Protein AF-A0A6A8ARA7-F1 (afdb_monomer)

Nearest PDB structures (foldseek):
  5lr0-assembly1_A  TM=6.629E-01  e=3.662E-08  Clostridium botulinum
  5lr0-assembly2_B  TM=6.651E-01  e=1.089E-07  Clostridium botulinum
  3mpp-assembly1_G  TM=6.366E-01  e=3.196E-06  Clostridium botulinum
  8c8g-assembly1_A  TM=6.324E-01  e=6.492E-06  Weissella oryzae
  2a5z-assembly1_B  TM=5.851E-01  e=5.150E-05  Shewanella oneidensis MR-1

Secondary structure (DSSP, 8-state):
-PPP---HHHHTTS-S-EEE-TTT--EE-TT-SB-TTT-PBP-HHHHEE--GGGG-HHHHHHHIIIIIGGGS-HHHHHHHHTTTTEEEEE-STTSSSTTSSEEES--EEE-SS-SSTT-EEEEEE-SS-EEEEEEEEEEEESEEEEEEEEEESS---SEEEEEEEEEEETTTEEEEEEEEE-SSSS-EEEEEETTT--EEE-SPPP-TT-EEEEEEEEETTSEEEEEETTEEEEEEE-------EEEEEEEEEEEESS-EEEEEEEEEEESS---PPPTT--------HHHHHHHTT----S-HHHHHTTS-------GGGTT--THHHHHHHHHHHHHHT------------S--SSHHHHHHHHHHHHTT--S------------S------------------PPPEEE-TTS-EEE-----------

Structure (mmCIF, N/CA/C/O backbone):
data_AF-A0A6A8ARA7-F1
#
_entry.id   AF-A0A6A8ARA7-F1
#
loop_
_atom_site.group_PDB
_atom_site.id
_atom_site.type_symbol
_atom_site.label_atom_id
_atom_site.label_alt_id
_atom_site.label_comp_id
_atom_site.label_asym_id
_atom_site.label_entity_id
_atom_site.label_seq_id
_atom_site.pdbx_PDB_ins_code
_atom_site.Cartn_x
_atom_site.Cartn_y
_atom_site.Cartn_z
_atom_site.occupancy
_atom_site.B_iso_or_equiv
_atom_site.auth_seq_id
_atom_site.auth_comp_id
_atom_site.auth_asym_id
_atom_site.auth_atom_id
_atom_site.pdbx_PDB_model_num
ATOM 1 N N . MET A 1 1 ? -16.305 13.963 2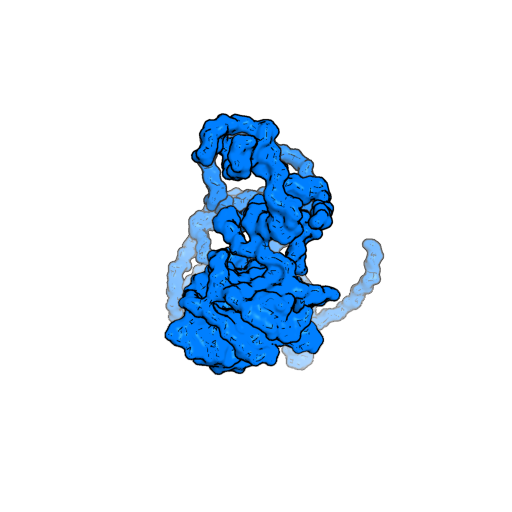0.574 1.00 51.66 1 MET A N 1
ATOM 2 C CA . MET A 1 1 ? -16.095 12.741 19.772 1.00 51.66 1 MET A CA 1
ATOM 3 C C . MET A 1 1 ? -17.447 12.250 19.314 1.00 51.66 1 MET A C 1
ATOM 5 O O . MET A 1 1 ? -18.311 12.033 20.158 1.00 51.66 1 MET A O 1
ATOM 9 N N . VAL A 1 2 ? -17.652 12.152 18.003 1.00 47.12 2 VAL A N 1
ATOM 10 C CA . VAL A 1 2 ? -18.847 11.509 17.447 1.00 47.12 2 VAL A CA 1
ATOM 11 C C . VAL A 1 2 ? -18.618 9.998 17.556 1.00 47.12 2 VAL A C 1
ATOM 13 O O . VAL A 1 2 ? -17.583 9.531 17.087 1.00 47.12 2 VAL A O 1
ATOM 16 N N . PRO A 1 3 ? -19.495 9.234 18.223 1.00 59.34 3 PRO A N 1
ATOM 17 C CA . PRO A 1 3 ? -19.329 7.790 18.329 1.00 59.34 3 PRO A CA 1
ATOM 18 C C . PRO A 1 3 ? -19.415 7.139 16.943 1.00 59.34 3 PRO A C 1
ATOM 20 O O . PRO A 1 3 ? -20.349 7.416 16.185 1.00 59.34 3 PRO A O 1
ATOM 23 N N . VAL A 1 4 ? -18.449 6.272 16.627 1.00 65.81 4 VAL A N 1
ATOM 24 C CA . VAL A 1 4 ? -18.423 5.497 15.379 1.00 65.81 4 VAL A CA 1
ATOM 25 C C . VAL A 1 4 ? -19.617 4.544 15.379 1.00 65.81 4 VAL A C 1
ATOM 27 O O . VAL A 1 4 ? -19.760 3.703 16.269 1.00 65.81 4 VAL A O 1
ATOM 30 N N . LYS A 1 5 ? -20.517 4.697 14.404 1.00 78.44 5 LYS A N 1
ATOM 31 C CA . LYS A 1 5 ? -21.685 3.825 14.247 1.00 78.44 5 LYS A CA 1
ATOM 32 C C . LYS A 1 5 ? -21.320 2.658 13.338 1.00 78.44 5 LYS A C 1
ATOM 34 O O . LYS A 1 5 ? -21.440 2.767 12.125 1.00 78.44 5 LYS A O 1
ATOM 39 N N . LEU A 1 6 ? -20.903 1.550 13.937 1.00 82.81 6 LEU A N 1
ATOM 40 C CA . LEU A 1 6 ? -20.724 0.286 13.231 1.00 82.81 6 LEU A CA 1
ATOM 41 C C . LEU A 1 6 ? -21.972 -0.602 13.356 1.00 82.81 6 LEU A C 1
ATOM 43 O O . LEU A 1 6 ? -22.612 -0.608 14.416 1.00 82.81 6 LEU A O 1
ATOM 47 N N . PRO A 1 7 ? -22.304 -1.404 12.330 1.00 88.31 7 PRO A N 1
ATOM 48 C CA . PRO A 1 7 ? -23.267 -2.483 12.466 1.00 88.31 7 PRO A CA 1
ATOM 49 C C . PRO A 1 7 ? -22.825 -3.497 13.513 1.00 88.31 7 PRO A C 1
ATOM 51 O O . PRO A 1 7 ? -21.639 -3.683 13.804 1.00 88.31 7 PRO A O 1
ATOM 54 N N . LYS A 1 8 ? -23.809 -4.210 14.057 1.00 90.50 8 LYS A N 1
ATOM 55 C CA . LYS A 1 8 ? -23.581 -5.214 15.097 1.00 90.50 8 LYS A CA 1
ATOM 56 C C . LYS A 1 8 ? -22.704 -6.357 14.589 1.00 90.50 8 LYS A C 1
ATOM 58 O O . LYS A 1 8 ? -21.987 -6.962 15.375 1.00 90.50 8 LYS A O 1
ATOM 63 N N . GLU A 1 9 ? -22.787 -6.667 13.305 1.00 91.75 9 GLU A N 1
ATOM 64 C CA . GLU A 1 9 ? -22.037 -7.716 12.623 1.00 91.75 9 GLU A CA 1
ATOM 65 C C . GLU A 1 9 ? -20.541 -7.389 12.609 1.00 91.75 9 GLU A C 1
ATOM 67 O O . GLU A 1 9 ? -19.733 -8.233 12.983 1.00 91.75 9 GLU A O 1
ATOM 72 N N . VAL A 1 10 ? -20.190 -6.138 12.300 1.00 88.62 10 VAL A N 1
ATOM 73 C CA . VAL A 1 10 ? -18.807 -5.641 12.291 1.00 88.62 10 VAL A CA 1
ATOM 74 C C . VAL A 1 10 ? -18.268 -5.530 13.711 1.00 88.62 10 VAL A C 1
ATOM 76 O O . VAL A 1 10 ? -17.164 -5.976 13.995 1.00 88.62 10 VAL A O 1
ATOM 79 N N . LEU A 1 11 ? -19.073 -5.018 14.650 1.00 89.81 11 LEU A N 1
ATOM 80 C CA . LEU A 1 11 ? -18.685 -4.931 16.064 1.00 89.81 11 LEU A CA 1
ATOM 81 C C . LEU A 1 11 ? -18.356 -6.294 16.682 1.00 89.81 11 LEU A C 1
ATOM 83 O O . LEU A 1 11 ? -17.550 -6.352 17.605 1.00 89.81 11 LEU A O 1
ATOM 87 N N . ARG A 1 12 ? -18.948 -7.388 16.185 1.00 92.44 12 ARG A N 1
ATOM 88 C CA . ARG A 1 12 ? -18.621 -8.750 16.642 1.00 92.44 12 ARG A CA 1
ATOM 89 C C . ARG A 1 12 ? -17.236 -9.220 16.203 1.00 92.44 12 ARG A C 1
ATOM 91 O O . ARG A 1 12 ? -16.754 -10.194 16.773 1.00 92.44 12 ARG A O 1
ATOM 98 N N . LEU A 1 13 ? -16.622 -8.564 15.217 1.00 90.75 13 LEU A N 1
ATOM 99 C CA . LEU A 1 13 ? -15.246 -8.843 14.804 1.00 90.75 13 LEU A CA 1
ATOM 100 C C . LEU A 1 13 ? -14.237 -8.273 15.811 1.00 90.75 13 LEU A C 1
ATOM 102 O O . LEU A 1 13 ? -13.133 -8.792 15.928 1.00 90.75 13 LEU A O 1
ATOM 106 N N . PHE A 1 14 ? -14.620 -7.246 16.576 1.00 90.88 14 PHE A N 1
ATOM 107 C CA . PHE A 1 14 ? -13.771 -6.639 17.598 1.00 90.88 14 PHE A CA 1
ATOM 108 C C . PHE A 1 14 ? -13.877 -7.377 18.938 1.00 90.88 14 PHE A C 1
ATOM 110 O O . PHE A 1 14 ? -14.952 -7.869 19.304 1.00 90.88 14 PHE A O 1
ATOM 117 N N . PRO A 1 15 ? -12.797 -7.410 19.742 1.00 89.00 15 PRO A N 1
ATOM 118 C CA . PRO A 1 15 ? -12.911 -7.854 21.122 1.00 89.00 15 PRO A CA 1
ATOM 119 C C . PRO A 1 15 ? -13.879 -6.936 21.872 1.00 89.00 15 PRO A C 1
ATOM 121 O O . PRO A 1 15 ? -13.795 -5.714 21.793 1.00 89.00 15 PRO A O 1
ATOM 124 N N . MET A 1 16 ? -14.806 -7.523 22.627 1.00 85.44 16 MET A N 1
ATOM 125 C CA . MET A 1 16 ? -15.810 -6.740 23.357 1.00 85.44 16 MET A CA 1
ATOM 126 C C . MET A 1 16 ? -15.245 -6.048 24.604 1.00 85.44 16 MET A C 1
ATOM 128 O O . MET A 1 16 ? -15.845 -5.090 25.089 1.00 85.44 16 MET A O 1
ATOM 132 N N . TRP A 1 17 ? -14.124 -6.539 25.145 1.00 88.62 17 TRP A N 1
ATOM 133 C CA . TRP A 1 17 ? -13.625 -6.133 26.457 1.00 88.62 17 TRP A CA 1
ATOM 134 C C . TRP A 1 17 ? -12.099 -6.059 26.498 1.00 88.62 17 TRP A C 1
ATOM 136 O O . TRP A 1 17 ? -11.411 -6.973 26.051 1.00 88.62 17 TRP A O 1
ATOM 146 N N . GLU A 1 18 ? -11.589 -5.001 27.121 1.00 90.62 18 GLU A N 1
ATOM 147 C CA . GLU A 1 18 ? -10.251 -4.946 27.711 1.00 90.62 18 GLU A CA 1
ATOM 148 C C . GLU A 1 18 ? -10.376 -5.067 29.237 1.00 90.62 18 GLU A C 1
ATOM 150 O O . GLU A 1 18 ? -11.449 -4.841 29.802 1.00 90.62 18 GLU A O 1
ATOM 155 N N . HIS A 1 19 ? -9.284 -5.401 29.925 1.00 93.06 19 HIS A N 1
ATOM 156 C CA . HIS A 1 19 ? -9.273 -5.471 31.385 1.00 93.06 19 HIS A CA 1
ATOM 157 C C . HIS A 1 19 ? -8.453 -4.320 31.960 1.00 93.06 19 HIS A C 1
ATOM 159 O O . HIS A 1 19 ? -7.284 -4.137 31.624 1.00 93.06 19 HIS A O 1
ATOM 165 N N . ARG A 1 20 ? -9.067 -3.539 32.848 1.00 94.06 20 ARG A N 1
ATOM 166 C CA . ARG A 1 20 ? -8.451 -2.419 33.555 1.00 94.06 20 ARG A CA 1
ATOM 167 C C . ARG A 1 20 ? -8.573 -2.640 35.055 1.00 94.06 20 ARG A C 1
ATOM 169 O O . ARG A 1 20 ? -9.674 -2.759 35.583 1.00 94.06 20 ARG A O 1
ATOM 176 N N . CYS A 1 21 ? -7.437 -2.670 35.746 1.00 94.44 21 CYS A N 1
ATOM 177 C CA . CYS A 1 21 ? -7.382 -2.888 37.183 1.00 94.44 21 CYS A CA 1
ATOM 178 C C . CYS A 1 21 ? -8.224 -1.854 37.936 1.00 94.44 21 CYS A C 1
ATOM 180 O O . CYS A 1 21 ? -7.983 -0.654 37.822 1.00 94.44 21 CYS A O 1
ATOM 182 N N . SER A 1 22 ? -9.164 -2.315 38.763 1.00 94.25 22 SER A N 1
ATOM 183 C CA . SER A 1 22 ? -10.027 -1.434 39.559 1.00 94.25 22 SER A CA 1
ATOM 184 C C . SER A 1 22 ? -9.282 -0.649 40.645 1.00 94.25 22 SER A C 1
ATOM 186 O O . SER A 1 22 ? -9.787 0.368 41.105 1.00 94.25 22 SER A O 1
ATOM 188 N N . GLY A 1 23 ? -8.109 -1.125 41.083 1.00 94.69 23 GLY A N 1
ATOM 189 C CA . GLY A 1 23 ? -7.317 -0.490 42.142 1.00 94.69 23 GLY A CA 1
ATOM 190 C C . GLY A 1 23 ? -6.466 0.682 41.650 1.00 94.69 23 GLY A C 1
ATOM 191 O O . GLY A 1 23 ? -6.490 1.751 42.246 1.00 94.69 23 GLY A O 1
ATOM 192 N N . CYS A 1 24 ? -5.722 0.493 40.556 1.00 95.25 24 CYS A N 1
ATOM 193 C CA . CYS A 1 24 ? -4.773 1.496 40.046 1.00 95.25 24 CYS A CA 1
ATOM 194 C C . CYS A 1 24 ? -5.064 1.983 38.618 1.00 95.25 24 CYS A C 1
ATOM 196 O O . CYS A 1 24 ? -4.396 2.886 38.124 1.00 95.25 24 CYS A O 1
ATOM 198 N N . GLY A 1 25 ? -6.035 1.390 37.922 1.00 93.06 25 GLY A N 1
ATOM 199 C CA . GLY A 1 25 ? -6.387 1.768 36.557 1.00 93.06 25 GLY A CA 1
ATOM 200 C C . GLY A 1 25 ? -5.436 1.262 35.466 1.00 93.06 25 GLY A C 1
ATOM 201 O O . GLY A 1 25 ? -5.644 1.633 34.310 1.00 93.06 25 GLY A O 1
ATOM 202 N N . THR A 1 26 ? -4.428 0.444 35.794 1.00 93.31 26 THR A N 1
ATOM 203 C CA . THR A 1 26 ? -3.516 -0.190 34.823 1.00 93.31 26 THR A CA 1
ATOM 204 C C . THR A 1 26 ? -4.253 -1.234 33.980 1.00 93.31 26 THR A C 1
ATOM 206 O O . THR A 1 26 ? -5.012 -2.036 34.525 1.00 93.31 26 THR A O 1
ATOM 209 N N . TYR A 1 27 ? -4.031 -1.241 32.664 1.00 90.88 27 TYR A N 1
ATOM 210 C CA . TYR A 1 27 ? -4.558 -2.278 31.771 1.00 90.88 27 TYR A CA 1
ATOM 211 C C . TYR A 1 27 ? -3.777 -3.580 31.944 1.00 90.88 27 TYR A C 1
ATOM 213 O O . TYR A 1 27 ? -2.561 -3.551 32.117 1.00 90.88 27 TYR A O 1
ATOM 221 N N . VAL A 1 28 ? -4.482 -4.705 31.928 1.00 90.81 28 VAL A N 1
ATOM 222 C CA . VAL A 1 28 ? -3.908 -6.036 32.144 1.00 90.81 28 VAL A CA 1
ATOM 223 C C . VAL A 1 28 ? -4.436 -7.025 31.113 1.00 90.81 28 VAL A C 1
ATOM 225 O O . VAL A 1 28 ? -5.521 -6.844 30.558 1.00 90.81 28 VAL A O 1
ATOM 228 N N . GLU A 1 29 ? -3.686 -8.096 30.890 1.00 86.44 29 GLU A N 1
ATOM 229 C CA . GLU A 1 29 ? -4.160 -9.248 30.127 1.00 86.44 29 GLU A CA 1
ATOM 230 C C . GLU A 1 29 ? -5.154 -10.079 30.955 1.00 86.44 29 GLU A C 1
ATOM 232 O O . GLU A 1 29 ? -5.097 -10.109 32.187 1.00 86.44 29 GLU A O 1
ATOM 237 N N . SER A 1 30 ? -6.086 -10.757 30.280 1.00 81.81 30 SER A N 1
ATOM 238 C CA . SER A 1 30 ? -7.151 -11.552 30.917 1.00 81.81 30 SER A CA 1
ATOM 239 C C . SER A 1 30 ? -6.654 -12.811 31.637 1.00 81.81 30 SER A C 1
ATOM 241 O O . SER A 1 30 ? -7.407 -13.422 32.388 1.00 81.81 30 SER A O 1
ATOM 243 N N . ASN A 1 31 ? -5.406 -13.213 31.406 1.00 87.56 31 ASN A N 1
ATOM 244 C CA . ASN A 1 31 ? -4.781 -14.414 31.963 1.00 87.56 31 ASN A CA 1
ATOM 245 C C . ASN A 1 31 ? -4.093 -14.179 33.326 1.00 87.56 31 ASN A C 1
ATOM 247 O O . ASN A 1 31 ? -3.544 -15.122 33.895 1.00 87.56 31 ASN A O 1
ATOM 251 N N . MET A 1 32 ? -4.088 -12.951 33.858 1.00 88.50 32 MET A N 1
ATOM 252 C CA . MET A 1 32 ? -3.373 -12.628 35.096 1.00 88.50 32 MET A CA 1
ATOM 253 C C . MET A 1 32 ? -4.242 -12.820 36.342 1.00 88.50 32 MET A C 1
ATOM 255 O O . MET A 1 32 ? -5.354 -12.312 36.413 1.00 88.50 32 MET A O 1
ATOM 259 N N . SER A 1 33 ? -3.701 -13.458 37.385 1.00 93.62 33 SER A N 1
ATOM 260 C CA . SER A 1 33 ? -4.400 -13.619 38.675 1.00 93.62 33 SER A CA 1
ATOM 261 C C . SER A 1 33 ? -4.400 -12.347 39.540 1.00 93.62 33 SER A C 1
ATOM 263 O O . SER A 1 33 ? -5.242 -12.197 40.425 1.00 93.62 33 SER A O 1
ATOM 265 N N . PHE A 1 34 ? -3.458 -11.424 39.307 1.00 95.75 34 PHE A N 1
ATOM 266 C CA . PHE A 1 34 ? -3.292 -10.179 40.068 1.00 95.75 34 PHE A CA 1
ATOM 267 C C . PHE A 1 34 ? -2.793 -9.046 39.169 1.00 95.75 34 PHE A C 1
ATOM 269 O O . PHE A 1 34 ? -2.076 -9.282 38.198 1.00 95.75 34 PHE A O 1
ATOM 276 N N . CYS A 1 35 ? -3.101 -7.798 39.529 1.00 94.62 35 CYS A N 1
ATOM 277 C CA . CYS A 1 35 ? -2.542 -6.636 38.844 1.00 94.62 35 CYS A CA 1
ATOM 278 C C . CYS A 1 35 ? -1.014 -6.604 39.019 1.00 94.62 35 CYS A C 1
ATOM 280 O O . CYS A 1 35 ? -0.545 -6.610 40.163 1.00 94.62 35 CYS A O 1
ATOM 282 N N . PRO A 1 36 ? -0.224 -6.483 37.937 1.00 95.06 36 PRO A N 1
ATOM 283 C CA . PRO A 1 36 ? 1.231 -6.426 38.040 1.00 95.06 36 PRO A CA 1
ATOM 284 C C . PRO A 1 36 ? 1.703 -5.215 38.857 1.00 95.06 36 PRO A C 1
ATOM 286 O O . PRO A 1 36 ? 2.689 -5.333 39.588 1.00 95.06 36 PRO A O 1
ATOM 289 N N . ASN A 1 37 ? 0.949 -4.110 38.799 1.00 96.62 37 ASN A N 1
ATOM 290 C CA . ASN A 1 37 ? 1.270 -2.832 39.429 1.00 96.62 37 ASN A CA 1
ATOM 291 C C . ASN A 1 37 ? 0.897 -2.783 40.926 1.00 96.62 37 ASN A C 1
ATOM 293 O O . ASN A 1 37 ? 1.769 -2.634 41.772 1.00 96.62 37 ASN A O 1
ATOM 297 N N . CYS A 1 38 ? -0.383 -2.960 41.284 1.00 96.44 38 CYS A N 1
ATOM 298 C CA . CYS A 1 38 ? -0.858 -2.776 42.669 1.00 96.44 38 CYS A CA 1
ATOM 299 C C . CYS A 1 38 ? -1.244 -4.071 43.402 1.00 96.44 38 CYS A C 1
ATOM 301 O O . CYS A 1 38 ? -1.804 -4.011 44.493 1.00 96.44 38 CYS A O 1
ATOM 303 N N . LYS A 1 39 ? -0.998 -5.241 42.795 1.00 97.00 39 LYS A N 1
ATOM 304 C CA . LYS A 1 39 ? -1.291 -6.580 43.350 1.00 97.00 39 LYS A CA 1
ATOM 305 C C . LYS A 1 39 ? -2.759 -6.847 43.707 1.00 97.00 39 LYS A C 1
ATOM 307 O O . LYS A 1 39 ? -3.058 -7.856 44.337 1.00 97.00 39 LYS A O 1
ATOM 312 N N . THR A 1 40 ? -3.693 -5.996 43.278 1.00 96.50 40 THR A N 1
ATOM 313 C CA . THR A 1 40 ? -5.131 -6.254 43.441 1.00 96.50 40 THR A CA 1
ATOM 314 C C . THR A 1 40 ? -5.502 -7.561 42.725 1.00 96.50 40 THR A C 1
ATOM 316 O O . THR A 1 40 ? -5.094 -7.718 41.570 1.00 96.50 40 THR A O 1
ATOM 319 N N . PRO A 1 41 ? -6.244 -8.487 43.366 1.00 95.19 41 PRO A N 1
ATOM 320 C CA . PRO A 1 41 ? -6.717 -9.713 42.724 1.00 95.19 41 PRO A CA 1
ATOM 321 C C . PRO A 1 41 ? -7.548 -9.407 41.481 1.00 95.19 41 PRO A C 1
ATOM 323 O O . PRO A 1 41 ? -8.348 -8.468 41.490 1.00 95.19 41 PRO A O 1
ATOM 326 N N . PHE A 1 42 ? -7.346 -10.186 40.422 1.00 92.44 42 PHE A N 1
ATOM 327 C CA . PHE A 1 42 ? -8.097 -10.037 39.183 1.00 92.44 42 PHE A CA 1
ATOM 328 C C . PHE A 1 42 ? -9.571 -10.388 39.409 1.00 92.44 42 PHE A C 1
ATOM 330 O O . PHE A 1 42 ? -9.905 -11.484 39.859 1.00 92.44 42 PHE A O 1
ATOM 337 N N . ASP A 1 43 ? -10.451 -9.442 39.089 1.00 92.06 43 ASP A N 1
ATOM 338 C CA . ASP A 1 43 ? -11.900 -9.626 39.091 1.00 92.06 43 ASP A CA 1
ATOM 339 C C . ASP A 1 43 ? -12.417 -9.287 37.696 1.00 92.06 43 ASP A C 1
ATOM 341 O O . ASP A 1 43 ? -12.576 -8.118 37.334 1.00 92.06 43 ASP A O 1
ATOM 345 N N . GLU A 1 44 ? -12.679 -10.328 36.910 1.00 88.38 44 GLU A N 1
ATOM 346 C CA . GLU A 1 44 ? -13.093 -10.212 35.515 1.00 88.38 44 GLU A CA 1
ATOM 347 C C . GLU A 1 44 ? -14.317 -9.299 35.348 1.00 88.38 44 GLU A C 1
ATOM 349 O O . GLU A 1 44 ? -14.368 -8.471 34.440 1.00 88.38 44 GLU A O 1
ATOM 354 N N . LYS A 1 45 ? -15.299 -9.382 36.253 1.00 89.12 45 LYS A N 1
ATOM 355 C CA . LYS A 1 45 ? -16.533 -8.593 36.141 1.00 89.12 45 LYS A CA 1
ATOM 356 C C . LYS A 1 45 ? -16.287 -7.118 36.424 1.00 89.12 45 LYS A C 1
ATOM 358 O O . LYS A 1 45 ? -16.897 -6.274 35.775 1.00 89.12 45 LYS A O 1
ATOM 363 N N . ARG A 1 46 ? -15.419 -6.805 37.388 1.00 90.12 46 ARG A N 1
ATOM 364 C CA . ARG A 1 46 ? -15.110 -5.415 37.762 1.00 90.12 46 ARG A CA 1
ATOM 365 C C . ARG A 1 46 ? -14.096 -4.755 36.837 1.00 90.12 46 ARG A C 1
ATOM 367 O O . ARG A 1 46 ? -14.041 -3.530 36.800 1.00 90.12 46 ARG A O 1
ATOM 374 N N . TRP A 1 47 ? -13.266 -5.541 36.154 1.00 91.50 47 TRP A N 1
ATOM 375 C CA . TRP A 1 47 ? -12.148 -5.019 35.368 1.00 91.50 47 TRP A CA 1
ATOM 376 C C . TRP A 1 47 ? -12.482 -4.870 33.884 1.00 91.50 47 TRP A C 1
ATOM 378 O O . TRP A 1 47 ? -11.778 -4.140 33.191 1.00 91.50 47 TRP A O 1
ATOM 388 N N . ARG A 1 48 ? -13.549 -5.509 33.386 1.00 92.44 48 ARG A N 1
ATOM 389 C CA . ARG A 1 48 ? -14.014 -5.340 32.003 1.00 92.44 48 ARG A CA 1
ATOM 390 C C . ARG A 1 48 ? -14.363 -3.880 31.714 1.00 92.44 48 ARG A C 1
ATOM 392 O O . ARG A 1 48 ? -15.277 -3.309 32.306 1.00 92.44 48 ARG A O 1
ATOM 399 N N . VAL A 1 49 ? -13.661 -3.297 30.754 1.00 89.88 49 VAL A N 1
ATOM 400 C CA . VAL A 1 49 ? -13.949 -1.979 30.186 1.00 89.88 49 VAL A CA 1
ATOM 401 C C . VAL A 1 49 ? -14.046 -2.093 28.665 1.00 89.88 49 VAL A C 1
ATOM 403 O O . VAL A 1 49 ? -13.420 -2.983 28.085 1.00 89.88 49 VAL A O 1
ATOM 406 N N . PRO A 1 50 ? -14.813 -1.217 27.989 1.00 86.69 50 PRO A N 1
ATOM 407 C CA . PRO A 1 50 ? -14.776 -1.147 26.534 1.00 86.69 50 PRO A CA 1
ATOM 408 C C . PRO A 1 50 ? -13.341 -0.889 26.047 1.00 86.69 50 PRO A C 1
ATOM 410 O O . PRO A 1 50 ? -12.657 -0.052 26.653 1.00 86.69 50 PRO A O 1
ATOM 413 N N . PRO A 1 51 ? -12.888 -1.567 24.979 1.00 88.25 51 PRO A N 1
ATOM 414 C CA . PRO A 1 51 ? -11.552 -1.368 24.446 1.00 88.25 51 PRO A CA 1
ATOM 415 C C . PRO A 1 51 ? -11.234 0.090 24.123 1.00 88.25 51 PRO A C 1
ATOM 417 O O . PRO A 1 51 ? -12.088 0.836 23.634 1.00 88.25 51 PRO A O 1
ATOM 420 N N . ARG A 1 52 ? -9.987 0.507 24.372 1.00 86.62 52 ARG A N 1
ATOM 421 C CA . ARG A 1 52 ? -9.560 1.896 24.135 1.00 86.62 52 ARG A CA 1
ATOM 422 C C . ARG A 1 52 ? -9.684 2.317 22.678 1.00 86.62 52 ARG A C 1
ATOM 424 O O . ARG A 1 52 ? -10.040 3.470 22.435 1.00 86.62 52 ARG A O 1
ATOM 431 N N . PHE A 1 53 ? -9.418 1.404 21.745 1.00 82.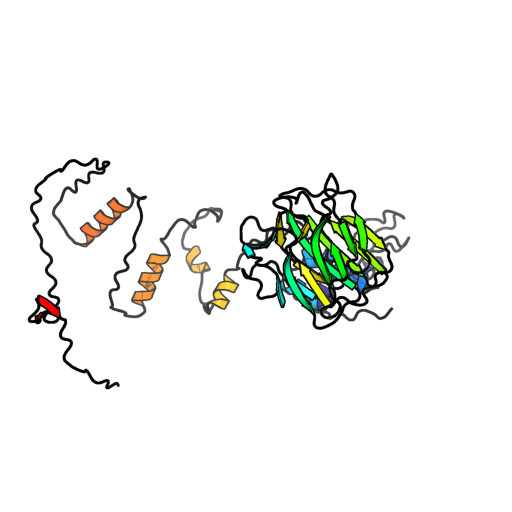69 53 PHE A N 1
ATOM 432 C CA . PHE A 1 53 ? -9.465 1.709 20.319 1.00 82.69 53 PHE A CA 1
ATOM 433 C C . PHE A 1 53 ? -10.876 2.121 19.869 1.00 82.69 53 PHE A C 1
ATOM 435 O O . PHE A 1 53 ? -10.979 3.004 19.035 1.00 82.69 53 PHE A O 1
ATOM 442 N N . LEU A 1 54 ? -11.958 1.642 20.513 1.00 84.38 54 LEU A N 1
ATOM 443 C CA . LEU A 1 54 ? -13.350 2.012 20.181 1.00 84.38 54 LEU A CA 1
ATOM 444 C C . LEU A 1 54 ? -13.687 3.504 20.373 1.00 84.38 54 LEU A C 1
ATOM 446 O O . LEU A 1 54 ? -14.791 3.943 20.051 1.00 84.38 54 LEU A O 1
ATOM 450 N N . LYS A 1 55 ? -12.775 4.293 20.952 1.00 81.62 55 LYS A N 1
ATOM 451 C CA . LYS A 1 55 ? -12.984 5.722 21.216 1.00 81.62 55 LYS A CA 1
ATOM 452 C C . LYS A 1 55 ? -12.632 6.624 20.032 1.00 81.62 55 LYS A C 1
ATOM 454 O O . LYS A 1 55 ? -13.050 7.780 20.043 1.00 81.62 55 LYS A O 1
ATOM 459 N N . SER A 1 56 ? -11.868 6.134 19.057 1.00 82.00 56 SER A N 1
ATOM 460 C CA . SER A 1 56 ? -11.438 6.903 17.885 1.00 82.00 56 SER A CA 1
ATOM 461 C C . SER A 1 56 ? -11.632 6.076 16.623 1.00 82.00 56 SER A C 1
ATOM 463 O O . SER A 1 56 ? -11.246 4.913 16.611 1.00 82.00 56 SER A O 1
ATOM 465 N N . HIS 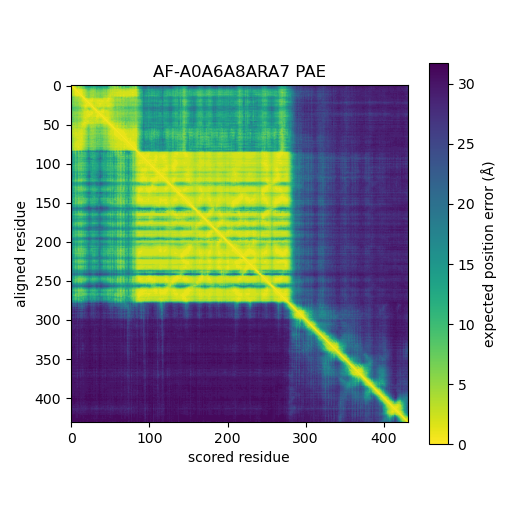A 1 57 ? -12.188 6.679 15.569 1.00 77.94 57 HIS A N 1
ATOM 466 C CA . HIS A 1 57 ? -12.291 6.022 14.265 1.00 77.94 57 HIS A CA 1
ATOM 467 C C . HIS A 1 57 ? -10.917 5.562 13.779 1.00 77.94 57 HIS A C 1
ATOM 469 O O . HIS A 1 57 ? -10.762 4.397 13.445 1.00 77.94 57 HIS A O 1
ATOM 475 N N . ASP A 1 58 ? -9.908 6.427 13.867 1.00 72.69 58 ASP A N 1
ATOM 476 C CA . ASP A 1 58 ? -8.549 6.119 13.417 1.00 72.69 58 ASP A CA 1
ATOM 477 C C . ASP A 1 58 ? -7.947 4.950 14.197 1.00 72.69 58 ASP A C 1
ATOM 479 O O . ASP A 1 58 ? -7.368 4.052 13.606 1.00 72.69 58 ASP A O 1
ATOM 483 N N . ALA A 1 59 ? -8.160 4.894 15.518 1.00 82.44 59 ALA A N 1
ATOM 484 C CA . ALA A 1 59 ? -7.676 3.777 16.331 1.00 82.44 59 ALA A CA 1
ATOM 485 C C . ALA A 1 59 ? -8.449 2.477 16.049 1.00 82.44 59 ALA A C 1
ATOM 487 O O . ALA A 1 59 ? -7.876 1.392 16.127 1.00 82.44 59 ALA A O 1
ATOM 488 N N . MET A 1 60 ? -9.750 2.567 15.741 1.00 83.69 60 MET A N 1
ATOM 489 C CA . MET A 1 60 ? -10.541 1.416 15.297 1.00 83.69 60 MET A CA 1
ATOM 490 C C . MET A 1 60 ? -10.080 0.925 13.931 1.00 83.69 60 MET A C 1
ATOM 492 O O . MET A 1 60 ? -9.963 -0.283 13.772 1.00 83.69 60 MET A O 1
ATOM 496 N N . SER A 1 61 ? -9.804 1.837 12.998 1.00 81.44 61 SER A N 1
ATOM 497 C CA . SER A 1 61 ? -9.297 1.537 11.660 1.00 81.44 61 SER A CA 1
ATOM 498 C C . SER A 1 61 ? -7.917 0.904 11.750 1.00 81.44 61 SER A C 1
ATOM 500 O O . SER A 1 61 ? -7.716 -0.210 11.290 1.00 81.44 61 SER A O 1
ATOM 502 N N . GLU A 1 62 ? -7.001 1.514 12.496 1.00 80.31 62 GLU A N 1
ATOM 503 C CA . GLU A 1 62 ? -5.677 0.956 12.753 1.00 80.31 62 GLU A CA 1
ATOM 504 C C . GLU A 1 62 ? -5.764 -0.451 13.373 1.00 80.31 62 GLU A C 1
ATOM 506 O O . GLU A 1 62 ? -5.070 -1.367 12.937 1.00 80.31 62 GLU A O 1
ATOM 511 N N . TYR A 1 63 ? -6.652 -0.672 14.350 1.00 86.88 63 TYR A N 1
ATOM 512 C CA . TYR A 1 63 ? -6.876 -2.005 14.919 1.00 86.88 63 TYR A CA 1
ATOM 513 C C . TYR A 1 63 ? -7.507 -2.975 13.906 1.00 86.88 63 TYR A C 1
ATOM 515 O O . TYR A 1 63 ? -7.141 -4.152 13.862 1.00 86.88 63 TYR A O 1
ATOM 523 N N . ALA A 1 64 ? -8.451 -2.493 13.096 1.00 85.94 64 ALA A N 1
ATOM 524 C CA . ALA A 1 64 ? -9.104 -3.252 12.041 1.00 85.94 64 ALA A CA 1
ATOM 525 C C . ALA A 1 64 ? -8.075 -3.751 11.023 1.00 85.94 64 ALA A C 1
ATOM 527 O O . ALA A 1 64 ? -8.013 -4.953 10.783 1.00 85.94 64 ALA A O 1
ATOM 528 N N . HIS A 1 65 ? -7.224 -2.868 10.505 1.00 79.44 65 HIS A N 1
ATOM 529 C CA . HIS A 1 65 ? -6.212 -3.198 9.507 1.00 79.44 65 HIS A CA 1
ATOM 530 C C . HIS A 1 65 ? -5.043 -4.005 10.097 1.00 79.44 65 HIS A C 1
ATOM 532 O O . HIS A 1 65 ? -4.741 -5.080 9.588 1.00 79.44 65 HIS A O 1
ATOM 538 N N . LYS A 1 66 ? -4.444 -3.581 11.222 1.00 79.00 66 LYS A N 1
ATOM 539 C CA . LYS A 1 66 ? -3.242 -4.238 11.781 1.00 79.00 66 LYS A CA 1
ATOM 540 C C . LYS A 1 66 ? -3.518 -5.532 12.540 1.00 79.00 66 LYS A C 1
ATOM 542 O O . LYS A 1 66 ? -2.681 -6.430 12.568 1.00 79.00 66 LYS A O 1
ATOM 547 N N . VAL A 1 67 ? -4.640 -5.609 13.261 1.00 84.06 67 VAL A N 1
ATOM 548 C CA . VAL A 1 67 ? -4.875 -6.685 14.243 1.00 84.06 67 VAL A CA 1
ATOM 549 C C . VAL A 1 67 ? -5.980 -7.631 13.805 1.00 84.06 67 VAL A C 1
ATOM 551 O O . VAL A 1 67 ? -5.835 -8.842 13.995 1.00 84.06 67 VAL A O 1
ATOM 554 N N . LEU A 1 68 ? -7.086 -7.104 13.272 1.00 86.75 68 LEU A N 1
ATOM 555 C CA . LEU A 1 68 ? -8.220 -7.932 12.869 1.00 86.75 68 LEU A CA 1
ATOM 556 C C . LEU A 1 68 ? -8.031 -8.521 11.481 1.00 86.75 68 LEU A C 1
ATOM 558 O O . LEU A 1 68 ? -8.077 -9.740 11.360 1.00 86.75 68 LEU A O 1
ATOM 562 N N . ALA A 1 69 ? -7.804 -7.701 10.456 1.00 82.81 69 ALA A N 1
ATOM 563 C CA . ALA A 1 69 ? -7.790 -8.139 9.067 1.00 82.81 69 ALA A CA 1
ATOM 564 C C . ALA A 1 69 ? -6.892 -9.365 8.819 1.00 82.81 69 ALA A C 1
ATOM 566 O O . ALA A 1 69 ? -7.395 -10.327 8.231 1.00 82.81 69 ALA A O 1
ATOM 567 N N . PRO A 1 70 ? -5.659 -9.457 9.364 1.00 78.50 70 PRO A N 1
ATOM 568 C CA . PRO A 1 70 ? -4.809 -10.631 9.160 1.00 78.50 70 PRO A CA 1
ATOM 569 C C . PRO A 1 70 ? -5.365 -11.922 9.788 1.00 78.50 70 PRO A C 1
ATOM 571 O O . PRO A 1 70 ? -4.971 -13.022 9.417 1.00 78.50 70 PRO A O 1
ATOM 574 N N . LYS A 1 71 ? -6.303 -11.816 10.733 1.00 84.31 71 LYS A N 1
ATOM 575 C CA . LYS A 1 71 ? -6.928 -12.951 11.435 1.00 84.31 71 LYS A CA 1
ATOM 576 C C . LYS A 1 71 ? -8.307 -13.311 10.886 1.00 84.31 71 LYS A C 1
ATOM 578 O O . LYS A 1 71 ? -8.882 -14.320 11.288 1.00 84.31 71 LYS A O 1
ATOM 583 N N . LEU A 1 72 ? -8.866 -12.470 10.020 1.00 83.69 72 LEU A N 1
ATOM 584 C CA . LEU A 1 72 ? -10.205 -12.640 9.472 1.00 83.69 72 LEU A CA 1
ATOM 585 C C . LEU A 1 72 ? -10.187 -13.455 8.177 1.00 83.69 72 LEU A C 1
ATOM 587 O O . LEU A 1 72 ? -9.231 -13.408 7.397 1.00 83.69 72 LEU A O 1
ATOM 591 N N . THR A 1 73 ? -11.286 -14.176 7.947 1.00 84.44 73 THR A N 1
ATOM 592 C CA . THR A 1 73 ? -11.606 -14.793 6.647 1.00 84.44 73 THR A CA 1
ATOM 593 C C . THR A 1 73 ? -11.822 -13.720 5.569 1.00 84.44 73 THR A C 1
ATOM 595 O O . THR A 1 73 ? -12.126 -12.577 5.925 1.00 84.44 73 THR A O 1
ATOM 598 N N . PRO A 1 74 ? -11.709 -14.047 4.265 1.00 76.25 74 PRO A N 1
ATOM 599 C CA . PRO A 1 74 ? -11.977 -13.093 3.186 1.00 76.25 74 PRO A CA 1
ATOM 600 C C . PRO A 1 74 ? -13.346 -12.408 3.307 1.00 76.25 74 PRO A C 1
ATOM 602 O O . PRO A 1 74 ? -13.421 -11.187 3.226 1.00 76.25 74 PRO A O 1
ATOM 605 N N . GLU A 1 75 ? -14.410 -13.156 3.621 1.00 81.38 75 GLU A N 1
ATOM 606 C CA . GLU A 1 75 ? -15.763 -12.601 3.768 1.00 81.38 75 GLU A CA 1
ATOM 607 C C . GLU A 1 75 ? -15.876 -11.648 4.970 1.00 81.38 75 GLU A C 1
ATOM 609 O O . GLU A 1 75 ? -16.607 -10.658 4.942 1.00 81.38 75 GLU A O 1
ATOM 614 N N . GLN A 1 76 ? -15.150 -11.932 6.055 1.00 87.75 76 GLN A N 1
ATOM 615 C CA . GLN A 1 76 ? -15.110 -11.051 7.221 1.00 87.75 76 GLN A CA 1
ATOM 616 C C . GLN A 1 76 ? -14.256 -9.809 6.984 1.00 87.75 76 GLN A C 1
ATOM 618 O O . GLN A 1 76 ? -14.581 -8.770 7.549 1.00 87.75 76 GLN A O 1
ATOM 623 N N . ARG A 1 77 ? -13.183 -9.898 6.186 1.00 81.44 77 ARG A N 1
ATOM 624 C CA . ARG A 1 77 ? -12.404 -8.724 5.770 1.00 81.44 77 ARG A CA 1
ATOM 625 C C . ARG A 1 77 ? -13.223 -7.821 4.878 1.00 81.44 77 ARG A C 1
ATOM 627 O O . ARG A 1 77 ? -13.275 -6.637 5.157 1.00 81.44 77 ARG A O 1
ATOM 634 N N . GLU A 1 78 ? -13.927 -8.377 3.896 1.00 76.81 78 GLU A N 1
ATOM 635 C CA . GLU A 1 78 ? -14.838 -7.605 3.049 1.00 76.81 78 GLU A CA 1
ATOM 636 C C . GLU A 1 78 ? -15.872 -6.862 3.910 1.00 76.81 78 GLU A C 1
ATOM 638 O O . GLU A 1 78 ? -16.056 -5.655 3.773 1.00 76.81 78 GLU A O 1
ATOM 643 N N . LEU A 1 79 ? -16.480 -7.550 4.885 1.00 83.31 79 LEU A N 1
ATOM 644 C CA . LEU A 1 79 ? -17.397 -6.919 5.835 1.00 83.31 79 LEU A CA 1
ATOM 645 C C . LEU A 1 79 ? -16.712 -5.875 6.730 1.00 83.31 79 LEU A C 1
ATOM 647 O O . LEU A 1 79 ? -17.315 -4.848 7.022 1.00 83.31 79 LEU A O 1
ATOM 651 N N . LEU A 1 80 ? -15.497 -6.136 7.217 1.00 86.12 80 LEU A N 1
ATOM 652 C CA . LEU A 1 80 ? -14.738 -5.198 8.045 1.00 86.12 80 LEU A CA 1
ATOM 653 C C . LEU A 1 80 ? -14.428 -3.929 7.242 1.00 86.12 80 LEU A C 1
ATOM 655 O O . LEU A 1 80 ? -14.695 -2.824 7.710 1.00 86.12 80 LEU A O 1
ATOM 659 N N . PHE A 1 81 ? -13.941 -4.091 6.016 1.00 80.81 81 PHE A N 1
ATOM 660 C CA . PHE A 1 81 ? -13.461 -3.004 5.178 1.00 80.81 81 PHE A CA 1
ATOM 661 C C . PHE A 1 81 ? -14.564 -2.173 4.518 1.00 80.81 81 PHE A C 1
ATOM 663 O O . PHE A 1 81 ? -14.327 -1.030 4.139 1.00 80.81 81 PHE A O 1
ATOM 670 N N . GLN A 1 82 ? -15.815 -2.644 4.524 1.00 78.19 82 GLN A N 1
ATOM 671 C CA . GLN A 1 82 ? -16.975 -1.772 4.281 1.00 78.19 82 GLN A CA 1
ATOM 672 C C . GLN A 1 82 ? -17.059 -0.591 5.264 1.00 78.19 82 GLN A C 1
ATOM 674 O O . GLN A 1 82 ? -17.746 0.393 4.987 1.00 78.19 82 GLN A O 1
ATOM 679 N N . TYR A 1 83 ? -16.400 -0.699 6.420 1.00 77.06 83 TYR A N 1
ATOM 680 C CA . TYR A 1 83 ? -16.430 0.305 7.484 1.00 77.06 83 TYR A CA 1
ATOM 681 C C . TYR A 1 83 ? -15.052 0.872 7.834 1.00 77.06 83 TYR A C 1
ATOM 683 O O . TYR A 1 83 ? -14.984 1.821 8.610 1.00 77.06 83 TYR A O 1
ATOM 691 N N . PHE A 1 84 ? -13.989 0.299 7.270 1.00 77.50 84 PHE A N 1
ATOM 692 C CA . PHE A 1 84 ? -12.598 0.729 7.409 1.00 77.50 84 PHE A CA 1
ATOM 693 C C . PHE A 1 84 ? -11.987 0.680 6.014 1.00 77.50 84 PHE A C 1
ATOM 695 O O . PHE A 1 84 ? -11.792 -0.399 5.467 1.00 77.50 84 PHE A O 1
ATOM 702 N N . THR A 1 85 ? -11.868 1.836 5.374 1.00 75.38 85 THR A N 1
ATOM 703 C CA . THR A 1 85 ? -12.010 1.929 3.923 1.00 75.38 85 THR A CA 1
ATOM 704 C C . THR A 1 85 ? -10.800 1.358 3.185 1.00 75.38 85 THR A C 1
ATOM 706 O O . THR A 1 85 ? -9.807 2.046 2.956 1.00 75.38 85 THR A O 1
ATOM 709 N N . GLU A 1 86 ? -10.905 0.102 2.752 1.00 85.25 86 GLU A N 1
ATOM 710 C CA . GLU A 1 86 ? -10.121 -0.406 1.630 1.00 85.25 86 GLU A CA 1
ATOM 711 C C . GLU A 1 86 ? -10.707 0.194 0.349 1.00 85.25 86 GLU A C 1
ATOM 713 O O . GLU A 1 86 ? -11.860 -0.038 -0.013 1.00 85.25 86 GLU A O 1
ATOM 718 N N . LEU A 1 87 ? -9.920 1.039 -0.306 1.00 90.38 87 LEU A N 1
ATOM 719 C CA . LEU A 1 87 ? -10.308 1.748 -1.520 1.00 90.38 87 LEU A CA 1
ATOM 720 C C . LEU A 1 87 ? -10.092 0.881 -2.761 1.00 90.38 87 LEU A C 1
ATOM 722 O O . LEU A 1 87 ? -10.794 1.039 -3.761 1.00 90.38 87 LEU A O 1
ATOM 726 N N . PHE A 1 88 ? -9.088 0.006 -2.711 1.00 93.75 88 PHE A N 1
ATOM 727 C CA . PHE A 1 88 ? -8.715 -0.904 -3.785 1.00 93.75 88 PHE A CA 1
ATOM 728 C C . PHE A 1 88 ? -7.766 -1.988 -3.261 1.00 93.75 88 PHE A C 1
ATOM 730 O O . PHE A 1 88 ? -6.897 -1.691 -2.442 1.00 93.75 88 PHE A O 1
ATOM 737 N N . SER A 1 89 ? -7.877 -3.206 -3.788 1.00 93.88 89 SER A N 1
ATOM 738 C CA . SER A 1 89 ? -6.899 -4.271 -3.570 1.00 93.88 89 SER A CA 1
ATOM 739 C C . SER A 1 89 ? -6.717 -5.103 -4.831 1.00 93.88 89 SER A C 1
ATOM 741 O O . SER A 1 89 ? -7.713 -5.414 -5.486 1.00 93.88 89 SER A O 1
ATOM 743 N N . ASP A 1 90 ? -5.491 -5.526 -5.120 1.00 95.94 90 ASP A N 1
ATOM 744 C CA . ASP A 1 90 ? -5.223 -6.503 -6.171 1.00 95.94 90 ASP A CA 1
ATOM 745 C C . ASP A 1 90 ? -3.945 -7.304 -5.884 1.00 95.94 90 ASP A C 1
ATOM 747 O O . ASP A 1 90 ? -2.887 -6.741 -5.598 1.00 95.94 90 ASP A O 1
ATOM 751 N N . GLY A 1 91 ? -4.062 -8.629 -5.958 1.00 94.94 91 GLY A N 1
ATOM 752 C CA . GLY A 1 91 ? -2.948 -9.580 -5.888 1.00 94.94 91 GLY A CA 1
ATOM 753 C C . GLY A 1 91 ? -2.598 -10.184 -7.249 1.00 94.94 91 GLY A C 1
ATOM 754 O O . GLY A 1 91 ? -1.912 -11.186 -7.302 1.00 94.94 91 GLY A O 1
ATOM 755 N N . PHE A 1 92 ? -3.132 -9.646 -8.351 1.00 97.19 92 PHE A N 1
ATOM 756 C CA . PHE A 1 92 ? -2.892 -10.087 -9.732 1.00 97.19 92 PHE A CA 1
ATOM 757 C C . PHE A 1 92 ? -3.342 -11.523 -10.056 1.00 97.19 92 PHE A C 1
ATOM 759 O O . PHE A 1 92 ? -3.049 -12.061 -11.123 1.00 97.19 92 PHE A O 1
ATOM 766 N N . GLU A 1 93 ? -4.136 -12.143 -9.182 1.00 96.38 93 GLU A N 1
ATOM 767 C CA . GLU A 1 93 ? -4.617 -13.525 -9.325 1.00 96.38 93 GLU A CA 1
ATOM 768 C C . GLU A 1 93 ? -5.641 -13.725 -10.461 1.00 96.38 93 GLU A C 1
ATOM 770 O O . GLU A 1 93 ? -6.032 -14.859 -10.752 1.00 96.38 93 GLU A O 1
ATOM 775 N N . SER A 1 94 ? -6.106 -12.648 -11.105 1.00 93.31 94 SER A N 1
ATOM 776 C CA . SER A 1 94 ? -6.881 -12.727 -12.353 1.00 93.31 94 SER A CA 1
ATOM 777 C C . SER A 1 94 ? -6.008 -13.065 -13.567 1.00 93.31 94 SER A C 1
ATOM 779 O O . SER A 1 94 ? -6.545 -13.485 -14.593 1.00 93.31 94 SER A O 1
ATOM 781 N N . GLY A 1 95 ? -4.682 -12.916 -13.456 1.00 96.56 95 GLY A N 1
ATOM 782 C CA . GLY A 1 95 ? -3.737 -13.094 -14.558 1.00 96.56 95 GLY A CA 1
ATOM 783 C C . GLY A 1 95 ? -3.668 -11.904 -15.523 1.00 96.56 95 GLY A C 1
ATOM 784 O O . GLY A 1 95 ? -3.078 -12.030 -16.594 1.00 96.56 95 GLY A O 1
ATOM 785 N N . ASP A 1 96 ? -4.287 -10.769 -15.186 1.00 97.69 96 ASP A N 1
ATOM 786 C CA . ASP A 1 96 ? -4.312 -9.556 -16.006 1.00 97.69 96 ASP A CA 1
ATOM 787 C C . ASP A 1 96 ? -4.507 -8.280 -15.160 1.00 97.69 96 ASP A C 1
ATOM 789 O O . ASP A 1 96 ? -4.597 -8.334 -13.938 1.00 97.69 96 ASP A O 1
ATOM 793 N N . PHE A 1 97 ? -4.580 -7.116 -15.817 1.00 98.12 97 PHE A N 1
ATOM 794 C CA . PHE A 1 97 ? -4.812 -5.816 -15.171 1.00 98.12 97 PHE A CA 1
ATOM 795 C C . PHE A 1 97 ? -6.279 -5.349 -15.251 1.00 98.12 97 PHE A C 1
ATOM 797 O O . PHE A 1 97 ? -6.537 -4.146 -15.251 1.00 98.12 97 PHE A O 1
ATOM 804 N N . SER A 1 98 ? -7.254 -6.258 -15.367 1.00 96.81 98 SER A N 1
ATOM 805 C CA . SER A 1 98 ? -8.668 -5.888 -15.581 1.00 96.81 98 SER A CA 1
ATOM 806 C C . SER A 1 98 ? -9.313 -5.128 -14.413 1.00 96.81 98 SER A C 1
ATOM 808 O O . SER A 1 98 ? -10.246 -4.354 -14.632 1.00 96.81 98 SER A O 1
ATOM 810 N N . GLU A 1 99 ? -8.786 -5.280 -13.195 1.00 94.75 99 GLU A N 1
ATOM 811 C CA . GLU A 1 99 ? -9.228 -4.539 -12.005 1.00 94.75 99 GLU A CA 1
ATOM 812 C C . GLU A 1 99 ? -8.640 -3.116 -11.923 1.00 94.75 99 GLU A C 1
ATOM 814 O O . GLU A 1 99 ? -9.100 -2.277 -11.137 1.00 94.75 99 GLU A O 1
ATOM 819 N N . TRP A 1 100 ? -7.642 -2.800 -12.753 1.00 98.44 100 TRP A N 1
ATOM 820 C CA . TRP A 1 100 ? -6.994 -1.492 -12.808 1.00 98.44 100 TRP A CA 1
ATOM 821 C C . TRP A 1 100 ? -7.713 -0.546 -13.772 1.00 98.44 100 TRP A C 1
ATOM 823 O O . TRP A 1 100 ? -8.378 -0.956 -14.719 1.00 98.44 100 TRP A O 1
ATOM 833 N N . SER A 1 101 ? -7.563 0.761 -13.553 1.00 98.06 101 SER A N 1
ATOM 834 C CA . SER A 1 101 ? -8.097 1.771 -14.478 1.00 98.06 101 SER A CA 1
ATOM 835 C C . SER A 1 101 ? -7.307 1.832 -15.786 1.00 98.06 101 SER A C 1
ATOM 837 O O . SER A 1 101 ? -7.826 2.300 -16.798 1.00 98.06 101 SER A O 1
ATOM 839 N N . GLY A 1 102 ? -6.060 1.364 -15.769 1.00 98.12 102 GLY A N 1
ATOM 840 C CA . GLY A 1 102 ? -5.256 1.164 -16.961 1.00 98.12 102 GLY A CA 1
ATOM 841 C C . GLY A 1 102 ? -3.800 0.863 -16.641 1.00 98.12 102 GLY A C 1
ATOM 842 O O . GLY A 1 102 ? -3.389 0.770 -15.481 1.00 98.12 102 GLY A O 1
ATOM 843 N N . THR A 1 103 ? -3.015 0.742 -17.705 1.00 98.00 103 THR A N 1
ATOM 844 C CA . THR A 1 103 ? -1.566 0.555 -17.658 1.00 98.00 103 THR A CA 1
ATOM 845 C C . THR A 1 103 ? -0.856 1.636 -18.469 1.00 98.00 103 THR A C 1
ATOM 847 O O . THR A 1 103 ? -1.435 2.293 -19.336 1.00 98.00 103 THR A O 1
ATOM 850 N N . GLN A 1 104 ? 0.417 1.842 -18.162 1.00 96.06 104 GLN A N 1
ATOM 851 C CA . GLN A 1 104 ? 1.366 2.629 -18.934 1.00 96.06 104 GLN A CA 1
ATOM 852 C C . GLN A 1 104 ? 2.605 1.761 -19.152 1.00 96.06 104 GLN A C 1
ATOM 854 O O . GLN A 1 104 ? 3.040 1.107 -18.211 1.00 96.06 104 GLN A O 1
ATOM 859 N N . GLY A 1 105 ? 3.171 1.766 -20.360 1.00 94.62 105 GLY A N 1
ATOM 860 C CA . GLY A 1 105 ? 4.218 0.809 -20.737 1.00 94.62 105 GLY A CA 1
ATOM 861 C C . GLY A 1 105 ? 3.625 -0.548 -21.120 1.00 94.62 105 GLY A C 1
ATOM 862 O O . GLY A 1 105 ? 2.479 -0.600 -21.571 1.00 94.62 105 GLY A O 1
ATOM 863 N N . SER A 1 106 ? 4.396 -1.623 -20.953 1.00 95.81 106 SER A N 1
ATOM 864 C CA . SER A 1 106 ? 3.966 -2.996 -21.247 1.00 95.81 106 SER A CA 1
ATOM 865 C C . SER A 1 106 ? 4.135 -3.928 -20.037 1.00 95.81 106 SER A C 1
ATOM 867 O O . SER A 1 106 ? 4.724 -4.997 -20.196 1.00 95.81 106 SER A O 1
ATOM 869 N N . PRO A 1 107 ? 3.604 -3.568 -18.848 1.00 97.44 107 PRO A N 1
ATOM 870 C CA . PRO A 1 107 ? 3.718 -4.437 -17.687 1.00 97.44 107 PRO A CA 1
ATOM 871 C C . PRO A 1 107 ? 3.015 -5.774 -17.945 1.00 97.44 107 PRO A C 1
ATOM 873 O O . PRO A 1 107 ? 2.059 -5.852 -18.727 1.00 97.44 107 PRO A O 1
ATOM 876 N N . ALA A 1 108 ? 3.463 -6.816 -17.254 1.00 98.00 108 ALA A N 1
ATOM 877 C CA . ALA A 1 108 ? 2.938 -8.168 -17.383 1.00 98.00 108 ALA A CA 1
ATOM 878 C C . ALA A 1 108 ? 2.446 -8.701 -16.035 1.00 98.00 108 ALA A C 1
ATOM 880 O O . ALA A 1 108 ? 2.857 -8.234 -14.978 1.00 98.00 108 ALA A O 1
ATOM 881 N N . VAL A 1 109 ? 1.563 -9.697 -16.073 1.00 98.31 109 VAL A N 1
ATOM 882 C CA . VAL A 1 109 ? 1.261 -10.535 -14.909 1.00 98.31 109 VAL A CA 1
ATOM 883 C C . VAL A 1 109 ? 1.903 -11.893 -15.156 1.00 98.31 109 VAL A C 1
ATOM 885 O O . VAL A 1 109 ? 1.644 -12.524 -16.184 1.00 98.31 109 VAL A O 1
ATOM 888 N N . ILE A 1 110 ? 2.765 -12.325 -14.241 1.00 98.06 110 ILE A N 1
ATOM 889 C CA . ILE A 1 110 ? 3.543 -13.564 -14.353 1.00 98.06 110 ILE A CA 1
ATOM 890 C C . ILE A 1 110 ? 3.338 -14.435 -13.112 1.00 98.06 110 ILE A C 1
ATOM 892 O O . ILE A 1 110 ? 2.790 -13.982 -12.116 1.00 98.06 110 ILE A O 1
ATOM 896 N N . SER A 1 111 ? 3.768 -15.698 -13.171 1.00 96.69 111 SER A N 1
ATOM 897 C CA . SER A 1 111 ? 3.518 -16.697 -12.118 1.00 96.69 111 SER A CA 1
ATOM 898 C C . SER A 1 111 ? 4.784 -17.249 -11.450 1.00 96.69 111 SER A C 1
ATOM 900 O O . SER A 1 111 ? 4.737 -18.303 -10.813 1.00 96.69 111 SER A O 1
ATOM 902 N N . ALA A 1 112 ? 5.943 -16.633 -11.685 1.00 93.31 112 ALA A N 1
ATOM 903 C CA . ALA A 1 112 ? 7.231 -17.141 -11.219 1.00 93.31 112 ALA A CA 1
ATOM 904 C C . ALA A 1 112 ? 7.645 -16.465 -9.905 1.00 93.31 112 ALA A C 1
ATOM 906 O O . ALA A 1 112 ? 8.038 -15.313 -9.934 1.00 93.31 112 ALA A O 1
ATOM 907 N N . ASP A 1 113 ? 7.615 -17.197 -8.789 1.00 92.75 113 ASP A N 1
ATOM 908 C CA . ASP A 1 113 ? 7.983 -16.684 -7.451 1.00 92.75 113 ASP A CA 1
ATOM 909 C C . ASP A 1 113 ? 7.115 -15.505 -6.942 1.00 92.75 113 ASP A C 1
ATOM 911 O O . ASP A 1 113 ? 7.663 -14.503 -6.488 1.00 92.75 113 ASP A O 1
ATOM 915 N N . PRO A 1 114 ? 5.767 -15.584 -7.003 1.00 96.31 114 PRO A N 1
ATOM 916 C CA . PRO A 1 114 ? 4.918 -14.533 -6.446 1.00 96.31 114 PRO A CA 1
ATOM 917 C C . PRO A 1 114 ? 5.039 -14.488 -4.915 1.00 96.31 114 PRO A C 1
ATOM 919 O O . PRO A 1 114 ? 5.301 -15.509 -4.269 1.00 96.31 114 PRO A O 1
ATOM 922 N N . HIS A 1 115 ? 4.793 -13.323 -4.312 1.00 95.00 115 HIS A N 1
ATOM 923 C CA . HIS A 1 115 ? 4.814 -13.193 -2.853 1.00 95.00 115 HIS A CA 1
ATOM 924 C C . HIS A 1 115 ? 3.661 -13.978 -2.214 1.00 95.00 115 HIS A C 1
ATOM 926 O O . HIS A 1 115 ? 3.850 -14.676 -1.214 1.00 95.00 115 HIS A O 1
ATOM 932 N N . HIS A 1 116 ? 2.471 -13.903 -2.809 1.00 91.25 116 HIS A N 1
ATOM 933 C CA . HIS A 1 116 ? 1.315 -14.707 -2.443 1.00 91.25 116 HIS A CA 1
ATOM 934 C C . HIS A 1 116 ? 0.641 -15.315 -3.668 1.00 91.25 116 HIS A C 1
ATOM 936 O O . HIS A 1 116 ? 0.770 -14.849 -4.788 1.00 91.25 116 HIS A O 1
ATOM 942 N N . GLY A 1 117 ? -0.126 -16.379 -3.432 1.00 92.31 117 GLY A N 1
ATOM 943 C CA . GLY A 1 117 ? -0.962 -16.963 -4.472 1.00 92.31 117 GLY A CA 1
ATOM 944 C C . GLY A 1 117 ? -0.153 -17.560 -5.620 1.00 92.31 117 GLY A C 1
ATOM 945 O O . GLY A 1 117 ? 0.709 -18.415 -5.402 1.00 92.31 117 GLY A O 1
ATOM 946 N N . THR A 1 118 ? -0.529 -17.208 -6.845 1.00 95.88 118 THR A N 1
ATOM 947 C CA . THR A 1 118 ? 0.010 -17.801 -8.072 1.00 95.88 118 THR A CA 1
ATOM 948 C C . THR A 1 118 ? 0.459 -16.780 -9.099 1.00 95.88 118 THR A C 1
ATOM 950 O O . THR A 1 118 ? 0.986 -17.183 -10.138 1.00 95.88 118 THR A O 1
ATOM 953 N N . SER A 1 119 ? 0.240 -15.487 -8.869 1.00 97.19 119 SER A N 1
ATOM 954 C CA . SER A 1 119 ? 0.587 -14.451 -9.834 1.00 97.19 119 SER A CA 1
ATOM 955 C C . SER A 1 119 ? 1.019 -13.160 -9.157 1.00 97.19 119 SER A C 1
ATOM 957 O O . SER A 1 119 ? 0.629 -12.874 -8.038 1.00 97.19 119 SER A O 1
ATOM 959 N N . HIS A 1 120 ? 1.821 -12.371 -9.861 1.00 98.12 120 HIS A N 1
ATOM 960 C CA . HIS A 1 120 ? 2.211 -11.026 -9.451 1.00 98.12 120 HIS A CA 1
ATOM 961 C C . HIS A 1 120 ? 2.471 -10.158 -10.686 1.00 98.12 120 HIS A C 1
ATOM 963 O O . HIS A 1 120 ? 2.620 -10.663 -11.803 1.00 98.12 120 HIS A O 1
ATOM 969 N N . GLY A 1 121 ? 2.518 -8.842 -10.500 1.00 98.12 121 GLY A N 1
ATOM 970 C CA . GLY A 1 121 ? 2.849 -7.898 -11.561 1.00 98.12 121 GLY A CA 1
ATOM 971 C C . GLY A 1 121 ? 4.360 -7.780 -11.771 1.00 98.12 121 GLY A C 1
ATOM 972 O O . GLY A 1 121 ? 5.111 -7.574 -10.820 1.00 98.12 121 GLY A O 1
ATOM 973 N N . GLU A 1 122 ? 4.802 -7.860 -13.019 1.00 97.75 122 GLU A N 1
ATOM 974 C CA . GLU A 1 122 ? 6.163 -7.579 -13.472 1.00 97.75 122 GLU A CA 1
ATOM 975 C C . GLU A 1 122 ? 6.196 -6.245 -14.226 1.00 97.75 122 GLU A C 1
ATOM 977 O O . GLU A 1 122 ? 5.356 -5.981 -15.093 1.00 97.75 122 GLU A O 1
ATOM 982 N N . PHE A 1 123 ? 7.164 -5.399 -13.872 1.00 96.50 123 PHE A N 1
ATOM 983 C CA . PHE A 1 123 ? 7.323 -4.058 -14.426 1.00 96.50 123 PHE A CA 1
ATOM 984 C C . PHE A 1 123 ? 8.792 -3.833 -14.796 1.00 96.50 123 PHE A C 1
ATOM 986 O O . PHE A 1 123 ? 9.645 -3.684 -13.913 1.00 96.50 123 PHE A O 1
ATOM 993 N N . GLU A 1 124 ? 9.076 -3.767 -16.097 1.00 92.25 124 GLU A N 1
ATOM 994 C CA . GLU A 1 124 ? 10.421 -3.624 -16.654 1.00 92.25 124 GLU A CA 1
ATOM 995 C C . GLU A 1 124 ? 10.522 -2.323 -17.458 1.00 92.25 124 GLU A C 1
ATOM 997 O O . GLU A 1 124 ? 10.141 -2.236 -18.623 1.00 92.25 124 GLU A O 1
ATOM 1002 N N . ALA A 1 125 ? 11.066 -1.266 -16.851 1.00 87.44 125 ALA A N 1
ATOM 1003 C CA . ALA A 1 125 ? 11.286 -0.017 -17.577 1.00 87.44 125 ALA A CA 1
ATOM 1004 C C . ALA A 1 125 ? 12.744 0.132 -18.017 1.00 87.44 125 ALA A C 1
ATOM 1006 O O . ALA A 1 125 ? 13.678 -0.174 -17.274 1.00 87.44 125 ALA A O 1
ATOM 1007 N N . HIS A 1 126 ? 12.938 0.715 -19.203 1.00 84.94 126 HIS A N 1
ATOM 1008 C CA . HIS A 1 126 ? 14.252 1.045 -19.748 1.00 84.94 126 HIS A CA 1
ATOM 1009 C C . HIS A 1 126 ? 14.369 2.546 -20.033 1.00 84.94 126 HIS A C 1
ATOM 1011 O O . HIS A 1 126 ? 13.482 3.124 -20.657 1.00 84.94 126 HIS A O 1
ATOM 1017 N N . GLY A 1 127 ? 15.487 3.163 -19.635 1.00 76.50 127 GLY A N 1
ATOM 1018 C CA . GLY A 1 127 ? 15.965 4.448 -20.162 1.00 76.50 127 GLY A CA 1
ATOM 1019 C C . GLY A 1 127 ? 14.951 5.592 -20.093 1.00 76.50 127 GLY A C 1
ATOM 1020 O O . GLY A 1 127 ? 14.444 6.027 -21.127 1.00 76.50 127 GLY A O 1
ATOM 1021 N N . TYR A 1 128 ? 14.683 6.095 -18.886 1.00 83.06 128 TYR A N 1
ATOM 1022 C CA . TYR A 1 128 ? 13.621 7.072 -18.586 1.00 83.06 128 TYR A CA 1
ATOM 1023 C C . TYR A 1 128 ? 12.195 6.561 -18.873 1.00 83.06 128 TYR A C 1
ATOM 1025 O O . TYR A 1 128 ? 11.246 7.346 -18.969 1.00 83.06 128 TYR A O 1
ATOM 1033 N N . GLY A 1 129 ? 12.039 5.245 -19.021 1.00 88.19 129 GLY A N 1
ATOM 1034 C CA . GLY A 1 129 ? 10.765 4.579 -19.252 1.00 88.19 129 GLY A CA 1
ATOM 1035 C C . GLY A 1 129 ? 9.839 4.590 -18.034 1.00 88.19 129 GLY A C 1
ATOM 1036 O O . GLY A 1 129 ? 10.219 4.893 -16.901 1.00 88.19 129 GLY A O 1
ATOM 1037 N N . THR A 1 130 ? 8.574 4.256 -18.271 1.00 92.19 130 THR A N 1
ATOM 1038 C CA . THR A 1 130 ? 7.570 4.068 -17.219 1.00 92.19 130 THR A CA 1
ATOM 1039 C C . THR A 1 130 ? 6.734 2.846 -17.555 1.00 92.19 130 THR A C 1
ATOM 1041 O O . THR A 1 130 ? 6.060 2.844 -18.584 1.00 92.19 130 THR A O 1
ATOM 1044 N N . GLU A 1 131 ? 6.751 1.862 -16.665 1.00 95.62 131 GLU A N 1
ATOM 1045 C CA . GLU A 1 131 ? 5.871 0.702 -16.681 1.00 95.62 131 GLU A CA 1
ATOM 1046 C C . GLU A 1 131 ? 5.070 0.674 -15.391 1.00 95.62 131 GLU A C 1
ATOM 1048 O O . GLU A 1 131 ? 5.616 0.445 -14.321 1.00 95.62 131 GLU A O 1
ATOM 1053 N N . THR A 1 132 ? 3.778 0.970 -15.452 1.00 97.12 132 THR A N 1
ATOM 1054 C CA . THR A 1 132 ? 2.931 1.024 -14.254 1.00 97.12 132 THR A CA 1
ATOM 1055 C C . THR A 1 132 ? 1.523 0.561 -14.574 1.00 97.12 132 THR A C 1
ATOM 1057 O O . THR A 1 132 ? 1.059 0.718 -15.702 1.00 97.12 132 THR A O 1
ATOM 1060 N N . CYS A 1 133 ? 0.810 0.066 -13.574 1.00 98.31 133 CYS A N 1
ATOM 1061 C CA . CYS A 1 133 ? -0.646 0.058 -13.574 1.00 98.31 133 CYS A CA 1
ATOM 1062 C C . CYS A 1 133 ? -1.148 1.174 -12.653 1.00 98.31 133 CYS A C 1
ATOM 1064 O O . CYS A 1 133 ? -0.449 1.622 -11.736 1.00 98.31 133 CYS A O 1
ATOM 1066 N N . TYR A 1 134 ? -2.337 1.698 -12.940 1.00 98.19 134 TYR A N 1
ATOM 1067 C CA . TYR A 1 134 ? -2.911 2.792 -12.169 1.00 98.19 134 TYR A CA 1
ATOM 1068 C C . TYR A 1 134 ? -4.385 2.581 -11.870 1.00 98.19 134 TYR A C 1
ATOM 1070 O O . TYR A 1 134 ? -5.135 2.005 -12.662 1.00 98.19 134 TYR A O 1
ATOM 1078 N N . LYS A 1 135 ? -4.792 3.060 -10.697 1.00 98.00 135 LYS A N 1
ATOM 1079 C CA . LYS A 1 135 ? -6.174 3.074 -10.241 1.00 98.00 135 LYS A CA 1
ATOM 1080 C C . LYS A 1 135 ? -6.616 4.515 -10.047 1.00 98.00 135 LYS A C 1
ATOM 1082 O O . LYS A 1 135 ? -5.995 5.264 -9.291 1.00 98.00 135 LYS A O 1
ATOM 1087 N N . ASP A 1 136 ? -7.689 4.862 -10.742 1.00 97.19 136 ASP A N 1
ATOM 1088 C CA . ASP A 1 136 ? -8.397 6.128 -10.618 1.00 97.19 136 ASP A CA 1
ATOM 1089 C C . ASP A 1 136 ? -9.576 5.949 -9.670 1.00 97.19 136 ASP A C 1
ATOM 1091 O O . ASP A 1 136 ? -10.362 5.005 -9.792 1.00 97.19 136 ASP A O 1
ATOM 1095 N N . PHE A 1 137 ? -9.707 6.878 -8.732 1.00 93.56 137 PHE A N 1
ATOM 1096 C CA . PHE A 1 137 ? -10.802 6.911 -7.780 1.00 93.56 137 PHE A CA 1
ATOM 1097 C C . PHE A 1 137 ? -11.834 7.965 -8.190 1.00 93.56 137 PHE A C 1
ATOM 1099 O O . PHE A 1 137 ? -11.509 8.998 -8.774 1.00 93.56 137 PHE A O 1
ATOM 1106 N N . GLY A 1 138 ? -13.105 7.712 -7.865 1.00 89.44 138 GLY A N 1
ATOM 1107 C CA . GLY A 1 138 ? -14.202 8.651 -8.141 1.00 89.44 138 GLY A CA 1
ATOM 1108 C C . GLY A 1 138 ? -14.232 9.877 -7.219 1.00 89.44 138 GLY A C 1
ATOM 1109 O O . GLY A 1 138 ? -15.019 10.794 -7.440 1.00 89.44 138 GLY A O 1
ATOM 1110 N N . SER A 1 139 ? -13.397 9.890 -6.181 1.00 88.88 139 SER A N 1
ATOM 1111 C CA . SER A 1 139 ? -13.259 10.970 -5.210 1.00 88.88 139 SER A CA 1
ATOM 1112 C C . SER A 1 139 ? -11.801 11.133 -4.809 1.00 88.88 139 SER A C 1
ATOM 1114 O O . SER A 1 139 ? -11.007 10.200 -4.916 1.00 88.88 139 SER A O 1
ATOM 1116 N N . SER A 1 140 ? -11.473 12.314 -4.301 1.00 90.75 140 SER A N 1
ATOM 1117 C CA . SER A 1 140 ? -10.151 12.637 -3.788 1.00 90.75 140 SER A CA 1
ATOM 1118 C C . SER A 1 140 ? -10.040 12.412 -2.280 1.00 90.75 140 SER A C 1
ATOM 1120 O O . SER A 1 140 ? -10.965 12.704 -1.523 1.00 90.75 140 SER A O 1
ATOM 1122 N N . TYR A 1 141 ? -8.869 11.951 -1.848 1.00 91.00 141 TYR A N 1
ATOM 1123 C CA . TYR A 1 141 ? -8.549 11.618 -0.465 1.00 91.00 141 TYR A CA 1
ATOM 1124 C C . TYR A 1 141 ? -7.499 12.580 0.096 1.00 91.00 141 TYR A C 1
ATOM 1126 O O . TYR A 1 141 ? -6.532 12.942 -0.582 1.00 91.00 141 TYR A O 1
ATOM 1134 N N . SER A 1 142 ? -7.709 13.014 1.343 1.00 90.06 142 SER A N 1
ATOM 1135 C CA . SER A 1 142 ? -6.743 13.815 2.107 1.00 90.06 142 SER A CA 1
ATOM 1136 C C . SER A 1 142 ? -5.703 12.954 2.815 1.00 90.06 142 SER A C 1
ATOM 1138 O O . SER A 1 142 ? -4.603 13.431 3.059 1.00 90.06 142 SER A O 1
ATOM 1140 N N . THR A 1 143 ? -6.047 11.707 3.132 1.00 90.94 143 THR A N 1
ATOM 1141 C CA . THR A 1 143 ? -5.136 10.699 3.671 1.00 90.94 143 THR A CA 1
ATOM 1142 C C . THR A 1 143 ? -5.273 9.448 2.826 1.00 90.94 143 THR A C 1
ATOM 1144 O O . THR A 1 143 ? -6.390 9.027 2.532 1.00 90.94 143 THR A O 1
ATOM 1147 N N . ILE A 1 144 ? -4.145 8.892 2.402 1.00 94.31 144 ILE A N 1
ATOM 1148 C CA . ILE A 1 144 ? -4.092 7.659 1.627 1.00 94.31 144 ILE A CA 1
ATOM 1149 C C . ILE A 1 144 ? -2.860 6.863 2.038 1.00 94.31 144 ILE A C 1
ATOM 1151 O O . ILE A 1 144 ? -1.773 7.424 2.185 1.00 94.31 144 ILE A O 1
ATOM 1155 N N . SER A 1 145 ? -3.034 5.561 2.188 1.00 95.44 145 SER A N 1
ATOM 1156 C CA . SER A 1 145 ? -1.955 4.604 2.366 1.00 95.44 145 SER A CA 1
ATOM 1157 C C . SER A 1 145 ? -1.986 3.607 1.225 1.00 95.44 145 SER A C 1
ATOM 1159 O O . SER A 1 145 ? -3.046 3.097 0.863 1.00 95.44 145 SER A O 1
ATOM 1161 N N . VAL A 1 146 ? -0.821 3.347 0.640 1.00 97.94 146 VAL A N 1
ATOM 1162 C CA . VAL A 1 146 ? -0.645 2.360 -0.426 1.00 97.94 146 VAL A CA 1
ATOM 1163 C C . VAL A 1 146 ? 0.402 1.367 0.028 1.00 97.94 146 VAL A C 1
ATOM 1165 O O . VAL A 1 146 ? 1.569 1.731 0.163 1.00 97.94 146 VAL A O 1
ATOM 1168 N N . ARG A 1 147 ? -0.015 0.122 0.239 1.00 97.31 147 ARG A N 1
ATOM 1169 C CA . ARG A 1 147 ? 0.860 -1.003 0.556 1.00 97.31 147 ARG A CA 1
ATOM 1170 C C . ARG A 1 147 ? 1.045 -1.855 -0.685 1.00 97.31 147 ARG A C 1
ATOM 1172 O O . ARG A 1 147 ? 0.068 -2.241 -1.321 1.00 97.31 147 ARG A O 1
ATOM 1179 N N . ILE A 1 148 ? 2.291 -2.196 -0.974 1.00 98.25 148 ILE A N 1
ATOM 1180 C CA . ILE A 1 148 ? 2.666 -3.208 -1.955 1.00 98.25 148 ILE A CA 1
ATOM 1181 C C . ILE A 1 148 ? 3.689 -4.158 -1.346 1.00 98.25 148 ILE A C 1
ATOM 1183 O O . ILE A 1 148 ? 4.475 -3.763 -0.485 1.00 98.25 148 ILE A O 1
ATOM 1187 N N . TYR A 1 149 ? 3.720 -5.392 -1.825 1.00 97.62 149 TYR A N 1
ATOM 1188 C CA . TYR A 1 149 ? 4.880 -6.253 -1.661 1.00 97.62 149 TYR A CA 1
ATOM 1189 C C . TYR A 1 149 ? 5.737 -6.122 -2.897 1.00 97.62 149 TYR A C 1
ATOM 1191 O O . TYR A 1 149 ? 5.264 -6.410 -3.989 1.00 97.62 149 TYR A O 1
ATOM 1199 N N . LEU A 1 150 ? 6.973 -5.653 -2.741 1.00 97.06 150 LEU A N 1
ATOM 1200 C CA . LEU A 1 150 ? 7.861 -5.447 -3.879 1.00 97.06 150 LEU A CA 1
ATOM 1201 C C . LEU A 1 150 ? 9.173 -6.204 -3.725 1.00 97.06 150 LEU A C 1
ATOM 1203 O O . LEU A 1 150 ? 9.744 -6.239 -2.637 1.00 97.06 150 LEU A O 1
ATOM 1207 N N . GLN A 1 151 ? 9.663 -6.757 -4.827 1.00 96.62 151 GLN A N 1
ATOM 1208 C CA . GLN A 1 151 ? 10.964 -7.404 -4.943 1.00 96.62 151 GLN A CA 1
ATOM 1209 C C . GLN A 1 151 ? 11.677 -6.836 -6.170 1.00 96.62 151 GLN A C 1
ATOM 1211 O O . GLN A 1 151 ? 11.123 -6.809 -7.265 1.00 96.62 151 GLN A O 1
ATOM 1216 N N . TYR A 1 152 ? 12.919 -6.385 -6.002 1.00 93.81 152 TYR A N 1
ATOM 1217 C CA . TYR A 1 152 ? 13.775 -6.048 -7.138 1.00 93.81 152 TYR A CA 1
ATOM 1218 C C . TYR A 1 152 ? 14.565 -7.282 -7.558 1.00 93.81 152 TYR A C 1
ATOM 1220 O O . TYR A 1 152 ? 15.319 -7.826 -6.747 1.00 93.81 152 TYR A O 1
ATOM 1228 N N . GLU A 1 153 ? 14.450 -7.690 -8.819 1.00 91.62 153 GLU A N 1
ATOM 1229 C CA . GLU A 1 153 ? 15.304 -8.746 -9.375 1.00 91.62 153 GLU A CA 1
ATOM 1230 C C . GLU A 1 153 ? 16.749 -8.241 -9.470 1.00 91.62 153 GLU A C 1
ATOM 1232 O O . GLU A 1 153 ? 17.690 -8.834 -8.940 1.00 91.62 153 GLU A O 1
ATOM 1237 N N . THR A 1 154 ? 16.906 -7.057 -10.060 1.00 87.81 154 THR A N 1
ATOM 1238 C CA . THR A 1 154 ? 18.169 -6.329 -10.124 1.00 87.81 154 THR A CA 1
ATOM 1239 C C . THR A 1 154 ? 17.972 -4.920 -9.603 1.00 87.81 154 THR A C 1
ATOM 1241 O O . THR A 1 154 ? 17.080 -4.200 -10.057 1.00 87.81 154 THR A O 1
ATOM 1244 N N . LEU A 1 155 ? 18.840 -4.490 -8.687 1.00 85.94 155 LEU A N 1
ATOM 1245 C CA . LEU A 1 155 ? 18.873 -3.087 -8.310 1.00 85.94 155 LEU A CA 1
ATOM 1246 C C . LEU A 1 155 ? 19.378 -2.270 -9.506 1.00 85.94 155 LEU A C 1
ATOM 1248 O O . LEU A 1 155 ? 20.452 -2.570 -10.037 1.00 85.94 155 LEU A O 1
ATOM 1252 N N . PRO A 1 156 ? 18.645 -1.230 -9.921 1.00 81.50 156 PRO A N 1
ATOM 1253 C CA . PRO A 1 156 ? 19.103 -0.369 -10.999 1.00 81.50 156 PRO A CA 1
ATOM 1254 C C . PRO A 1 156 ? 20.417 0.323 -10.617 1.00 81.50 156 PRO A C 1
ATOM 1256 O O . PRO A 1 156 ? 20.683 0.591 -9.439 1.00 81.50 156 PRO A O 1
ATOM 1259 N N . SER A 1 157 ? 21.259 0.585 -11.617 1.00 77.38 157 SER A N 1
ATOM 1260 C CA . SER A 1 157 ? 22.615 1.110 -11.431 1.00 77.38 157 SER A CA 1
ATOM 1261 C C . SER A 1 157 ? 22.902 2.229 -12.428 1.00 77.38 157 SER A C 1
ATOM 1263 O O . SER A 1 157 ? 23.171 1.982 -13.588 1.00 77.38 157 SER A O 1
ATOM 1265 N N . GLY A 1 158 ? 22.874 3.485 -11.984 1.00 71.06 158 GLY A N 1
ATOM 1266 C CA . GLY A 1 158 ? 23.044 4.653 -12.857 1.00 71.06 158 GLY A CA 1
ATOM 1267 C C . GLY A 1 158 ? 21.716 5.333 -13.196 1.00 71.06 158 GLY A C 1
ATOM 1268 O O . GLY A 1 158 ? 20.899 4.838 -13.969 1.00 71.06 158 GLY A O 1
ATOM 1269 N N . GLY A 1 159 ? 21.499 6.504 -12.607 1.00 74.88 159 GLY A N 1
ATOM 1270 C CA . GLY A 1 159 ? 20.244 7.240 -12.717 1.00 74.88 159 GLY A CA 1
ATOM 1271 C C . GLY A 1 159 ? 19.966 8.062 -11.470 1.00 74.88 159 GLY A C 1
ATOM 1272 O O . GLY A 1 159 ? 20.788 8.102 -10.556 1.00 74.88 159 GLY A O 1
ATOM 1273 N N . VAL A 1 160 ? 18.809 8.725 -11.429 1.00 76.31 160 VAL A N 1
ATOM 1274 C CA . VAL A 1 160 ? 18.388 9.490 -10.246 1.00 76.31 160 VAL A CA 1
ATOM 1275 C C . VAL A 1 160 ? 17.627 8.596 -9.267 1.00 76.31 160 VAL A C 1
ATOM 1277 O O . VAL A 1 160 ? 17.933 8.603 -8.078 1.00 76.31 160 VAL A O 1
ATOM 1280 N N . GLY A 1 161 ? 16.682 7.791 -9.749 1.00 81.62 161 GLY A N 1
ATOM 1281 C CA . GLY A 1 161 ? 15.905 6.887 -8.907 1.00 81.62 161 GLY A CA 1
ATOM 1282 C C . GLY A 1 161 ? 14.885 6.065 -9.689 1.00 81.62 161 GLY A C 1
ATOM 1283 O O . GLY A 1 161 ? 14.586 6.391 -10.837 1.00 81.62 161 GLY A O 1
ATOM 1284 N N . ALA A 1 162 ? 14.361 5.031 -9.038 1.00 86.94 162 ALA A N 1
ATOM 1285 C CA . ALA A 1 162 ? 13.261 4.195 -9.504 1.00 86.94 162 ALA A CA 1
ATOM 1286 C C . ALA A 1 162 ? 12.077 4.386 -8.554 1.00 86.94 162 ALA A C 1
ATOM 1288 O O . ALA A 1 162 ? 12.242 4.284 -7.339 1.00 86.94 162 ALA A O 1
ATOM 1289 N N . LEU A 1 163 ? 10.895 4.714 -9.070 1.00 87.75 163 LEU A N 1
ATOM 1290 C CA . LEU A 1 163 ? 9.697 4.893 -8.243 1.00 87.75 163 LEU A CA 1
ATOM 1291 C C . LEU A 1 163 ? 8.792 3.673 -8.356 1.00 87.75 163 LEU A C 1
ATOM 1293 O O . LEU A 1 163 ? 8.500 3.245 -9.472 1.00 87.75 163 LEU A O 1
ATOM 1297 N N . SER A 1 164 ? 8.324 3.184 -7.207 1.00 92.50 164 SER A N 1
ATOM 1298 C CA . SER A 1 164 ? 7.438 2.021 -7.100 1.00 92.50 164 SER A CA 1
ATOM 1299 C C . SER A 1 164 ? 5.998 2.377 -6.769 1.00 92.50 164 SER A C 1
ATOM 1301 O O . SER A 1 164 ? 5.086 1.695 -7.221 1.00 92.50 164 SER A O 1
ATOM 1303 N N . ILE A 1 165 ? 5.787 3.458 -6.015 1.00 96.94 165 ILE A N 1
ATOM 1304 C CA . ILE A 1 165 ? 4.463 4.024 -5.737 1.00 96.94 165 ILE A CA 1
ATOM 1305 C C . ILE A 1 165 ? 4.472 5.479 -6.188 1.00 96.94 165 ILE A C 1
ATOM 1307 O O . ILE A 1 165 ? 5.387 6.229 -5.839 1.00 96.94 165 ILE A O 1
ATOM 1311 N N . VAL A 1 166 ? 3.444 5.890 -6.929 1.00 95.88 166 VAL A N 1
ATOM 1312 C CA . VAL A 1 166 ? 3.225 7.285 -7.328 1.00 95.88 166 VAL A CA 1
ATOM 1313 C C . VAL A 1 166 ? 1.792 7.692 -7.002 1.00 95.88 166 VAL A C 1
ATOM 1315 O O . VAL A 1 166 ? 0.836 7.128 -7.532 1.00 95.88 166 VAL A O 1
ATOM 1318 N N . LEU A 1 167 ? 1.653 8.704 -6.154 1.00 95.44 167 LEU A N 1
ATOM 1319 C CA . LEU A 1 167 ? 0.392 9.326 -5.768 1.00 95.44 167 LEU A CA 1
ATOM 1320 C C . LEU A 1 167 ? 0.199 10.611 -6.563 1.00 95.44 167 LEU A C 1
ATOM 1322 O O . LEU A 1 167 ? 1.135 11.402 -6.719 1.00 95.44 167 LEU A O 1
ATOM 1326 N N . GLY A 1 168 ? -1.016 10.857 -7.036 1.00 93.94 168 GLY A N 1
ATOM 1327 C CA . GLY A 1 168 ? -1.308 12.085 -7.756 1.00 93.94 168 GLY A CA 1
ATOM 1328 C C . GLY A 1 168 ? -2.785 12.368 -7.934 1.00 93.94 168 GLY A C 1
ATOM 1329 O O . GLY A 1 168 ? -3.654 11.741 -7.326 1.00 93.94 168 GLY A O 1
ATOM 1330 N N . ASN A 1 169 ? -3.032 13.343 -8.799 1.00 91.44 169 ASN A N 1
ATOM 1331 C CA . ASN A 1 169 ? -4.352 13.731 -9.241 1.00 91.44 169 ASN A CA 1
ATOM 1332 C C . ASN A 1 169 ? -4.508 13.480 -10.751 1.00 91.44 169 ASN A C 1
ATOM 1334 O O . ASN A 1 169 ? -3.580 13.738 -11.521 1.00 91.44 169 ASN A O 1
ATOM 1338 N N . GLN A 1 170 ? -5.683 13.039 -11.196 1.00 89.50 170 GLN A N 1
ATOM 1339 C CA . GLN A 1 170 ? -5.992 12.816 -12.613 1.00 89.50 170 GLN A CA 1
ATOM 1340 C C . GLN A 1 170 ? -5.810 14.080 -13.474 1.00 89.50 170 GLN A C 1
ATOM 1342 O O . GLN A 1 170 ? -5.433 13.978 -14.640 1.00 89.50 170 GLN A O 1
ATOM 1347 N N . THR A 1 171 ? -6.044 15.263 -12.897 1.00 86.12 171 THR A N 1
ATOM 1348 C CA . THR A 1 171 ? -5.984 16.573 -13.567 1.00 86.12 171 THR A CA 1
ATOM 1349 C C . THR A 1 171 ? -4.633 17.260 -13.380 1.00 86.12 171 THR A C 1
ATOM 1351 O O . THR A 1 171 ? -4.058 17.766 -14.341 1.00 86.12 171 THR A O 1
ATOM 1354 N N . SER A 1 172 ? -4.124 17.295 -12.146 1.00 83.56 172 SER A N 1
ATOM 1355 C CA . SER A 1 172 ? -2.912 18.061 -11.801 1.00 83.56 172 SER A CA 1
ATOM 1356 C C . SER A 1 172 ? -1.612 17.265 -11.944 1.00 83.56 172 SER A C 1
ATOM 1358 O O . SER A 1 172 ? -0.533 17.846 -11.859 1.00 83.56 172 SER A O 1
ATOM 1360 N N . GLY A 1 173 ? -1.701 15.951 -12.171 1.00 87.31 173 GLY A N 1
ATOM 1361 C CA . GLY A 1 173 ? -0.550 15.068 -12.323 1.00 87.31 173 GLY A CA 1
ATOM 1362 C C . GLY A 1 173 ? -0.010 14.524 -11.000 1.00 87.31 173 GLY A C 1
ATOM 1363 O O . GLY A 1 173 ? -0.692 14.485 -9.974 1.00 87.31 173 GLY A O 1
ATOM 1364 N N . ASP A 1 174 ? 1.226 14.042 -11.049 1.00 90.81 174 ASP A N 1
ATOM 1365 C CA . ASP A 1 174 ? 1.846 13.300 -9.955 1.00 90.81 174 ASP A CA 1
ATOM 1366 C C . ASP A 1 174 ? 2.350 14.244 -8.857 1.00 90.81 174 ASP A C 1
ATOM 1368 O O . ASP A 1 174 ? 2.878 15.316 -9.138 1.00 90.81 174 ASP A O 1
ATOM 1372 N N . SER A 1 175 ? 2.199 13.839 -7.600 1.00 90.75 175 SER A N 1
ATOM 1373 C CA . SER A 1 175 ? 2.476 14.673 -6.427 1.00 90.75 175 SER A CA 1
ATOM 1374 C C . SER A 1 175 ? 3.593 14.109 -5.559 1.00 90.75 175 SER A C 1
ATOM 1376 O O . SER A 1 175 ? 4.592 14.777 -5.309 1.00 90.75 175 SER A O 1
ATOM 1378 N N . ILE A 1 176 ? 3.444 12.863 -5.120 1.00 93.88 176 ILE A N 1
ATOM 1379 C CA . ILE A 1 176 ? 4.363 12.206 -4.192 1.00 93.88 176 ILE A CA 1
ATOM 1380 C C . ILE A 1 176 ? 4.717 10.849 -4.768 1.00 93.88 176 ILE A C 1
ATOM 1382 O O . ILE A 1 176 ? 3.857 10.158 -5.308 1.00 93.88 176 ILE A O 1
ATOM 1386 N N . ALA A 1 177 ? 5.976 10.450 -4.649 1.00 94.50 177 ALA A N 1
ATOM 1387 C CA . ALA A 1 177 ? 6.392 9.109 -5.015 1.00 94.50 177 ALA A CA 1
ATOM 1388 C C . ALA A 1 177 ? 7.376 8.524 -4.011 1.00 94.50 177 ALA A C 1
ATOM 1390 O O . ALA A 1 177 ? 8.121 9.258 -3.361 1.00 94.50 177 ALA A O 1
ATOM 1391 N N . ALA A 1 178 ? 7.403 7.198 -3.937 1.00 96.00 178 ALA A N 1
ATOM 1392 C CA . ALA A 1 178 ? 8.358 6.443 -3.143 1.00 96.00 178 ALA A CA 1
ATOM 1393 C C . ALA A 1 178 ? 8.972 5.304 -3.962 1.00 96.00 178 ALA A C 1
ATOM 1395 O O . ALA A 1 178 ? 8.350 4.775 -4.884 1.00 96.00 178 ALA A O 1
ATOM 1396 N N . GLY A 1 179 ? 10.208 4.942 -3.633 1.00 93.88 179 GLY A N 1
ATOM 1397 C CA . GLY A 1 179 ? 10.952 3.867 -4.296 1.00 93.88 179 GLY A CA 1
ATOM 1398 C C . GLY A 1 179 ? 12.426 3.881 -3.900 1.00 93.88 179 GLY A C 1
ATOM 1399 O O . GLY A 1 179 ? 12.739 4.056 -2.722 1.00 93.88 179 GLY A O 1
ATOM 1400 N N . LEU A 1 180 ? 13.327 3.771 -4.874 1.00 91.12 180 LEU A N 1
ATOM 1401 C CA . LEU A 1 180 ? 14.776 3.793 -4.695 1.00 91.12 180 LEU A CA 1
ATOM 1402 C C . LEU A 1 180 ? 15.445 5.051 -5.237 1.00 91.12 180 LEU A C 1
ATOM 1404 O O . LEU A 1 180 ? 15.158 5.493 -6.347 1.00 91.12 180 LEU A O 1
ATOM 1408 N N . ILE A 1 181 ? 16.434 5.544 -4.497 1.00 88.31 181 ILE A N 1
ATOM 1409 C CA . ILE A 1 181 ? 17.451 6.458 -5.016 1.00 88.31 181 ILE A CA 1
ATOM 1410 C C . ILE A 1 181 ? 18.707 5.673 -5.419 1.00 88.31 181 ILE A C 1
ATOM 1412 O O . ILE A 1 181 ? 19.163 4.802 -4.676 1.00 88.31 181 ILE A O 1
ATOM 1416 N N . ILE A 1 182 ? 19.243 5.981 -6.606 1.00 83.31 182 ILE A N 1
ATOM 1417 C CA . ILE A 1 182 ? 20.257 5.158 -7.302 1.00 83.31 182 ILE A CA 1
ATOM 1418 C C . ILE A 1 182 ? 21.583 5.910 -7.521 1.00 83.31 182 ILE A C 1
ATOM 1420 O O . ILE A 1 182 ? 22.609 5.321 -7.849 1.00 83.31 182 ILE A O 1
ATOM 1424 N N . ASN A 1 183 ? 21.606 7.228 -7.310 1.00 81.56 183 ASN A N 1
ATOM 1425 C CA . ASN A 1 183 ? 22.837 8.025 -7.372 1.00 81.56 183 ASN A CA 1
ATOM 1426 C C . ASN A 1 183 ? 23.635 8.020 -6.054 1.00 81.56 183 ASN A C 1
ATOM 1428 O O . ASN A 1 183 ? 24.545 8.833 -5.882 1.00 81.56 183 ASN A O 1
ATOM 1432 N N . GLU A 1 184 ? 23.305 7.118 -5.131 1.00 78.12 184 GLU A N 1
ATOM 1433 C CA . GLU A 1 184 ? 24.036 6.902 -3.887 1.00 78.12 184 GLU A CA 1
ATOM 1434 C C . GLU A 1 184 ? 24.582 5.478 -3.839 1.00 78.12 184 GLU A C 1
ATOM 1436 O O . GLU A 1 184 ? 23.956 4.541 -4.323 1.00 78.12 184 GLU A O 1
ATOM 1441 N N . SER A 1 185 ? 25.760 5.320 -3.238 1.00 81.69 185 SER A N 1
ATOM 1442 C CA . SER A 1 185 ? 26.333 4.011 -2.944 1.00 81.69 185 SER A CA 1
ATOM 1443 C C . SER A 1 185 ? 26.394 3.838 -1.426 1.00 81.69 185 SER A C 1
ATOM 1445 O O . SER A 1 185 ? 27.129 4.584 -0.770 1.00 81.69 185 SER A O 1
ATOM 1447 N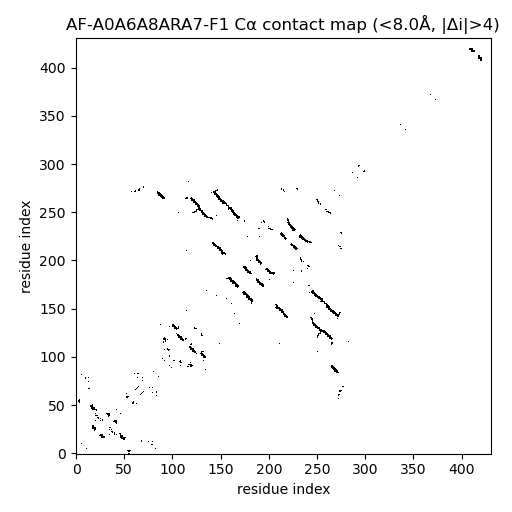 N . PRO A 1 186 ? 25.627 2.903 -0.840 1.00 85.75 186 PRO A N 1
ATOM 1448 C CA . PRO A 1 186 ? 24.638 2.023 -1.482 1.00 85.75 186 PRO A CA 1
ATOM 1449 C C . PRO A 1 186 ? 23.312 2.726 -1.855 1.00 85.75 186 PRO A C 1
ATOM 1451 O O . PRO A 1 186 ? 23.011 3.799 -1.324 1.00 85.75 186 PRO A O 1
ATOM 1454 N N . ASN A 1 187 ? 22.499 2.078 -2.708 1.00 89.06 187 ASN A N 1
ATOM 1455 C CA . ASN A 1 187 ? 21.111 2.477 -2.998 1.00 89.06 187 ASN A CA 1
ATOM 1456 C C . ASN A 1 187 ? 20.289 2.543 -1.697 1.00 89.06 187 ASN A C 1
ATOM 1458 O O . ASN A 1 187 ? 20.542 1.786 -0.752 1.00 89.06 187 ASN A O 1
ATOM 1462 N N . LYS A 1 188 ? 19.285 3.423 -1.642 1.00 93.12 188 LYS A N 1
ATOM 1463 C CA . LYS A 1 188 ? 18.436 3.619 -0.450 1.00 93.12 188 LYS A CA 1
ATOM 1464 C C . LYS A 1 188 ? 16.974 3.790 -0.821 1.00 93.12 188 LYS A C 1
ATOM 1466 O O . LYS A 1 188 ? 16.661 4.252 -1.918 1.00 93.12 188 LYS A O 1
ATOM 1471 N N . TRP A 1 189 ? 16.085 3.500 0.125 1.00 95.00 189 TRP A N 1
ATOM 1472 C CA . TRP A 1 189 ? 14.689 3.917 0.014 1.00 95.00 189 TRP A CA 1
ATOM 1473 C C . TRP A 1 189 ? 14.575 5.442 0.035 1.00 95.00 189 TRP A C 1
ATOM 1475 O O . TRP A 1 189 ? 15.291 6.115 0.783 1.00 95.00 189 TRP A O 1
ATOM 1485 N N . TRP A 1 190 ? 13.669 5.993 -0.766 1.00 93.69 190 TRP A N 1
ATOM 1486 C CA . TRP A 1 190 ? 13.423 7.433 -0.816 1.00 93.69 190 TRP A CA 1
ATOM 1487 C C . TRP A 1 190 ? 11.942 7.776 -0.973 1.00 93.69 190 TRP A C 1
ATOM 1489 O O . TRP A 1 190 ? 11.139 6.970 -1.446 1.00 93.69 190 TRP A O 1
ATOM 1499 N N . ILE A 1 191 ? 11.612 9.008 -0.603 1.00 94.69 191 ILE A N 1
ATOM 1500 C CA . ILE A 1 191 ? 10.367 9.688 -0.952 1.00 94.69 191 ILE A CA 1
ATOM 1501 C C . ILE A 1 191 ? 10.747 10.957 -1.702 1.00 94.69 191 ILE A C 1
ATOM 1503 O O . ILE A 1 191 ? 11.699 11.641 -1.316 1.00 94.69 191 ILE A O 1
ATOM 1507 N N . LYS A 1 192 ? 9.995 11.304 -2.743 1.00 91.62 192 LYS A N 1
ATOM 1508 C CA . LYS A 1 192 ? 10.175 12.545 -3.491 1.00 91.62 192 LYS A CA 1
ATOM 1509 C C . LYS A 1 192 ? 8.854 13.274 -3.684 1.00 91.62 192 LYS A C 1
ATOM 1511 O O . LYS A 1 192 ? 7.866 12.681 -4.115 1.00 91.62 192 LYS A O 1
ATOM 1516 N N . ASP A 1 193 ? 8.886 14.574 -3.419 1.00 91.75 193 ASP A N 1
ATOM 1517 C CA . ASP A 1 193 ? 7.862 15.511 -3.862 1.00 91.75 193 ASP A CA 1
ATOM 1518 C C . ASP A 1 193 ? 8.138 15.882 -5.322 1.00 91.75 193 ASP A C 1
ATOM 1520 O O . ASP A 1 193 ? 9.165 16.472 -5.671 1.00 91.75 193 ASP A O 1
ATOM 1524 N N . LEU A 1 194 ? 7.223 15.466 -6.190 1.00 89.31 194 LEU A N 1
ATOM 1525 C CA . LEU A 1 194 ? 7.327 15.603 -7.637 1.00 89.31 194 LEU A CA 1
ATOM 1526 C C . LEU A 1 194 ? 7.057 17.025 -8.111 1.00 89.31 194 LEU A C 1
ATOM 1528 O O . LEU A 1 194 ? 7.539 17.404 -9.177 1.00 89.31 194 LEU A O 1
ATOM 1532 N N . ALA A 1 195 ? 6.323 17.805 -7.320 1.00 83.00 195 ALA A N 1
ATOM 1533 C CA . ALA A 1 195 ? 5.976 19.174 -7.647 1.00 83.00 195 ALA A CA 1
ATOM 1534 C C . ALA A 1 195 ? 7.086 20.149 -7.240 1.00 83.00 195 ALA A C 1
ATOM 1536 O O . ALA A 1 195 ? 7.404 21.068 -7.991 1.00 83.00 195 ALA A O 1
ATOM 1537 N N . ASN A 1 196 ? 7.696 19.944 -6.069 1.00 80.31 196 ASN A N 1
ATOM 1538 C CA . ASN A 1 196 ? 8.659 20.901 -5.512 1.00 80.31 196 ASN A CA 1
ATOM 1539 C C . ASN A 1 196 ? 10.123 20.444 -5.636 1.00 80.31 1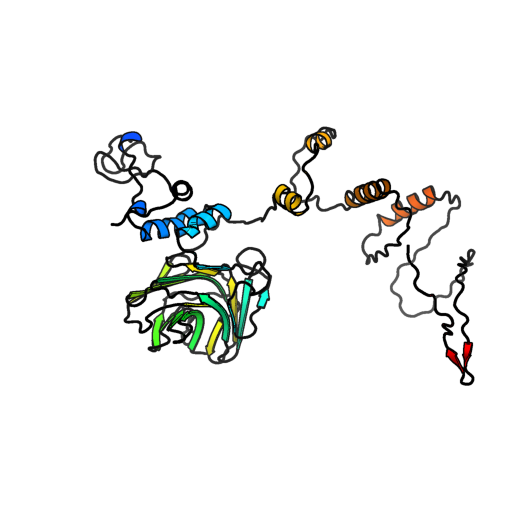96 ASN A C 1
ATOM 1541 O O . ASN A 1 196 ? 11.041 21.245 -5.454 1.00 80.31 196 ASN A O 1
ATOM 1545 N N . GLY A 1 197 ? 10.365 19.157 -5.900 1.00 80.94 197 GLY A N 1
ATOM 1546 C CA . GLY A 1 197 ? 11.699 18.564 -5.969 1.00 80.94 197 GLY A CA 1
ATOM 1547 C C . GLY A 1 197 ? 12.394 18.132 -4.659 1.00 80.94 197 GLY A C 1
ATOM 1548 O O . GLY A 1 197 ? 13.414 17.447 -4.800 1.00 80.94 197 GLY A O 1
ATOM 1549 N N . PRO A 1 198 ? 11.954 18.450 -3.415 1.00 80.06 198 PRO A N 1
ATOM 1550 C CA . PRO A 1 198 ? 12.611 17.921 -2.228 1.00 80.06 198 PRO A CA 1
ATOM 1551 C C . PRO A 1 198 ? 12.381 16.412 -2.086 1.00 80.06 198 PRO A C 1
ATOM 1553 O O . PRO A 1 198 ? 11.414 15.841 -2.596 1.00 80.06 198 PRO A O 1
ATOM 1556 N N . SER A 1 199 ? 13.301 15.761 -1.378 1.00 89.00 199 SER A N 1
ATOM 1557 C CA . SER A 1 199 ? 13.277 14.318 -1.148 1.00 89.00 199 SER A CA 1
ATOM 1558 C C . SER A 1 199 ? 13.768 13.971 0.251 1.00 89.00 199 SER A C 1
ATOM 1560 O O . SER A 1 199 ? 14.705 14.606 0.743 1.00 89.00 199 SER A O 1
ATOM 1562 N N . ALA A 1 200 ? 13.220 12.910 0.832 1.00 93.06 200 ALA A N 1
ATOM 1563 C CA . ALA A 1 200 ? 13.716 12.274 2.047 1.00 93.06 200 ALA A CA 1
ATOM 1564 C C . ALA A 1 200 ? 14.254 10.874 1.721 1.00 93.06 200 ALA A C 1
ATOM 1566 O O . ALA A 1 200 ? 13.814 10.245 0.760 1.00 93.06 200 ALA A O 1
ATOM 1567 N N . LYS A 1 201 ? 15.233 10.393 2.491 1.00 94.31 201 LYS A N 1
ATOM 1568 C CA . LYS A 1 201 ? 15.946 9.133 2.224 1.00 94.31 201 LYS A CA 1
ATOM 1569 C C . LYS A 1 201 ? 16.084 8.332 3.512 1.00 94.31 201 LYS A C 1
ATOM 1571 O O . LYS A 1 201 ? 16.375 8.914 4.556 1.00 94.31 201 LYS A O 1
ATOM 1576 N N . ALA A 1 202 ? 15.912 7.020 3.427 1.00 94.06 202 ALA A N 1
ATOM 1577 C CA . ALA A 1 202 ? 16.151 6.107 4.536 1.00 94.06 202 ALA A CA 1
ATOM 1578 C C . ALA A 1 202 ? 17.650 5.817 4.696 1.00 94.06 202 ALA A C 1
ATOM 1580 O O . ALA A 1 202 ? 18.437 6.001 3.771 1.00 94.06 202 ALA A O 1
ATOM 1581 N N . SER A 1 203 ? 18.051 5.301 5.856 1.00 89.31 203 SER A N 1
ATOM 1582 C CA . SER A 1 203 ? 19.391 4.732 6.064 1.00 89.31 203 SER A CA 1
ATOM 1583 C C . SER A 1 203 ? 19.508 3.274 5.602 1.00 89.31 203 SER A C 1
ATOM 1585 O O . SER A 1 203 ? 20.622 2.778 5.448 1.00 89.31 203 SER A O 1
ATOM 1587 N N . VAL A 1 204 ? 18.375 2.596 5.393 1.00 86.81 204 VAL A N 1
ATOM 1588 C CA . VAL A 1 204 ? 18.301 1.178 5.022 1.00 86.81 204 VAL A CA 1
ATOM 1589 C C . VAL A 1 204 ? 18.474 1.009 3.511 1.00 86.81 204 VAL A C 1
ATOM 1591 O O . VAL A 1 204 ? 17.899 1.759 2.717 1.00 86.81 204 VAL A O 1
ATOM 1594 N N . THR A 1 205 ? 19.253 -0.002 3.133 1.00 88.44 205 THR A N 1
ATOM 1595 C CA . THR A 1 205 ? 19.534 -0.376 1.744 1.00 88.44 205 THR A CA 1
ATOM 1596 C C . THR A 1 205 ? 18.728 -1.618 1.360 1.00 88.44 205 THR A C 1
ATOM 1598 O O . THR A 1 205 ? 18.774 -2.600 2.104 1.00 88.44 205 THR A O 1
ATOM 1601 N N . PRO A 1 206 ? 18.016 -1.606 0.220 1.00 91.94 206 PRO A N 1
ATOM 1602 C CA . PRO A 1 206 ? 17.330 -2.789 -0.302 1.00 91.94 206 PRO A CA 1
ATOM 1603 C C . PRO A 1 206 ? 18.312 -3.893 -0.712 1.00 91.94 206 PRO A C 1
ATOM 1605 O O . PRO A 1 206 ? 19.449 -3.623 -1.105 1.00 91.94 206 PRO A O 1
ATOM 1608 N N . GLN A 1 207 ? 17.837 -5.133 -0.722 1.00 92.88 207 GLN A N 1
ATOM 1609 C CA . GLN A 1 207 ? 18.517 -6.273 -1.331 1.00 92.88 207 GLN A CA 1
ATOM 1610 C C . GLN A 1 207 ? 17.709 -6.784 -2.527 1.00 92.88 207 GLN A C 1
ATOM 1612 O O . GLN A 1 207 ? 16.488 -6.652 -2.570 1.00 92.88 207 GLN A O 1
ATOM 1617 N N . THR A 1 208 ? 18.397 -7.356 -3.513 1.00 93.88 208 THR A N 1
ATOM 1618 C CA . THR A 1 208 ? 17.757 -8.057 -4.635 1.00 93.88 208 THR A CA 1
ATOM 1619 C C . THR A 1 208 ? 17.167 -9.389 -4.181 1.00 93.88 208 THR A C 1
ATOM 1621 O O . THR A 1 208 ? 17.741 -10.034 -3.302 1.00 93.88 208 THR A O 1
ATOM 1624 N N . GLY A 1 209 ? 16.080 -9.837 -4.812 1.00 94.56 209 GLY A N 1
ATOM 1625 C CA . GLY A 1 209 ? 15.483 -11.155 -4.557 1.00 94.56 209 GLY A CA 1
ATOM 1626 C C . GLY A 1 209 ? 14.795 -11.297 -3.192 1.00 94.56 209 GLY A C 1
ATOM 1627 O O . GLY A 1 209 ? 14.521 -12.410 -2.755 1.00 94.56 209 GLY A O 1
ATOM 1628 N N . VAL A 1 210 ? 14.527 -10.185 -2.500 1.00 95.75 210 VAL A N 1
ATOM 1629 C CA . VAL A 1 210 ? 13.779 -10.151 -1.236 1.00 95.75 210 VAL A CA 1
ATOM 1630 C C . VAL A 1 210 ? 12.513 -9.325 -1.430 1.00 95.75 210 VAL A C 1
ATOM 1632 O O . VAL A 1 210 ? 12.590 -8.193 -1.910 1.00 95.75 210 VAL A O 1
ATOM 1635 N N . TYR A 1 211 ? 11.361 -9.891 -1.067 1.00 96.56 211 TYR A N 1
ATOM 1636 C CA . TYR A 1 211 ? 10.119 -9.131 -0.977 1.00 96.56 211 TYR A CA 1
ATOM 1637 C C . TYR A 1 211 ? 10.113 -8.281 0.289 1.00 96.56 211 TYR A C 1
ATOM 1639 O O . TYR A 1 211 ? 10.361 -8.782 1.384 1.00 96.56 211 TYR A O 1
ATOM 1647 N N . TYR A 1 212 ? 9.782 -7.008 0.119 1.00 96.94 212 TYR A N 1
ATOM 1648 C CA . TYR A 1 212 ? 9.572 -6.053 1.195 1.00 96.94 212 TYR A CA 1
ATOM 1649 C C . TYR A 1 212 ? 8.099 -5.670 1.253 1.00 96.94 212 TYR A C 1
ATOM 1651 O O . TYR A 1 212 ? 7.514 -5.343 0.217 1.00 96.94 212 TYR A O 1
ATOM 1659 N N . CYS A 1 213 ? 7.521 -5.628 2.454 1.00 96.62 213 CYS A N 1
ATOM 1660 C CA . CYS A 1 213 ? 6.263 -4.918 2.656 1.00 96.62 213 CYS A CA 1
ATOM 1661 C C . CYS A 1 213 ? 6.559 -3.418 2.602 1.00 96.62 213 CYS A C 1
ATOM 1663 O O . CYS A 1 213 ? 7.083 -2.853 3.561 1.00 96.62 213 CYS A O 1
ATOM 1665 N N . PHE A 1 214 ? 6.243 -2.785 1.478 1.00 97.75 214 PHE A N 1
ATOM 1666 C CA . PHE A 1 214 ? 6.555 -1.395 1.187 1.00 97.75 214 PHE A CA 1
ATOM 1667 C C . PHE A 1 214 ? 5.274 -0.564 1.195 1.00 97.75 214 PHE A C 1
ATOM 1669 O O . PHE A 1 214 ? 4.410 -0.729 0.333 1.00 97.75 214 PHE A O 1
ATOM 1676 N N . GLU A 1 215 ? 5.143 0.333 2.170 1.00 97.75 215 GLU A N 1
ATOM 1677 C CA . GLU A 1 215 ? 3.912 1.096 2.368 1.00 97.75 215 GLU A CA 1
ATOM 1678 C C . GLU A 1 215 ? 4.160 2.597 2.491 1.00 97.75 215 GLU A C 1
ATOM 1680 O O . GLU A 1 215 ? 4.901 3.060 3.360 1.00 97.75 215 GLU A O 1
ATOM 1685 N N . LEU A 1 216 ? 3.504 3.359 1.618 1.00 97.88 216 LEU A N 1
ATOM 1686 C CA . LEU A 1 216 ? 3.539 4.814 1.596 1.00 97.88 216 LEU A CA 1
ATOM 1687 C C . LEU A 1 216 ? 2.248 5.371 2.202 1.00 97.88 216 LEU A C 1
ATOM 1689 O O . LEU A 1 216 ? 1.190 5.241 1.593 1.00 97.88 216 LEU A O 1
ATOM 1693 N N . GLU A 1 217 ? 2.353 6.029 3.355 1.00 95.94 217 GLU A N 1
ATOM 1694 C CA . GLU A 1 217 ? 1.269 6.777 4.002 1.00 95.94 217 GLU A CA 1
ATOM 1695 C C . GLU A 1 217 ? 1.452 8.265 3.694 1.00 95.94 217 GLU A C 1
ATOM 1697 O O . GLU A 1 217 ? 2.499 8.850 3.977 1.00 95.94 217 GLU A O 1
ATOM 1702 N N . PHE A 1 218 ? 0.435 8.903 3.123 1.00 95.12 218 PHE A N 1
ATOM 1703 C CA . PHE A 1 218 ? 0.459 10.322 2.802 1.00 95.12 218 PHE A CA 1
ATOM 1704 C C . PHE A 1 218 ? -0.770 11.030 3.355 1.00 95.12 218 PHE A C 1
ATOM 1706 O O . PHE A 1 218 ? -1.899 10.668 3.032 1.00 95.12 218 PHE A O 1
ATOM 1713 N N . THR A 1 219 ? -0.541 12.085 4.139 1.00 92.12 219 THR A N 1
ATOM 1714 C CA . THR A 1 219 ? -1.585 13.013 4.580 1.00 92.12 219 THR A CA 1
ATOM 1715 C C . THR A 1 219 ? -1.318 14.401 4.008 1.00 92.12 219 THR A C 1
ATOM 1717 O O . THR A 1 219 ? -0.329 15.060 4.342 1.00 92.12 219 THR A O 1
ATOM 1720 N N . VAL A 1 220 ? -2.233 14.867 3.159 1.00 88.06 220 VAL A N 1
ATOM 1721 C CA . VAL A 1 220 ? -2.210 16.186 2.523 1.00 88.06 220 VAL A CA 1
ATOM 1722 C C . VAL A 1 220 ? -2.011 17.285 3.567 1.00 88.06 220 VAL A C 1
ATOM 1724 O O . VAL A 1 220 ? -2.734 17.369 4.559 1.00 88.06 220 VAL A O 1
ATOM 1727 N N . GLY A 1 221 ? -1.029 18.155 3.320 1.00 85.12 221 GLY A N 1
ATOM 1728 C CA . GLY A 1 221 ? -0.713 19.289 4.191 1.00 85.12 221 GLY A CA 1
ATOM 1729 C C . GLY A 1 221 ? -0.103 18.912 5.545 1.00 85.12 221 GLY A C 1
ATOM 1730 O O . GLY A 1 221 ? 0.049 19.790 6.393 1.00 85.12 221 GLY A O 1
ATOM 1731 N N . SER A 1 222 ? 0.234 17.638 5.765 1.00 88.31 222 SER A N 1
ATOM 1732 C CA . SER A 1 222 ? 0.815 17.160 7.018 1.00 88.31 222 SER A CA 1
ATOM 1733 C C . SER A 1 222 ? 2.162 16.477 6.777 1.00 88.31 222 SER A C 1
ATOM 1735 O O . SER A 1 222 ? 3.186 17.155 6.670 1.00 88.31 222 SER A O 1
ATOM 1737 N N . ASN A 1 223 ? 2.187 15.152 6.689 1.00 92.19 223 ASN A N 1
ATOM 1738 C CA . ASN A 1 223 ? 3.401 14.372 6.536 1.00 92.19 223 ASN A CA 1
ATOM 1739 C C . ASN A 1 223 ? 3.227 13.228 5.539 1.00 92.19 223 ASN A C 1
ATOM 1741 O O . ASN A 1 223 ? 2.120 12.821 5.178 1.00 92.19 223 ASN A O 1
ATOM 1745 N N . VAL A 1 224 ? 4.372 12.722 5.100 1.00 95.19 224 VAL A N 1
ATOM 1746 C CA . VAL A 1 224 ? 4.492 11.486 4.343 1.00 95.19 224 VAL A CA 1
ATOM 1747 C C . VAL A 1 224 ? 5.388 10.532 5.119 1.00 95.19 224 VAL A C 1
ATOM 1749 O O . VAL A 1 224 ? 6.468 10.915 5.576 1.00 95.19 224 VAL A O 1
ATOM 1752 N N . LYS A 1 225 ? 4.947 9.288 5.273 1.00 96.75 225 LYS A N 1
ATOM 1753 C CA . LYS A 1 225 ? 5.724 8.227 5.904 1.00 96.75 225 LYS A CA 1
ATOM 1754 C C . LYS A 1 225 ? 5.945 7.095 4.923 1.00 96.75 225 LYS A C 1
ATOM 1756 O O . LYS A 1 225 ? 5.049 6.737 4.164 1.00 96.75 225 LYS A O 1
ATOM 1761 N N . LEU A 1 226 ? 7.137 6.520 4.973 1.00 97.75 226 LEU A N 1
ATOM 1762 C CA . LEU A 1 226 ? 7.438 5.268 4.302 1.00 97.75 226 LEU A CA 1
ATOM 1763 C C . LEU A 1 226 ? 7.729 4.208 5.352 1.00 97.75 226 LEU A C 1
ATOM 1765 O O . LEU A 1 226 ? 8.605 4.386 6.205 1.00 97.75 226 LEU A O 1
ATOM 1769 N N . HIS A 1 227 ? 7.011 3.102 5.244 1.00 97.12 227 HIS A N 1
ATOM 1770 C CA . HIS A 1 227 ? 7.166 1.923 6.069 1.00 97.12 227 HIS A CA 1
ATOM 1771 C C . HIS A 1 227 ? 7.749 0.790 5.227 1.00 97.12 227 HIS A C 1
ATOM 1773 O O . HIS A 1 227 ? 7.331 0.573 4.089 1.00 97.12 227 HIS A O 1
ATOM 1779 N N . VAL A 1 228 ? 8.735 0.094 5.787 1.00 96.69 228 VAL A N 1
ATOM 1780 C CA . VAL A 1 228 ? 9.346 -1.100 5.198 1.00 96.69 228 VAL A CA 1
ATOM 1781 C C . VAL A 1 228 ? 9.365 -2.174 6.275 1.00 96.69 228 VAL A C 1
ATOM 1783 O O . VAL A 1 228 ? 9.959 -1.961 7.331 1.00 96.69 228 VAL A O 1
ATOM 1786 N N . ASP A 1 229 ? 8.675 -3.287 6.029 1.00 94.62 229 ASP A N 1
ATOM 1787 C CA . ASP A 1 229 ? 8.527 -4.412 6.967 1.00 94.62 229 ASP A CA 1
ATOM 1788 C C . ASP A 1 229 ? 8.080 -3.956 8.372 1.00 94.62 229 ASP A C 1
ATOM 1790 O O . ASP A 1 229 ? 8.742 -4.198 9.381 1.00 94.62 229 ASP A O 1
ATOM 1794 N N . ASP A 1 230 ? 6.962 -3.222 8.418 1.00 90.44 230 ASP A N 1
ATOM 1795 C CA . ASP A 1 230 ? 6.364 -2.580 9.609 1.00 90.44 230 ASP A CA 1
ATOM 1796 C C . ASP A 1 230 ? 7.177 -1.439 10.247 1.00 90.44 230 ASP A C 1
ATOM 1798 O O . ASP A 1 230 ? 6.694 -0.727 11.128 1.00 90.44 230 ASP A O 1
ATOM 1802 N N . SER A 1 231 ? 8.417 -1.222 9.810 1.00 94.62 231 SER A N 1
ATOM 1803 C CA . SER A 1 231 ? 9.281 -0.184 10.367 1.00 94.62 231 SER A CA 1
ATOM 1804 C C . SER A 1 231 ? 9.124 1.121 9.594 1.00 94.62 231 SER A C 1
ATOM 1806 O O . SER A 1 231 ? 9.371 1.167 8.391 1.00 94.62 231 SER A O 1
ATOM 1808 N N . THR A 1 232 ? 8.774 2.219 10.272 1.00 96.50 232 THR A N 1
ATOM 1809 C CA . THR A 1 232 ? 8.835 3.561 9.667 1.00 96.50 232 THR A CA 1
ATOM 1810 C C . THR A 1 232 ? 10.294 3.924 9.384 1.00 96.50 232 THR A C 1
ATOM 1812 O O . THR A 1 232 ? 11.054 4.231 10.302 1.00 96.50 232 THR A O 1
ATOM 1815 N N . VAL A 1 233 ? 10.696 3.897 8.112 1.00 97.00 233 VAL A N 1
ATOM 1816 C CA . VAL A 1 233 ? 12.068 4.219 7.681 1.00 97.00 233 VAL A CA 1
ATOM 1817 C C . VAL A 1 233 ? 12.234 5.681 7.271 1.00 97.00 233 VAL A C 1
ATOM 1819 O O . VAL A 1 233 ? 13.352 6.196 7.272 1.00 97.00 233 VAL A O 1
ATOM 1822 N N . ILE A 1 234 ? 11.133 6.355 6.926 1.00 97.12 234 ILE A N 1
ATOM 1823 C CA . ILE A 1 234 ? 11.077 7.794 6.657 1.00 97.12 234 ILE A CA 1
ATOM 1824 C C . ILE A 1 234 ? 9.789 8.341 7.279 1.00 97.12 234 ILE A C 1
ATOM 1826 O O . ILE A 1 234 ? 8.718 7.797 7.030 1.00 97.12 234 ILE A O 1
ATOM 1830 N N . ASP A 1 235 ? 9.893 9.430 8.040 1.00 96.38 235 ASP A N 1
ATOM 1831 C CA . ASP A 1 235 ? 8.770 10.268 8.480 1.00 96.38 235 ASP A CA 1
ATOM 1832 C C . ASP A 1 235 ? 9.128 11.712 8.128 1.00 96.38 235 ASP A C 1
ATOM 1834 O O . ASP A 1 235 ? 10.029 12.315 8.721 1.00 96.38 235 ASP A O 1
ATOM 1838 N N . TRP A 1 236 ? 8.519 12.220 7.061 1.00 94.94 236 TRP A N 1
ATOM 1839 C CA . TRP A 1 236 ? 8.882 13.492 6.461 1.00 94.94 236 TRP A CA 1
ATOM 1840 C C . TRP A 1 236 ? 7.709 14.466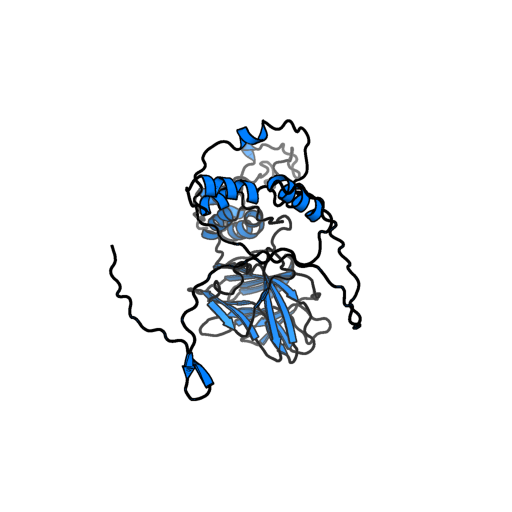 6.508 1.00 94.94 236 TRP A C 1
ATOM 1842 O O . TRP A 1 236 ? 6.719 14.335 5.789 1.00 94.94 236 TRP A O 1
ATOM 1852 N N . SER A 1 237 ? 7.859 15.490 7.344 1.00 91.56 237 SER A N 1
ATOM 1853 C CA . SER A 1 237 ? 6.911 16.597 7.456 1.00 91.56 237 SER A CA 1
ATOM 1854 C C . SER A 1 237 ? 7.373 17.776 6.603 1.00 91.56 237 SER A C 1
ATOM 1856 O O . SER A 1 237 ? 8.463 18.317 6.810 1.00 91.56 237 SER A O 1
ATOM 1858 N N . SER A 1 238 ? 6.547 18.188 5.642 1.00 81.88 238 SER A N 1
ATOM 1859 C CA . SER A 1 238 ? 6.792 19.351 4.785 1.00 81.88 238 SER A CA 1
ATOM 1860 C C . SER A 1 238 ? 5.478 19.973 4.314 1.00 81.88 238 SER A C 1
ATOM 1862 O O . SER A 1 238 ? 4.408 19.386 4.455 1.00 81.88 238 SER A O 1
ATOM 1864 N N . SER A 1 239 ? 5.557 21.164 3.725 1.00 78.94 239 SER A N 1
ATOM 1865 C CA . SER A 1 239 ? 4.420 21.784 3.046 1.00 78.94 239 SER A CA 1
ATOM 1866 C C . SER A 1 239 ? 4.304 21.213 1.635 1.00 78.94 239 SER A C 1
ATOM 1868 O O . SER A 1 239 ? 4.844 21.778 0.686 1.00 78.94 239 SER A O 1
ATOM 1870 N N . PHE A 1 240 ? 3.621 20.079 1.497 1.00 82.44 240 PHE A N 1
ATOM 1871 C CA . PHE A 1 240 ? 3.359 19.475 0.191 1.00 82.44 240 PHE A CA 1
ATOM 1872 C C . PHE A 1 240 ? 2.330 20.308 -0.579 1.00 82.44 240 PHE A C 1
ATOM 1874 O O . PHE A 1 240 ? 1.288 20.675 -0.037 1.00 82.44 240 PHE A O 1
ATOM 1881 N N . SER A 1 241 ? 2.616 20.615 -1.845 1.00 70.00 241 SER A N 1
ATOM 1882 C CA . SER A 1 241 ? 1.749 21.447 -2.698 1.00 70.00 241 SER A CA 1
ATOM 1883 C C . SER A 1 241 ? 0.536 20.696 -3.258 1.00 70.00 241 SER A C 1
ATOM 1885 O O . SER A 1 241 ? -0.330 21.302 -3.891 1.00 70.00 241 SER A O 1
ATOM 1887 N N . SER A 1 242 ? 0.460 19.382 -3.045 1.00 69.50 242 SER A N 1
ATOM 1888 C CA . SER A 1 242 ? -0.669 18.574 -3.486 1.00 69.50 242 SER A CA 1
ATOM 1889 C C . SER A 1 242 ? -1.859 18.768 -2.562 1.00 69.50 242 SER A C 1
ATOM 1891 O O . SER A 1 242 ? -1.758 18.521 -1.362 1.00 69.50 242 SER A O 1
ATOM 1893 N N . ASN A 1 243 ? -3.002 19.133 -3.130 1.00 70.88 243 ASN A N 1
ATOM 1894 C CA . ASN A 1 243 ? -4.197 19.393 -2.335 1.00 70.88 243 ASN A CA 1
ATOM 1895 C C . ASN A 1 243 ? -5.083 18.151 -2.171 1.00 70.88 243 ASN A C 1
ATOM 1897 O O . ASN A 1 243 ? -5.922 18.146 -1.276 1.00 70.88 243 ASN A O 1
ATOM 1901 N N . GLN A 1 244 ? -4.936 17.131 -3.030 1.00 82.44 244 GLN A N 1
ATOM 1902 C CA . GLN A 1 244 ? -5.823 15.964 -3.105 1.00 82.44 244 GLN A CA 1
ATOM 1903 C C . GLN A 1 244 ? -5.186 14.805 -3.893 1.00 82.44 244 GLN A C 1
ATOM 1905 O O . GLN A 1 244 ? -4.545 15.059 -4.914 1.00 82.44 244 GLN A O 1
ATOM 1910 N N . ILE A 1 245 ? -5.423 13.555 -3.473 1.00 92.94 245 ILE A N 1
ATOM 1911 C CA . ILE A 1 245 ? -5.021 12.343 -4.209 1.00 92.94 245 ILE A CA 1
ATOM 1912 C C . ILE A 1 245 ? -6.261 11.597 -4.707 1.00 92.94 245 ILE A C 1
ATOM 1914 O O . ILE A 1 245 ? -7.114 11.232 -3.907 1.00 92.94 245 ILE A O 1
ATOM 1918 N N . ASP A 1 246 ? -6.368 11.362 -6.012 1.00 95.31 246 ASP A N 1
ATOM 1919 C CA . ASP A 1 246 ? -7.442 10.557 -6.630 1.00 95.31 246 ASP A CA 1
ATOM 1920 C C . ASP A 1 246 ? -6.905 9.517 -7.631 1.00 95.31 246 ASP A C 1
ATOM 1922 O O . ASP A 1 246 ? -7.682 8.839 -8.305 1.00 95.31 246 ASP A O 1
ATOM 1926 N N . ARG A 1 247 ? -5.577 9.367 -7.706 1.00 96.25 247 ARG A N 1
ATOM 1927 C CA . ARG A 1 247 ? -4.895 8.371 -8.526 1.00 96.25 247 ARG A CA 1
ATOM 1928 C C . ARG A 1 247 ? -3.717 7.767 -7.774 1.00 96.25 247 ARG A C 1
ATOM 1930 O O . ARG A 1 247 ? -2.865 8.489 -7.249 1.00 96.25 247 ARG A O 1
ATOM 1937 N N . VAL A 1 248 ? -3.635 6.441 -7.814 1.00 97.62 248 VAL A N 1
ATOM 1938 C CA . VAL A 1 248 ? -2.476 5.658 -7.367 1.00 97.62 248 VAL A CA 1
ATOM 1939 C C . VAL A 1 248 ? -1.889 4.933 -8.566 1.00 97.62 248 VAL A C 1
ATOM 1941 O O . VAL A 1 248 ? -2.626 4.344 -9.353 1.00 97.62 248 VAL A O 1
ATOM 1944 N N . ARG A 1 249 ? -0.562 4.960 -8.704 1.00 97.88 249 ARG A N 1
ATOM 1945 C CA . ARG A 1 249 ? 0.174 4.086 -9.622 1.00 97.88 249 ARG A CA 1
A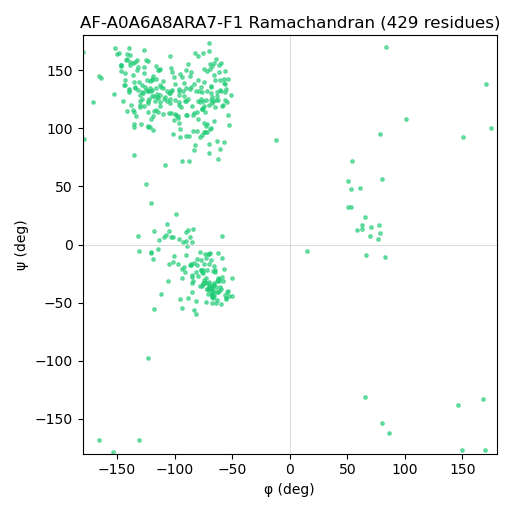TOM 1946 C C . ARG A 1 249 ? 1.146 3.221 -8.853 1.00 97.88 249 ARG A C 1
ATOM 1948 O O . ARG A 1 249 ? 1.795 3.709 -7.925 1.00 97.88 249 ARG A O 1
ATOM 1955 N N . VAL A 1 250 ? 1.280 1.986 -9.307 1.00 98.19 250 VAL A N 1
ATOM 1956 C CA . VAL A 1 250 ? 2.312 1.057 -8.856 1.00 98.19 250 VAL A CA 1
ATOM 1957 C C . VAL A 1 250 ? 3.060 0.520 -10.070 1.00 98.19 250 VAL A C 1
ATOM 1959 O O . VAL A 1 250 ? 2.489 0.414 -11.156 1.00 98.19 250 VAL A O 1
ATOM 1962 N N . GLY A 1 251 ? 4.345 0.230 -9.910 1.00 96.44 251 GLY A N 1
ATOM 1963 C CA . GLY A 1 251 ? 5.162 -0.348 -10.975 1.00 96.44 251 GLY A CA 1
ATOM 1964 C C . GLY A 1 251 ? 6.599 0.133 -10.917 1.00 96.44 251 GLY A C 1
ATOM 1965 O O . GLY A 1 251 ? 7.173 0.259 -9.842 1.00 96.44 251 GLY A O 1
ATOM 1966 N N . TYR A 1 252 ? 7.169 0.432 -12.075 1.00 93.19 252 TYR A N 1
ATOM 1967 C CA . TYR A 1 252 ? 8.510 0.959 -12.228 1.00 93.19 252 TYR A CA 1
ATOM 1968 C C . TYR A 1 252 ? 8.496 2.245 -13.054 1.00 93.19 252 TYR A C 1
ATOM 1970 O O . TYR A 1 252 ? 8.154 2.262 -14.238 1.00 93.19 252 TYR A O 1
ATOM 1978 N N . ARG A 1 253 ? 8.945 3.347 -12.455 1.00 91.00 253 ARG A N 1
ATOM 1979 C CA . ARG A 1 253 ? 9.243 4.583 -13.186 1.00 91.00 253 ARG A CA 1
ATOM 1980 C C . ARG A 1 253 ? 10.713 4.935 -13.054 1.00 91.00 253 ARG A C 1
ATOM 1982 O O . ARG A 1 253 ? 11.160 5.271 -11.956 1.00 91.00 253 ARG A O 1
ATOM 1989 N N . ASP A 1 254 ? 11.420 4.905 -14.178 1.00 84.31 254 ASP A N 1
ATOM 1990 C CA . ASP A 1 254 ? 12.834 5.248 -14.256 1.00 84.31 254 ASP A CA 1
ATOM 1991 C C . ASP A 1 254 ? 13.035 6.762 -14.437 1.00 84.31 254 ASP A C 1
ATOM 1993 O O . ASP A 1 254 ? 12.393 7.405 -15.271 1.00 84.31 254 ASP A O 1
ATOM 1997 N N . TRP A 1 255 ? 13.981 7.334 -13.696 1.00 80.12 255 TRP A N 1
ATOM 1998 C CA . TRP A 1 255 ? 14.564 8.651 -13.988 1.00 80.12 255 TRP A CA 1
ATOM 1999 C C . TRP A 1 255 ? 16.073 8.574 -14.202 1.00 80.12 255 TRP A C 1
ATOM 2001 O O . TRP A 1 255 ? 16.844 9.450 -13.790 1.00 80.12 255 TRP A O 1
ATOM 2011 N N . GLY A 1 256 ? 16.511 7.486 -14.801 1.00 75.44 256 GLY A N 1
ATOM 2012 C CA . GLY A 1 256 ? 17.880 7.199 -15.142 1.00 75.44 256 GLY A CA 1
ATOM 2013 C C . GLY A 1 256 ? 18.027 6.744 -16.579 1.00 75.44 256 GLY A C 1
ATOM 2014 O O . GLY A 1 256 ? 17.145 6.879 -17.418 1.00 75.44 256 GLY A O 1
ATOM 2015 N N . THR A 1 257 ? 19.218 6.239 -16.862 1.00 68.56 257 THR A N 1
ATOM 2016 C CA . THR A 1 257 ? 19.553 5.630 -18.149 1.00 68.56 257 THR A CA 1
ATOM 2017 C C . THR A 1 257 ? 19.561 4.109 -18.060 1.00 68.56 257 THR A C 1
ATOM 2019 O O . THR A 1 257 ? 20.016 3.463 -19.000 1.00 68.56 257 THR A O 1
ATOM 2022 N N . THR A 1 258 ? 19.149 3.527 -16.930 1.00 69.81 258 THR A N 1
ATOM 2023 C CA . THR A 1 258 ? 19.311 2.094 -16.682 1.00 69.81 258 THR A CA 1
ATOM 2024 C C . THR A 1 258 ? 17.999 1.370 -16.548 1.00 69.81 258 THR A C 1
ATOM 2026 O O . THR A 1 258 ? 16.957 1.944 -16.270 1.00 69.81 258 THR A O 1
ATOM 2029 N N . SER A 1 259 ? 18.063 0.088 -16.871 1.00 81.38 259 SER A N 1
ATOM 2030 C CA . SER A 1 259 ? 16.924 -0.807 -16.812 1.00 81.38 259 SER A CA 1
ATOM 2031 C C . SER A 1 259 ? 16.804 -1.377 -15.411 1.00 81.38 259 SER A C 1
ATOM 2033 O O . SER A 1 259 ? 17.817 -1.624 -14.749 1.00 81.38 259 SER A O 1
ATOM 2035 N N . GLY A 1 260 ? 15.576 -1.591 -14.968 1.00 83.25 260 GLY A N 1
ATOM 2036 C CA . GLY A 1 260 ? 15.308 -2.341 -13.756 1.00 83.25 260 GLY A CA 1
ATOM 2037 C C . GLY A 1 260 ? 14.012 -3.114 -13.888 1.00 83.25 260 GLY A C 1
ATOM 2038 O O . GLY A 1 260 ? 13.091 -2.668 -14.569 1.00 83.25 260 GLY A O 1
ATOM 2039 N N . ASN A 1 261 ? 13.979 -4.256 -13.210 1.00 90.62 261 ASN A N 1
ATOM 2040 C CA . ASN A 1 261 ? 12.805 -5.099 -13.070 1.00 90.62 261 ASN A CA 1
ATOM 2041 C C . ASN A 1 261 ? 12.360 -5.073 -11.603 1.00 90.62 261 ASN A C 1
ATOM 2043 O O . ASN A 1 261 ? 13.179 -5.262 -10.689 1.00 90.62 261 ASN A O 1
ATOM 2047 N N . VAL A 1 262 ? 11.079 -4.786 -11.382 1.00 95.19 262 VAL A N 1
ATOM 2048 C CA . VAL A 1 262 ? 10.434 -4.909 -10.077 1.00 95.19 262 VAL A CA 1
ATOM 2049 C C . VAL A 1 262 ? 9.206 -5.797 -10.200 1.00 95.19 262 VAL A C 1
ATOM 2051 O O . VAL A 1 262 ? 8.354 -5.622 -11.071 1.00 95.19 262 VAL A O 1
ATOM 2054 N N . HIS A 1 263 ? 9.110 -6.726 -9.265 1.00 97.44 263 HIS A N 1
ATOM 2055 C CA . HIS A 1 263 ? 7.953 -7.567 -9.051 1.00 97.44 263 HIS A CA 1
ATOM 2056 C C . HIS A 1 263 ? 7.110 -6.948 -7.945 1.00 97.44 263 HIS A C 1
ATOM 2058 O O . HIS A 1 263 ? 7.641 -6.621 -6.883 1.00 97.44 263 HIS A O 1
ATOM 2064 N N . ILE A 1 264 ? 5.817 -6.758 -8.192 1.00 98.25 264 ILE A N 1
ATOM 2065 C CA . ILE A 1 264 ? 4.871 -6.183 -7.235 1.00 98.25 264 ILE A CA 1
ATOM 2066 C C . ILE A 1 264 ? 3.693 -7.128 -7.051 1.00 98.25 264 ILE A C 1
ATOM 2068 O O . ILE A 1 264 ? 3.132 -7.629 -8.019 1.00 98.25 264 ILE A O 1
ATOM 2072 N N . ASP A 1 265 ? 3.291 -7.320 -5.805 1.00 98.00 265 ASP A N 1
ATOM 2073 C CA . ASP A 1 265 ? 2.187 -8.182 -5.413 1.00 98.00 265 ASP A CA 1
ATOM 2074 C C . ASP A 1 265 ? 1.380 -7.540 -4.268 1.00 98.00 265 ASP A C 1
ATOM 2076 O O . ASP A 1 265 ? 1.844 -6.609 -3.597 1.00 98.00 265 ASP A O 1
ATOM 2080 N N . CYS A 1 266 ? 0.170 -8.048 -4.034 1.00 95.44 266 CYS A N 1
ATOM 2081 C CA . CYS A 1 266 ? -0.658 -7.781 -2.862 1.00 95.44 266 CYS A CA 1
ATOM 2082 C C . CYS A 1 266 ? -0.860 -6.284 -2.605 1.00 95.44 266 CYS A C 1
ATOM 2084 O O . CYS A 1 266 ? -0.694 -5.794 -1.478 1.00 95.44 266 CYS A O 1
ATOM 2086 N N . VAL A 1 267 ? -1.217 -5.556 -3.663 1.00 97.62 267 VAL A N 1
ATOM 2087 C CA . VAL A 1 267 ? -1.478 -4.124 -3.597 1.00 97.62 267 VAL A CA 1
ATOM 2088 C C . VAL A 1 267 ? -2.739 -3.880 -2.791 1.00 97.62 267 VAL A C 1
ATOM 2090 O O . VAL A 1 267 ? -3.774 -4.479 -3.064 1.00 97.62 267 VAL A O 1
ATOM 2093 N N . VAL A 1 268 ? -2.663 -2.973 -1.822 1.00 94.81 268 VAL A N 1
ATOM 2094 C CA . VAL A 1 268 ? -3.817 -2.470 -1.074 1.00 94.81 268 VAL A CA 1
ATOM 2095 C C . VAL A 1 268 ? -3.712 -0.955 -0.979 1.00 94.81 268 VAL A C 1
ATOM 2097 O O . VAL A 1 268 ? -2.647 -0.405 -0.700 1.00 94.81 268 VAL A O 1
ATOM 2100 N N . VAL A 1 269 ? -4.830 -0.280 -1.214 1.00 95.25 269 VAL A N 1
ATOM 2101 C CA . VAL A 1 269 ? -4.994 1.160 -1.039 1.00 95.25 269 VAL A CA 1
ATOM 2102 C C . VAL A 1 269 ? -6.081 1.382 -0.002 1.00 95.25 269 VAL A C 1
ATOM 2104 O O . VAL A 1 269 ? -7.182 0.856 -0.143 1.00 95.25 269 VAL A O 1
ATOM 2107 N N . ALA A 1 270 ? -5.792 2.181 1.016 1.00 92.19 270 ALA A N 1
ATOM 2108 C CA . ALA A 1 270 ? -6.728 2.522 2.079 1.00 92.19 270 ALA A CA 1
ATOM 2109 C C . ALA A 1 270 ? -6.613 4.004 2.454 1.00 92.19 270 ALA A C 1
ATOM 2111 O O . ALA A 1 270 ? -5.680 4.691 2.042 1.00 92.19 270 ALA A O 1
ATOM 2112 N N . ASP A 1 271 ? -7.547 4.510 3.252 1.00 89.69 271 ASP A N 1
ATOM 2113 C CA . ASP A 1 271 ? -7.474 5.853 3.850 1.00 89.69 271 ASP A CA 1
ATOM 2114 C C . ASP A 1 271 ? -6.782 5.864 5.231 1.00 89.69 271 ASP A C 1
ATOM 2116 O O . ASP A 1 271 ? -6.794 6.870 5.944 1.00 89.69 271 ASP A O 1
ATOM 2120 N N . THR A 1 272 ? -6.151 4.750 5.608 1.00 86.94 272 THR A N 1
ATOM 2121 C CA . THR A 1 272 ? -5.399 4.573 6.852 1.00 86.94 272 THR A CA 1
ATOM 2122 C C . THR A 1 272 ? -4.240 3.594 6.662 1.00 86.94 272 THR A C 1
ATOM 2124 O O . THR A 1 272 ? -4.225 2.841 5.693 1.00 86.94 272 THR A O 1
ATOM 2127 N N . TYR A 1 273 ? -3.292 3.563 7.603 1.00 88.88 273 TYR A N 1
ATOM 2128 C CA . TYR A 1 273 ? -2.197 2.588 7.606 1.00 88.88 273 TYR A CA 1
ATOM 2129 C C . TYR A 1 273 ? -2.710 1.139 7.583 1.00 88.88 273 TYR A C 1
ATOM 2131 O O . TYR A 1 273 ? -3.549 0.750 8.401 1.00 88.88 273 TYR A O 1
ATOM 2139 N N . ILE A 1 274 ? -2.149 0.340 6.679 1.00 89.44 274 ILE A N 1
ATOM 2140 C CA . ILE A 1 274 ? -2.536 -1.037 6.374 1.00 89.44 274 ILE A CA 1
ATOM 2141 C C . ILE A 1 274 ? -1.676 -2.005 7.196 1.00 89.44 274 ILE A C 1
ATOM 2143 O O . ILE A 1 274 ? -2.205 -2.809 7.965 1.00 89.44 274 ILE A O 1
ATOM 2147 N N . GLY A 1 275 ? -0.353 -1.883 7.082 1.00 88.19 275 GLY A N 1
ATOM 2148 C CA . GLY A 1 275 ? 0.638 -2.757 7.699 1.00 88.19 275 GLY A CA 1
ATOM 2149 C C . GLY A 1 275 ? 0.930 -4.039 6.914 1.00 88.19 275 GLY A C 1
ATOM 2150 O O . GLY A 1 275 ? 0.223 -4.381 5.957 1.00 88.19 275 GLY A O 1
ATOM 2151 N N . PRO A 1 276 ? 1.982 -4.776 7.318 1.00 88.38 276 PRO A N 1
ATOM 2152 C CA . PRO A 1 276 ? 2.315 -6.048 6.699 1.00 88.38 276 PRO A CA 1
ATOM 2153 C C . PRO A 1 276 ? 1.281 -7.122 7.027 1.00 88.38 276 PRO A C 1
ATOM 2155 O O . PRO A 1 276 ? 0.680 -7.166 8.102 1.00 88.38 276 PRO A O 1
ATOM 2158 N N . GLU A 1 277 ? 1.139 -8.060 6.107 1.00 83.88 277 GLU A N 1
ATOM 2159 C CA . GLU A 1 277 ? 0.464 -9.324 6.341 1.00 83.88 277 GLU A CA 1
ATOM 2160 C C . GLU A 1 277 ? 1.282 -10.181 7.311 1.00 83.88 277 GLU A C 1
ATOM 2162 O O . GLU A 1 277 ? 2.508 -10.278 7.241 1.00 83.88 277 GLU A O 1
ATOM 2167 N N . THR A 1 278 ? 0.597 -10.803 8.264 1.00 73.69 278 THR A N 1
ATOM 2168 C CA . THR A 1 278 ? 1.233 -11.684 9.242 1.00 73.69 278 THR A CA 1
ATOM 2169 C C . THR A 1 278 ? 1.546 -13.038 8.608 1.00 73.69 278 THR A C 1
ATOM 2171 O O . THR A 1 278 ? 0.665 -13.628 7.984 1.00 73.69 278 THR A O 1
ATOM 2174 N N . ALA A 1 279 ? 2.745 -13.574 8.858 1.00 52.44 279 ALA A N 1
ATOM 2175 C CA . ALA A 1 279 ? 3.298 -14.816 8.289 1.00 52.44 279 ALA A CA 1
ATOM 2176 C C . ALA A 1 279 ? 2.498 -16.126 8.531 1.00 52.44 279 ALA A C 1
ATOM 2178 O O . ALA A 1 279 ? 2.968 -17.207 8.185 1.00 52.44 279 ALA A O 1
ATOM 2179 N N . GLU A 1 280 ? 1.291 -16.075 9.101 1.00 43.81 280 GLU A N 1
ATOM 2180 C CA . GLU A 1 280 ? 0.424 -17.246 9.318 1.00 43.81 280 GLU A CA 1
ATOM 2181 C C . GLU A 1 280 ? -0.504 -17.577 8.136 1.00 43.81 280 GLU A C 1
ATOM 2183 O O . GLU A 1 280 ? -1.409 -18.400 8.268 1.00 43.81 280 GLU A O 1
ATOM 2188 N N . GLN A 1 281 ? -0.297 -16.988 6.961 1.00 39.75 281 GLN A N 1
ATOM 2189 C CA . GLN A 1 281 ? -1.172 -17.222 5.814 1.00 39.75 281 GLN A CA 1
ATOM 2190 C C . GLN A 1 281 ? -0.495 -18.067 4.737 1.00 39.75 281 GLN A C 1
ATOM 2192 O O . GLN A 1 281 ? -0.260 -17.636 3.615 1.00 39.75 281 GLN A O 1
ATOM 2197 N N . THR A 1 282 ? -0.263 -19.345 5.049 1.00 30.12 282 THR A N 1
ATOM 2198 C CA . THR A 1 282 ? -0.205 -20.359 3.988 1.00 30.12 282 THR A CA 1
ATOM 2199 C C . THR A 1 282 ? -1.622 -20.547 3.453 1.00 30.12 282 THR A C 1
ATOM 2201 O O . THR A 1 282 ? -2.378 -21.413 3.897 1.00 30.12 282 THR A O 1
ATOM 2204 N N . TYR A 1 283 ? -2.007 -19.720 2.483 1.00 38.06 283 TYR A N 1
ATOM 2205 C CA . TYR A 1 283 ? -3.190 -19.966 1.672 1.00 38.06 283 TYR A CA 1
ATOM 2206 C C . TYR A 1 283 ? -2.939 -21.153 0.747 1.00 38.06 283 TYR A C 1
ATOM 2208 O O . TYR A 1 283 ? -2.757 -21.015 -0.459 1.00 38.06 283 TYR A O 1
ATOM 2216 N N . THR A 1 284 ? -3.041 -22.366 1.286 1.00 28.64 284 THR A N 1
ATOM 2217 C CA . THR A 1 284 ? -3.612 -23.424 0.459 1.00 28.64 284 THR A CA 1
ATOM 2218 C C . THR A 1 284 ? -5.073 -23.050 0.287 1.00 28.64 284 THR A C 1
ATOM 2220 O O . THR A 1 284 ? -5.894 -23.240 1.185 1.00 28.64 284 THR A O 1
ATOM 2223 N N . LYS A 1 285 ? -5.400 -22.459 -0.868 1.00 34.09 285 LYS A N 1
ATOM 2224 C CA . LYS A 1 285 ? -6.772 -22.305 -1.356 1.00 34.09 285 LYS A CA 1
ATOM 2225 C C . LYS A 1 285 ? -7.328 -23.716 -1.564 1.00 34.09 285 LYS A C 1
ATOM 2227 O O . LYS A 1 285 ? -7.425 -24.233 -2.672 1.00 34.09 285 LYS A O 1
ATOM 2232 N N . THR A 1 286 ? -7.628 -24.385 -0.458 1.00 32.28 286 THR A N 1
ATOM 2233 C CA . THR A 1 286 ? -8.344 -25.642 -0.444 1.00 32.28 286 THR A CA 1
ATOM 2234 C C . THR A 1 286 ? -9.746 -25.225 -0.814 1.00 32.28 286 THR A C 1
ATOM 2236 O O . THR A 1 286 ? -10.493 -24.722 0.025 1.00 32.28 286 THR A O 1
ATOM 2239 N N . TRP A 1 287 ? -10.095 -25.343 -2.094 1.00 38.44 287 TRP A N 1
ATOM 2240 C CA . TRP A 1 287 ? -11.496 -25.386 -2.463 1.00 38.44 287 TRP A CA 1
ATOM 2241 C C . TRP A 1 287 ? -12.090 -26.495 -1.602 1.00 38.44 287 TRP A C 1
ATOM 2243 O O . TRP A 1 287 ? -11.847 -27.676 -1.854 1.00 38.44 287 TRP A O 1
ATOM 2253 N N . THR A 1 288 ? -12.807 -26.132 -0.535 1.00 40.31 288 THR A N 1
ATOM 2254 C CA . THR A 1 288 ? -13.661 -27.101 0.137 1.00 40.31 288 THR A CA 1
ATOM 2255 C C . THR A 1 288 ? -14.543 -27.636 -0.974 1.00 40.31 288 THR A C 1
ATOM 2257 O O . THR A 1 288 ? -15.146 -26.871 -1.729 1.00 40.31 288 THR A O 1
ATOM 2260 N N . THR A 1 289 ? -14.518 -28.949 -1.170 1.00 49.28 289 THR A N 1
ATOM 2261 C CA . THR A 1 289 ? -15.113 -29.626 -2.329 1.00 49.28 289 THR A CA 1
ATOM 2262 C C . THR A 1 289 ? -16.563 -29.170 -2.553 1.00 49.28 289 THR A C 1
ATOM 2264 O O . THR A 1 289 ? -17.023 -29.056 -3.687 1.00 49.28 289 THR A O 1
ATOM 2267 N N . ASP A 1 290 ? -17.239 -28.783 -1.469 1.00 40.72 290 ASP A N 1
ATOM 2268 C CA . ASP A 1 290 ? -18.558 -28.154 -1.430 1.00 40.72 290 ASP A CA 1
ATOM 2269 C C . ASP A 1 290 ? -18.705 -26.878 -2.291 1.00 40.72 290 ASP A C 1
ATOM 2271 O O . ASP A 1 290 ? -19.731 -26.731 -2.959 1.00 40.72 290 ASP A O 1
ATOM 2275 N N . ALA A 1 291 ? -17.721 -25.972 -2.347 1.00 49.28 291 ALA A N 1
ATOM 2276 C CA . ALA A 1 291 ? -17.793 -24.752 -3.165 1.00 49.28 291 ALA A CA 1
ATOM 2277 C C . ALA A 1 291 ? -17.706 -25.059 -4.672 1.00 49.28 291 ALA A C 1
ATOM 2279 O O . ALA A 1 291 ? -18.455 -24.495 -5.475 1.00 49.28 291 ALA A O 1
ATOM 2280 N N . LEU A 1 292 ? -16.848 -26.014 -5.048 1.00 50.38 292 LEU A N 1
ATOM 2281 C CA . LEU A 1 292 ? -16.710 -26.478 -6.429 1.00 50.38 292 LEU A CA 1
ATOM 2282 C C . LEU A 1 292 ? -17.976 -27.224 -6.887 1.00 50.38 292 LEU A C 1
ATOM 2284 O O . LEU A 1 292 ? -18.495 -26.962 -7.970 1.00 50.38 292 LEU A O 1
ATOM 2288 N N . PHE A 1 293 ? -18.536 -28.093 -6.037 1.00 54.22 293 PHE A N 1
ATOM 2289 C CA . PHE A 1 293 ? -19.766 -28.831 -6.344 1.00 54.22 293 PHE A CA 1
ATOM 2290 C C . PHE A 1 293 ? -20.992 -27.926 -6.479 1.00 54.22 293 PHE A C 1
ATOM 2292 O O . PHE A 1 293 ? -21.839 -28.168 -7.343 1.00 54.22 293 PHE A O 1
ATOM 2299 N N . LYS A 1 294 ? -21.061 -26.852 -5.683 1.00 53.75 294 LYS A N 1
ATOM 2300 C CA . LYS A 1 294 ? -22.128 -25.851 -5.782 1.00 53.75 294 LYS A CA 1
ATOM 2301 C C . LYS A 1 294 ? -22.038 -25.054 -7.087 1.00 53.75 294 LYS A C 1
ATOM 2303 O O . LYS A 1 294 ? -23.069 -24.800 -7.704 1.00 53.75 294 LYS A O 1
ATOM 2308 N N . LYS A 1 295 ? -20.824 -24.721 -7.545 1.00 48.19 295 LYS A N 1
ATOM 2309 C CA . LYS A 1 295 ? -20.592 -24.015 -8.820 1.00 48.19 295 LYS A CA 1
ATOM 2310 C C . LYS A 1 295 ? -20.832 -24.909 -10.047 1.00 48.19 295 LYS A C 1
ATOM 2312 O O . LYS A 1 295 ? -21.262 -24.414 -11.080 1.00 48.19 295 LYS A O 1
ATOM 2317 N N . LEU A 1 296 ? -20.625 -26.221 -9.913 1.00 52.34 296 LEU A N 1
ATOM 2318 C CA . LEU A 1 296 ? -20.899 -27.226 -10.951 1.00 52.34 296 LEU A CA 1
ATOM 2319 C C . LEU A 1 296 ? -22.359 -27.717 -10.979 1.00 52.34 296 LEU A C 1
ATOM 2321 O O . LEU A 1 296 ? -22.692 -28.596 -11.772 1.00 52.34 296 LEU A O 1
ATOM 2325 N N . GLY A 1 297 ? -23.236 -27.181 -10.122 1.00 47.78 297 GLY A N 1
ATOM 2326 C CA . GLY A 1 297 ? -24.659 -27.526 -10.111 1.00 47.78 297 GLY A CA 1
ATOM 2327 C C . GLY A 1 297 ? -24.956 -28.976 -9.716 1.00 47.78 297 GLY A C 1
ATOM 2328 O O . GLY A 1 297 ? -26.001 -29.497 -10.096 1.00 47.78 297 GLY A O 1
ATOM 2329 N N . ILE A 1 298 ? -24.063 -29.644 -8.974 1.00 60.75 298 ILE A N 1
ATOM 2330 C CA . ILE A 1 298 ? -24.260 -31.039 -8.560 1.00 60.75 298 ILE A CA 1
ATOM 2331 C C . ILE A 1 298 ? -25.119 -31.062 -7.284 1.00 60.75 298 ILE A C 1
ATOM 2333 O O . ILE A 1 298 ? -24.651 -30.633 -6.225 1.00 60.75 298 ILE A O 1
ATOM 2337 N N . PRO A 1 299 ? -26.376 -31.548 -7.334 1.00 48.38 299 PRO A N 1
ATOM 2338 C CA . PRO A 1 299 ? -27.230 -31.599 -6.158 1.00 48.38 299 PRO A CA 1
ATOM 2339 C C . PRO A 1 299 ? -26.689 -32.630 -5.166 1.00 48.38 299 PRO A C 1
ATOM 2341 O O . PRO A 1 299 ? -26.513 -33.804 -5.497 1.00 48.38 299 PRO A O 1
ATOM 2344 N N . LYS A 1 300 ? -26.447 -32.172 -3.932 1.00 47.91 300 LYS A N 1
ATOM 2345 C CA . LYS A 1 300 ? -25.975 -32.956 -2.784 1.00 47.91 300 LYS A CA 1
ATOM 2346 C C . LYS A 1 300 ? -26.959 -34.102 -2.515 1.00 47.91 300 LYS A C 1
ATOM 2348 O O . LYS A 1 300 ? -27.917 -33.945 -1.766 1.00 47.91 300 LYS A O 1
ATOM 2353 N N . THR A 1 301 ? -26.772 -35.247 -3.166 1.00 41.25 301 THR A N 1
ATOM 2354 C CA . THR A 1 301 ? -27.620 -36.424 -2.969 1.00 41.25 301 THR A CA 1
ATOM 2355 C C . THR A 1 301 ? -26.772 -37.685 -2.848 1.00 41.25 301 THR A C 1
ATOM 2357 O O . THR A 1 301 ? -26.137 -38.133 -3.794 1.00 41.25 301 THR A O 1
ATOM 2360 N N . LEU A 1 302 ? -26.841 -38.246 -1.635 1.00 38.28 302 LEU A N 1
ATOM 2361 C CA . LEU A 1 302 ? -26.565 -39.630 -1.240 1.00 38.28 302 LEU A CA 1
ATOM 2362 C C . LEU A 1 302 ? -25.092 -40.066 -1.092 1.00 38.28 302 LEU A C 1
ATOM 2364 O O . LEU A 1 302 ? -24.463 -40.587 -2.003 1.00 38.28 302 LEU A O 1
ATOM 2368 N N . GLY A 1 303 ? -24.628 -39.993 0.163 1.00 45.22 303 GLY A N 1
ATOM 2369 C CA . GLY A 1 303 ? -24.021 -41.145 0.840 1.00 45.22 303 GLY A CA 1
ATOM 2370 C C . GLY A 1 303 ? -22.567 -41.479 0.517 1.00 45.22 303 GLY A C 1
ATOM 2371 O O . GLY A 1 303 ? -22.278 -42.622 0.176 1.00 45.22 303 GLY A O 1
ATOM 2372 N N . ILE A 1 304 ? -21.638 -40.537 0.703 1.00 41.47 304 ILE A N 1
ATOM 2373 C CA . ILE A 1 304 ? -20.198 -40.859 0.691 1.00 41.47 304 ILE A CA 1
ATOM 2374 C C . ILE A 1 304 ? -19.828 -41.762 1.887 1.00 41.47 304 ILE A C 1
ATOM 2376 O O . ILE A 1 304 ? -19.032 -42.686 1.724 1.00 41.47 304 ILE A O 1
ATOM 2380 N N . ASP A 1 305 ? -20.496 -41.608 3.037 1.00 35.41 305 ASP A N 1
ATOM 2381 C CA . ASP A 1 305 ? -20.249 -42.445 4.225 1.00 35.41 305 ASP A CA 1
ATOM 2382 C C . ASP A 1 305 ? -20.532 -43.940 3.988 1.00 35.41 305 ASP A C 1
ATOM 2384 O O . ASP A 1 305 ? -19.850 -44.802 4.543 1.00 35.41 305 ASP A O 1
ATOM 2388 N N . ALA A 1 306 ? -21.469 -44.279 3.094 1.00 37.59 306 ALA A N 1
ATOM 2389 C CA . ALA A 1 306 ? -21.801 -45.672 2.789 1.00 37.59 306 ALA A CA 1
ATOM 2390 C C . ALA A 1 306 ? -20.765 -46.366 1.882 1.00 37.59 306 ALA A C 1
ATOM 2392 O O . ALA A 1 306 ? -20.676 -47.595 1.877 1.00 37.59 306 ALA A O 1
ATOM 2393 N N . ALA A 1 307 ? -19.969 -45.607 1.119 1.00 37.91 307 ALA A N 1
ATOM 2394 C CA . ALA A 1 307 ? -18.961 -46.172 0.221 1.00 37.91 307 ALA A CA 1
ATOM 2395 C C . ALA A 1 307 ? -17.635 -46.480 0.938 1.00 37.91 307 ALA A C 1
ATOM 2397 O O . ALA A 1 307 ? -16.943 -47.422 0.550 1.00 37.91 307 ALA A O 1
ATOM 2398 N N . PHE A 1 308 ? -17.308 -45.748 2.010 1.00 37.69 308 PHE A N 1
ATOM 2399 C CA . PHE A 1 308 ? -16.060 -45.938 2.759 1.00 37.69 308 PHE A CA 1
ATOM 2400 C C . PHE A 1 308 ? -16.169 -46.939 3.919 1.00 37.69 308 PHE A C 1
ATOM 2402 O O . PHE A 1 308 ? -15.177 -47.580 4.248 1.00 37.69 308 PHE A O 1
ATOM 2409 N N . GLN A 1 309 ? -17.362 -47.184 4.475 1.00 39.59 309 GLN A N 1
ATOM 2410 C CA . GLN A 1 309 ? -17.542 -48.216 5.511 1.00 39.59 309 GLN A CA 1
ATOM 2411 C C . GLN A 1 309 ? -17.469 -49.665 4.997 1.00 39.59 309 GLN A C 1
ATOM 2413 O O . GLN A 1 309 ? -17.382 -50.587 5.804 1.00 39.59 309 GLN A O 1
ATOM 2418 N N . LYS A 1 310 ? -17.482 -49.904 3.676 1.00 34.22 310 LYS A N 1
ATOM 2419 C CA . LYS A 1 310 ? -17.429 -51.267 3.111 1.00 34.22 310 LYS A CA 1
ATOM 2420 C C . LYS A 1 310 ? -16.027 -51.734 2.701 1.00 34.22 310 LYS A C 1
ATOM 2422 O O . LYS A 1 310 ? -15.896 -52.823 2.143 1.00 34.22 310 LYS A O 1
ATOM 2427 N N . GLN A 1 311 ? -14.985 -50.950 2.969 1.00 36.53 311 GLN A N 1
ATOM 2428 C CA . GLN A 1 311 ? -13.601 -51.395 2.812 1.00 36.53 311 GLN A CA 1
ATOM 2429 C C . GLN A 1 311 ? -12.873 -51.276 4.141 1.00 36.53 311 GLN A C 1
ATOM 2431 O O . GLN A 1 311 ? -12.471 -50.196 4.568 1.00 36.53 311 GLN A O 1
ATOM 2436 N N . ASP A 1 312 ? -12.741 -52.431 4.782 1.00 36.69 312 ASP A N 1
ATOM 2437 C CA . ASP A 1 312 ? -12.078 -52.663 6.056 1.00 36.69 312 ASP A CA 1
ATOM 2438 C C . ASP A 1 312 ? -10.591 -52.272 5.972 1.00 36.69 312 ASP A C 1
ATOM 2440 O O . ASP A 1 312 ? -9.709 -53.083 5.695 1.00 36.69 312 ASP A O 1
ATOM 2444 N N . THR A 1 313 ? -10.315 -50.978 6.129 1.00 36.72 313 THR A N 1
ATOM 2445 C CA . THR A 1 313 ? -8.964 -50.421 6.052 1.00 36.72 313 THR A CA 1
ATOM 2446 C C . THR A 1 313 ? -8.767 -49.438 7.196 1.00 36.72 313 THR A C 1
ATOM 2448 O O . THR A 1 313 ? -8.800 -48.221 7.041 1.00 36.72 313 THR A O 1
ATOM 2451 N N . GLN A 1 314 ? -8.541 -49.982 8.392 1.00 40.59 314 GLN A N 1
ATOM 2452 C CA . GLN A 1 314 ? -7.861 -49.242 9.447 1.00 40.59 314 GLN A CA 1
ATOM 2453 C C . GLN A 1 314 ? -6.398 -49.054 9.038 1.00 40.59 314 GLN A C 1
ATOM 2455 O O . GLN A 1 314 ? -5.588 -49.966 9.193 1.00 40.59 314 GLN A O 1
ATOM 2460 N N . LYS A 1 315 ? -6.068 -47.875 8.506 1.00 35.28 315 LYS A N 1
ATOM 2461 C CA . LYS A 1 315 ? -4.770 -47.207 8.680 1.00 35.28 315 LYS A CA 1
ATOM 2462 C C . LYS A 1 315 ? -4.848 -45.790 8.120 1.00 35.28 315 LYS A C 1
ATOM 2464 O O . LYS A 1 315 ? -5.153 -45.585 6.951 1.00 35.28 315 LYS A O 1
ATOM 2469 N N . THR A 1 316 ? -4.554 -44.830 8.984 1.00 38.69 316 THR A N 1
ATOM 2470 C CA . THR A 1 316 ? -4.263 -43.436 8.655 1.00 38.69 316 THR A CA 1
ATOM 2471 C C . THR A 1 316 ? -3.144 -43.381 7.613 1.00 38.69 316 THR A C 1
ATOM 2473 O O . THR A 1 316 ? -2.005 -43.741 7.900 1.00 38.69 316 THR A O 1
ATOM 2476 N N . PHE A 1 317 ? -3.469 -42.956 6.393 1.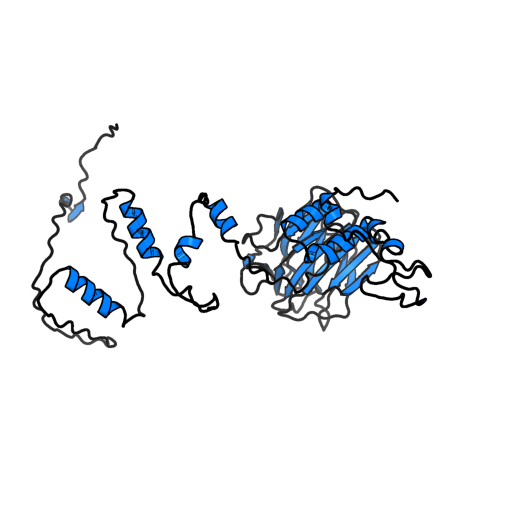00 30.20 317 PHE A N 1
ATOM 2477 C CA . PHE A 1 317 ? -2.500 -42.700 5.328 1.00 30.20 317 PHE A CA 1
ATOM 2478 C C . PHE A 1 317 ? -2.634 -41.244 4.876 1.00 30.20 317 PHE A C 1
ATOM 2480 O O . PHE A 1 317 ? -3.734 -40.790 4.562 1.00 30.20 317 PHE A O 1
ATOM 2487 N N . GLY A 1 318 ? -1.511 -40.519 4.907 1.00 33.59 318 GLY A N 1
ATOM 2488 C CA . GLY A 1 318 ? -1.403 -39.118 4.504 1.00 33.59 318 GLY A CA 1
ATOM 2489 C C . GLY A 1 318 ? -1.776 -38.912 3.036 1.00 33.59 318 GLY A C 1
ATOM 2490 O O . GLY A 1 318 ? -1.474 -39.748 2.182 1.00 33.59 318 GLY A O 1
ATOM 2491 N N . LEU A 1 319 ? -2.461 -37.799 2.777 1.00 34.94 319 LEU A N 1
ATOM 2492 C CA . LEU A 1 319 ? -3.195 -37.502 1.545 1.00 34.94 319 LEU A CA 1
ATOM 2493 C C . LEU A 1 319 ? -2.322 -37.241 0.298 1.00 34.94 319 LEU A C 1
ATOM 2495 O O . LEU A 1 319 ? -2.866 -37.181 -0.801 1.00 34.94 319 LEU A O 1
ATOM 2499 N N . ASP A 1 320 ? -0.998 -37.136 0.419 1.00 31.05 320 ASP A N 1
ATOM 2500 C CA . ASP A 1 320 ? -0.178 -36.500 -0.629 1.00 31.05 320 ASP A CA 1
ATOM 2501 C C . ASP A 1 320 ? 0.367 -37.419 -1.734 1.00 31.05 320 ASP A C 1
ATOM 2503 O O . ASP A 1 320 ? 1.069 -36.957 -2.628 1.00 31.05 320 ASP A O 1
ATOM 2507 N N . VAL A 1 321 ? 0.041 -38.717 -1.754 1.00 35.66 321 VAL A N 1
ATOM 2508 C CA . VAL A 1 321 ? 0.668 -39.653 -2.723 1.00 35.66 321 VAL A CA 1
ATOM 2509 C C . VAL A 1 321 ? -0.313 -40.247 -3.753 1.00 35.66 321 VAL A C 1
ATOM 2511 O O . VAL A 1 321 ? 0.096 -40.918 -4.700 1.00 35.66 321 VAL A O 1
ATOM 2514 N N . ALA A 1 322 ? -1.617 -39.965 -3.664 1.00 34.88 322 ALA A N 1
ATOM 2515 C CA . ALA A 1 322 ? -2.638 -40.679 -4.446 1.00 34.88 322 ALA A CA 1
ATOM 2516 C C . ALA A 1 322 ? -3.268 -39.904 -5.623 1.00 34.88 322 ALA A C 1
ATOM 2518 O O . ALA A 1 322 ? -4.272 -40.353 -6.170 1.00 34.88 322 ALA A O 1
ATOM 2519 N N . PHE A 1 323 ? -2.655 -38.813 -6.100 1.00 32.81 323 PHE A N 1
ATOM 2520 C CA . PHE A 1 323 ? -2.908 -38.352 -7.479 1.00 32.81 323 PHE A CA 1
ATOM 2521 C C . PHE A 1 323 ? -2.276 -39.286 -8.531 1.00 32.81 323 PHE A C 1
ATOM 2523 O O . PHE A 1 323 ? -2.597 -39.214 -9.718 1.00 32.81 323 PHE A O 1
ATOM 2530 N N . GLN A 1 324 ? -1.470 -40.266 -8.104 1.00 41.16 324 GLN A N 1
ATOM 2531 C CA . GLN A 1 324 ? -1.253 -41.476 -8.886 1.00 41.16 324 GLN A CA 1
ATOM 2532 C C . GLN A 1 324 ? -2.480 -42.387 -8.813 1.00 41.16 324 GLN A C 1
ATOM 2534 O O . GLN A 1 324 ? -2.587 -43.220 -7.913 1.00 41.16 324 GLN A O 1
ATOM 2539 N N . LYS A 1 325 ? -3.338 -42.289 -9.833 1.00 36.47 325 LYS A N 1
ATOM 2540 C CA . LYS A 1 325 ? -3.876 -43.413 -10.631 1.00 36.47 325 LYS A CA 1
ATOM 2541 C C . LYS A 1 325 ? -5.270 -43.053 -11.134 1.00 36.47 325 LYS A C 1
ATOM 2543 O O . LYS A 1 325 ? -6.262 -43.301 -10.459 1.00 36.47 325 LYS A O 1
ATOM 2548 N N . SER A 1 326 ? -5.323 -42.488 -12.338 1.00 42.78 326 SER A N 1
ATOM 2549 C CA . SER A 1 326 ? -6.050 -42.939 -13.550 1.00 42.78 326 SER A CA 1
ATOM 2550 C C . SER A 1 326 ? -7.172 -44.011 -13.500 1.00 42.78 326 SER A C 1
ATOM 2552 O O . SER A 1 326 ? -7.822 -44.239 -14.515 1.00 42.78 326 SER A O 1
ATOM 2554 N N . PHE A 1 327 ? -7.466 -44.664 -12.377 1.00 42.44 327 PHE A N 1
ATOM 2555 C CA . PHE A 1 327 ? -8.424 -45.759 -12.239 1.00 42.44 327 PHE A CA 1
ATOM 2556 C C . PHE A 1 327 ? -9.875 -45.317 -11.983 1.00 42.44 327 PHE A C 1
ATOM 2558 O O . PHE A 1 327 ? -10.787 -46.115 -12.201 1.00 42.44 327 PHE A O 1
ATOM 2565 N N . ILE A 1 328 ? -10.123 -44.075 -11.548 1.00 46.28 328 ILE A N 1
ATOM 2566 C CA . ILE A 1 328 ? -11.492 -43.605 -11.248 1.00 46.28 328 ILE A CA 1
ATOM 2567 C C . ILE A 1 328 ? -12.207 -43.089 -12.509 1.00 46.28 328 ILE A C 1
ATOM 2569 O O . ILE A 1 328 ? -13.404 -43.324 -12.680 1.00 46.28 328 ILE A O 1
ATOM 2573 N N . ILE A 1 329 ? -11.467 -42.493 -13.447 1.00 44.31 329 ILE A N 1
ATOM 2574 C CA . ILE A 1 329 ? -12.042 -41.876 -14.651 1.00 44.31 329 ILE A CA 1
ATOM 2575 C C . ILE A 1 329 ? -12.627 -42.938 -15.602 1.00 44.31 329 ILE A C 1
ATOM 2577 O O . ILE A 1 329 ? -13.715 -42.750 -16.139 1.00 44.31 329 ILE A O 1
ATOM 2581 N N . GLN A 1 330 ? -12.003 -44.115 -15.733 1.00 45.12 330 GLN A N 1
ATOM 2582 C CA . GLN A 1 330 ? -12.488 -45.146 -16.662 1.00 45.12 330 GLN A CA 1
ATOM 2583 C C . GLN A 1 330 ? -13.813 -45.795 -16.219 1.00 45.12 330 GLN A C 1
ATOM 2585 O O . GLN A 1 330 ? -14.674 -46.075 -17.050 1.00 45.12 330 GLN A O 1
ATOM 2590 N N . LYS A 1 331 ? -14.024 -45.989 -14.906 1.00 46.12 331 LYS A N 1
ATOM 2591 C CA . LYS A 1 331 ? -15.283 -46.559 -14.388 1.00 46.12 331 LYS A CA 1
ATOM 2592 C C . LYS A 1 331 ? -16.449 -45.572 -14.422 1.00 46.12 331 LYS A C 1
ATOM 2594 O O . LYS A 1 331 ? -17.589 -46.003 -14.576 1.00 46.12 331 LYS A O 1
ATOM 2599 N N . GLN A 1 332 ? -16.184 -44.273 -14.283 1.00 48.00 332 GLN A N 1
ATOM 2600 C CA . GLN A 1 332 ? -17.230 -43.251 -14.370 1.00 48.00 332 GLN A CA 1
ATOM 2601 C C . GLN A 1 332 ? -17.675 -43.015 -15.816 1.00 48.00 332 GLN A C 1
ATOM 2603 O O . GLN A 1 332 ? -18.866 -42.836 -16.048 1.00 48.00 332 GLN A O 1
ATOM 2608 N N . ILE A 1 333 ? -16.763 -43.120 -16.786 1.00 43.28 333 ILE A N 1
ATOM 2609 C CA . ILE A 1 333 ? -17.082 -43.000 -18.213 1.00 43.28 333 ILE A CA 1
ATOM 2610 C C . ILE A 1 333 ? -17.949 -44.180 -18.697 1.00 43.28 333 ILE A C 1
ATOM 2612 O O . ILE A 1 333 ? -18.983 -43.959 -19.326 1.00 43.28 333 ILE A O 1
ATOM 2616 N N . ASP A 1 334 ? -17.615 -45.421 -18.324 1.00 39.25 334 ASP A N 1
ATOM 2617 C CA . ASP A 1 334 ? -18.428 -46.602 -18.672 1.00 39.25 334 ASP A CA 1
ATOM 2618 C C . ASP A 1 334 ? -19.831 -46.568 -18.034 1.00 39.25 334 ASP A C 1
ATOM 2620 O O . ASP A 1 334 ? -20.818 -46.986 -18.648 1.00 39.25 334 ASP A O 1
ATOM 2624 N N . ALA A 1 335 ? -19.946 -46.054 -16.804 1.00 50.25 335 ALA A N 1
ATOM 2625 C CA . ALA A 1 335 ? -21.232 -45.883 -16.126 1.00 50.25 335 ALA A CA 1
ATOM 2626 C C . ALA A 1 335 ? -22.060 -44.727 -16.717 1.00 50.25 335 ALA A C 1
ATOM 2628 O O . ALA A 1 335 ? -23.288 -44.820 -16.771 1.00 50.25 335 ALA A O 1
ATOM 2629 N N . PHE A 1 336 ? -21.402 -43.664 -17.191 1.00 48.84 336 PHE A N 1
ATOM 2630 C CA . PHE A 1 336 ? -22.038 -42.529 -17.857 1.00 48.84 336 PHE A CA 1
ATOM 2631 C C . PHE A 1 336 ? -22.633 -42.942 -19.212 1.00 48.84 336 PHE A C 1
ATOM 2633 O O . PHE A 1 336 ? -23.796 -42.650 -19.477 1.00 48.84 336 PHE A O 1
ATOM 2640 N N . PHE A 1 337 ? -21.914 -43.719 -20.029 1.00 42.72 337 PHE A N 1
ATOM 2641 C CA . PHE A 1 337 ? -22.419 -44.155 -21.338 1.00 42.72 337 PHE A CA 1
ATOM 2642 C C . PHE A 1 337 ? -23.501 -45.242 -21.267 1.00 42.72 337 PHE A C 1
ATOM 2644 O O . PHE A 1 337 ? -24.442 -45.209 -22.060 1.00 42.72 337 PHE A O 1
ATOM 2651 N N . LYS A 1 338 ? -23.460 -46.141 -20.270 1.00 48.59 338 LYS A N 1
ATOM 2652 C CA . LYS A 1 338 ? -24.548 -47.114 -20.036 1.00 48.59 338 LYS A CA 1
ATOM 2653 C C . LYS A 1 338 ? -25.879 -46.475 -19.635 1.00 48.59 338 LYS A C 1
ATOM 2655 O O . LYS A 1 338 ? -26.915 -47.113 -19.783 1.0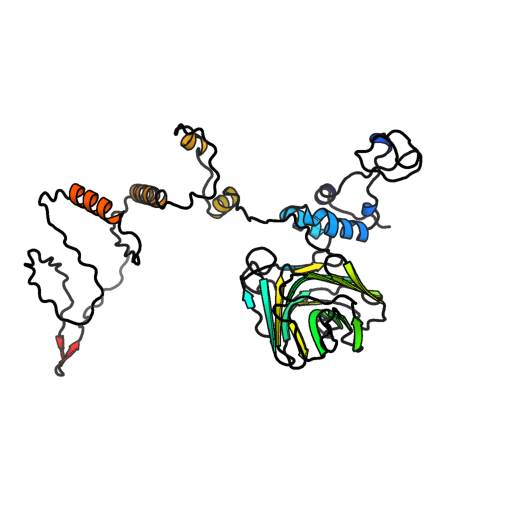0 48.59 338 LYS A O 1
ATOM 2660 N N . ARG A 1 339 ? -25.866 -45.244 -19.114 1.00 45.81 339 ARG A N 1
ATOM 2661 C CA . ARG A 1 339 ? -27.074 -44.549 -18.648 1.00 45.81 339 ARG A CA 1
ATOM 2662 C C . ARG A 1 339 ? -27.817 -43.797 -19.760 1.00 45.81 339 ARG A C 1
ATOM 2664 O O . ARG A 1 339 ? -28.983 -43.477 -19.562 1.00 45.81 339 ARG A O 1
ATOM 2671 N N . PHE A 1 340 ? -27.176 -43.538 -20.902 1.00 42.81 340 PHE A N 1
ATOM 2672 C CA . PHE A 1 340 ? -27.742 -42.715 -21.982 1.00 42.81 340 PHE A CA 1
ATOM 2673 C C . PHE A 1 340 ? -28.038 -43.462 -23.293 1.00 42.81 340 PHE A C 1
ATOM 2675 O O . PHE A 1 340 ? -28.457 -42.824 -24.251 1.00 42.81 340 PHE A O 1
ATOM 2682 N N . ASP A 1 341 ? -27.844 -44.783 -23.351 1.00 41.94 341 ASP A N 1
ATOM 2683 C CA . ASP A 1 341 ? -28.129 -45.620 -24.536 1.00 41.94 341 ASP A CA 1
ATOM 2684 C C . ASP A 1 341 ? -27.504 -45.083 -25.848 1.00 41.94 341 ASP A C 1
ATOM 2686 O O . ASP A 1 341 ? -28.041 -45.210 -26.948 1.00 41.94 341 ASP A O 1
ATOM 2690 N N . ILE A 1 342 ? -26.337 -44.434 -25.737 1.00 44.47 342 ILE A N 1
ATOM 2691 C CA . ILE A 1 342 ? -25.637 -43.833 -26.877 1.00 44.47 342 ILE A CA 1
ATOM 2692 C C . ILE A 1 342 ? -24.740 -44.895 -27.512 1.00 44.47 342 ILE A C 1
ATOM 2694 O O . ILE A 1 342 ? -23.582 -45.070 -27.135 1.00 44.47 342 ILE A O 1
ATOM 2698 N N . VAL A 1 343 ? -25.263 -45.589 -28.522 1.00 38.16 343 VAL A N 1
ATOM 2699 C CA . VAL A 1 343 ? -24.491 -46.504 -29.376 1.00 38.16 343 VAL A CA 1
ATOM 2700 C C . VAL A 1 343 ? -23.871 -45.717 -30.536 1.00 38.16 343 VAL A C 1
ATOM 2702 O O . VAL A 1 343 ? -24.309 -45.812 -31.680 1.00 38.16 343 VAL A O 1
ATOM 2705 N N . LYS A 1 344 ? -22.857 -44.891 -30.260 1.00 36.84 344 LYS A N 1
ATOM 2706 C CA . LYS A 1 344 ? -21.985 -44.336 -31.311 1.00 36.84 344 LYS A CA 1
ATOM 2707 C C . LYS A 1 344 ? -20.528 -44.414 -30.873 1.00 36.84 344 LYS A C 1
ATOM 2709 O O . LYS A 1 344 ? -20.126 -43.798 -29.893 1.00 36.84 344 LYS A O 1
ATOM 2714 N N . SER A 1 345 ? -19.749 -45.204 -31.606 1.00 30.22 345 SER A N 1
ATOM 2715 C CA . SER A 1 345 ? -18.309 -45.358 -31.421 1.00 30.22 345 SER A CA 1
ATOM 2716 C C . SER A 1 345 ? -17.583 -44.081 -31.841 1.00 30.22 345 SER A C 1
ATOM 2718 O O . SER A 1 345 ? -17.648 -43.701 -33.010 1.00 30.22 345 SER A O 1
ATOM 2720 N N . PHE A 1 346 ? -16.854 -43.457 -30.921 1.00 30.50 346 PHE A N 1
ATOM 2721 C CA . PHE A 1 346 ? -15.844 -42.455 -31.250 1.00 30.50 346 PHE A CA 1
ATOM 2722 C C . PHE A 1 346 ? -14.462 -43.057 -30.996 1.00 30.50 346 PHE A C 1
ATOM 2724 O O . PHE A 1 346 ? -14.199 -43.583 -29.916 1.00 30.50 346 PHE A O 1
ATOM 2731 N N . ALA A 1 347 ? -13.595 -43.006 -32.007 1.00 27.91 347 ALA A N 1
ATOM 2732 C CA . ALA A 1 347 ? -12.181 -43.306 -31.849 1.00 27.91 347 ALA A CA 1
ATOM 2733 C C . ALA A 1 347 ? -11.515 -42.102 -31.171 1.00 27.91 347 ALA A C 1
ATOM 2735 O O . ALA A 1 347 ? -11.528 -40.999 -31.714 1.00 27.91 347 ALA A O 1
ATOM 2736 N N . VAL A 1 348 ? -10.980 -42.304 -29.969 1.00 27.81 348 VAL A N 1
ATOM 2737 C CA . VAL A 1 348 ? -10.134 -41.319 -29.289 1.00 27.81 348 VAL A CA 1
ATOM 2738 C C . VAL A 1 348 ? -8.688 -41.708 -29.576 1.00 27.81 348 VAL A C 1
ATOM 2740 O O . VAL A 1 348 ? -8.187 -42.679 -29.013 1.00 27.81 348 VAL A O 1
ATOM 2743 N N . ASP A 1 349 ? -8.032 -40.968 -30.468 1.00 25.62 349 ASP A N 1
ATOM 2744 C CA . ASP A 1 349 ? -6.594 -41.097 -30.711 1.00 25.62 349 ASP A CA 1
ATOM 2745 C C . ASP A 1 349 ? -5.828 -40.461 -29.546 1.00 25.62 349 ASP A C 1
ATOM 2747 O O . ASP A 1 349 ? -5.727 -39.239 -29.431 1.00 25.62 349 ASP A O 1
ATOM 2751 N N . ALA A 1 350 ? -5.274 -41.295 -28.669 1.00 31.31 350 ALA A N 1
ATOM 2752 C CA . ALA A 1 350 ? -4.334 -40.862 -27.645 1.00 31.31 350 ALA A CA 1
ATOM 2753 C C . ALA A 1 350 ? -2.903 -41.186 -28.099 1.00 31.31 350 ALA A C 1
ATOM 2755 O O . ALA A 1 350 ? -2.483 -42.344 -28.104 1.00 31.31 350 ALA A O 1
ATOM 2756 N N . ARG A 1 351 ? -2.136 -40.157 -28.480 1.00 25.86 351 ARG A N 1
ATOM 2757 C CA . ARG A 1 351 ? -0.678 -40.266 -28.635 1.00 25.86 351 ARG A CA 1
ATOM 2758 C C . ARG A 1 351 ? -0.037 -40.301 -27.248 1.00 25.86 351 ARG A C 1
ATOM 2760 O O . ARG A 1 351 ? -0.134 -39.327 -26.509 1.00 25.86 351 ARG A O 1
ATOM 2767 N N . PHE A 1 352 ? 0.661 -41.387 -26.926 1.00 34.59 352 PHE A N 1
ATOM 2768 C CA . PHE A 1 352 ? 1.523 -41.469 -25.747 1.00 34.59 352 PHE A CA 1
ATOM 2769 C C . PHE A 1 352 ? 2.985 -41.577 -26.177 1.00 34.59 352 PHE A C 1
ATOM 2771 O O . PHE A 1 352 ? 3.375 -42.516 -26.872 1.00 34.59 352 PHE A O 1
ATOM 2778 N N . SER A 1 353 ? 3.787 -40.598 -25.762 1.00 31.92 353 SER A N 1
ATOM 2779 C CA . SER A 1 353 ? 5.234 -40.589 -25.955 1.00 31.92 353 SER A CA 1
ATOM 2780 C C . SER A 1 353 ? 5.922 -41.498 -24.932 1.00 31.92 353 SER A C 1
ATOM 2782 O O . SER A 1 353 ? 5.633 -41.453 -23.740 1.00 31.92 353 SER A O 1
ATOM 2784 N N . ALA A 1 354 ? 6.817 -42.331 -25.463 1.00 39.41 354 ALA A N 1
ATOM 2785 C CA . ALA A 1 354 ? 7.815 -43.203 -24.847 1.00 39.41 354 ALA A CA 1
ATOM 2786 C C . ALA A 1 354 ? 8.105 -43.027 -23.341 1.00 39.41 354 ALA A C 1
ATOM 2788 O O . ALA A 1 354 ? 9.043 -42.332 -22.973 1.00 39.41 354 ALA A O 1
ATOM 2789 N N . LEU A 1 355 ? 7.374 -43.743 -22.484 1.00 44.78 355 LEU A N 1
ATOM 2790 C CA . LEU A 1 355 ? 7.827 -44.223 -21.167 1.00 44.78 355 LEU A CA 1
ATOM 2791 C C . LEU A 1 355 ? 6.680 -45.028 -20.556 1.00 44.78 355 LEU A C 1
ATOM 2793 O O . LEU A 1 355 ? 5.814 -44.432 -19.945 1.00 44.78 355 LEU A O 1
ATOM 2797 N N . ILE A 1 356 ? 6.626 -46.346 -20.790 1.00 43.44 356 ILE A N 1
ATOM 2798 C CA . ILE A 1 356 ? 5.955 -47.389 -19.976 1.00 43.44 356 ILE A CA 1
ATOM 2799 C C . ILE A 1 356 ? 6.093 -48.704 -20.768 1.00 43.44 356 ILE A C 1
ATOM 2801 O O . ILE A 1 356 ? 5.363 -48.956 -21.721 1.00 43.44 356 ILE A O 1
ATOM 2805 N N . THR A 1 357 ? 7.048 -49.556 -20.394 1.00 45.38 357 THR A N 1
ATOM 2806 C CA . THR A 1 357 ? 7.312 -50.842 -21.075 1.00 45.38 357 THR A CA 1
ATOM 2807 C C . THR A 1 357 ? 6.744 -52.060 -20.338 1.00 45.38 357 THR A C 1
ATOM 2809 O O . THR A 1 357 ? 6.583 -53.108 -20.952 1.00 45.38 357 THR A O 1
ATOM 2812 N N . GLN A 1 358 ? 6.350 -51.953 -19.062 1.00 43.06 358 GLN A N 1
ATOM 2813 C CA . GLN A 1 358 ? 5.801 -53.102 -18.314 1.00 43.06 358 GLN A CA 1
ATOM 2814 C C . GLN A 1 358 ? 4.270 -53.225 -18.347 1.00 43.06 358 GLN A C 1
ATOM 2816 O O . GLN A 1 358 ? 3.743 -54.335 -18.280 1.00 43.06 358 GLN A O 1
ATOM 2821 N N . THR A 1 359 ? 3.528 -52.123 -18.479 1.00 46.12 359 THR A N 1
ATOM 2822 C CA . THR A 1 359 ? 2.054 -52.163 -18.397 1.00 46.12 359 THR A CA 1
ATOM 2823 C C . THR A 1 359 ? 1.405 -52.639 -19.701 1.00 46.12 359 THR A C 1
ATOM 2825 O O . THR A 1 359 ? 0.346 -53.264 -19.674 1.00 46.12 359 THR A O 1
ATOM 2828 N N . VAL A 1 360 ? 2.073 -52.418 -20.837 1.00 43.66 360 VAL A N 1
ATOM 2829 C CA . VAL A 1 360 ? 1.540 -52.721 -22.175 1.00 43.66 360 VAL A CA 1
ATOM 2830 C C . VAL A 1 360 ? 1.453 -54.233 -22.429 1.00 43.66 360 VAL A C 1
ATOM 2832 O O . VAL A 1 360 ? 0.454 -54.701 -22.969 1.00 43.66 360 VAL A O 1
ATOM 2835 N N . SER A 1 361 ? 2.419 -55.026 -21.945 1.00 45.91 361 SER A N 1
ATOM 2836 C CA . SER A 1 361 ? 2.400 -56.492 -22.107 1.00 45.91 361 SER A CA 1
ATOM 2837 C C . SER A 1 361 ? 1.181 -57.139 -21.432 1.00 45.91 361 SER A C 1
ATOM 2839 O O . SER A 1 361 ? 0.519 -57.983 -22.032 1.00 45.91 361 SER A O 1
ATOM 2841 N N . ARG A 1 362 ? 0.793 -56.673 -20.234 1.00 48.72 362 ARG A N 1
ATOM 2842 C CA . ARG A 1 362 ? -0.406 -57.181 -19.541 1.00 48.72 362 ARG A CA 1
ATOM 2843 C C . ARG A 1 362 ? -1.714 -56.773 -20.218 1.00 48.72 362 ARG A C 1
ATOM 2845 O O . ARG A 1 362 ? -2.682 -57.522 -20.143 1.00 48.72 362 ARG A O 1
ATOM 2852 N N . GLN A 1 363 ? -1.770 -55.601 -20.850 1.00 51.03 363 GLN A N 1
ATOM 2853 C CA . GLN A 1 363 ? -2.986 -55.133 -21.523 1.00 51.03 363 GLN A CA 1
ATOM 2854 C C . GLN A 1 363 ? -3.213 -55.844 -22.861 1.00 51.03 363 GLN A C 1
ATOM 2856 O O . GLN A 1 363 ? -4.356 -56.168 -23.180 1.00 51.03 363 GLN A O 1
ATOM 2861 N N . ILE A 1 364 ? -2.142 -56.162 -23.594 1.00 47.62 364 ILE A N 1
ATOM 2862 C CA . ILE A 1 364 ? -2.217 -56.928 -24.846 1.00 47.62 364 ILE A CA 1
ATOM 2863 C C . ILE A 1 364 ? -2.668 -58.370 -24.576 1.00 47.62 364 ILE A C 1
ATOM 2865 O O . ILE A 1 364 ? -3.592 -58.847 -25.232 1.00 47.62 364 ILE A O 1
ATOM 2869 N N . ASP A 1 365 ? -2.122 -59.027 -23.548 1.00 45.75 365 ASP A N 1
ATOM 2870 C CA . ASP A 1 365 ? -2.533 -60.385 -23.154 1.00 45.75 365 ASP A CA 1
ATOM 2871 C C . ASP A 1 365 ? -4.016 -60.474 -22.769 1.00 45.75 365 ASP A C 1
ATOM 2873 O O . ASP A 1 365 ? -4.702 -61.451 -23.083 1.00 45.75 365 ASP A O 1
ATOM 2877 N N . VAL A 1 366 ? -4.537 -59.447 -22.092 1.00 56.06 366 VAL A N 1
ATOM 2878 C CA . VAL A 1 366 ? -5.955 -59.382 -21.712 1.00 56.06 366 VAL A CA 1
ATOM 2879 C C . VAL A 1 366 ? -6.842 -59.127 -22.932 1.00 56.06 366 VAL A C 1
ATOM 2881 O O . VAL A 1 366 ? -7.917 -59.719 -23.024 1.00 56.06 366 VAL A O 1
ATOM 2884 N N . LEU A 1 367 ? -6.404 -58.294 -23.882 1.00 50.41 367 LEU A N 1
ATOM 2885 C CA . LEU A 1 367 ? -7.152 -58.019 -25.111 1.00 50.41 367 LEU A CA 1
ATOM 2886 C C . LEU A 1 367 ? -7.227 -59.261 -26.016 1.00 50.41 367 LEU A C 1
ATOM 2888 O O . LEU A 1 367 ? -8.301 -59.590 -26.510 1.00 50.41 367 LEU A O 1
ATOM 2892 N N . LEU A 1 368 ? -6.120 -59.995 -26.166 1.00 51.38 368 LEU A N 1
ATOM 2893 C CA . LEU A 1 368 ? -6.049 -61.210 -26.986 1.00 51.38 368 LEU A CA 1
ATOM 2894 C C . LEU A 1 368 ? -6.858 -62.367 -26.388 1.00 51.38 368 LEU A C 1
ATOM 2896 O O . LEU A 1 368 ? -7.566 -63.056 -27.120 1.00 51.38 368 LEU A O 1
ATOM 2900 N N . LYS A 1 369 ? -6.856 -62.516 -25.055 1.00 54.62 369 LYS A N 1
ATOM 2901 C CA . LYS A 1 369 ? -7.748 -63.462 -24.357 1.00 54.62 369 LYS A CA 1
ATOM 2902 C C . LYS A 1 369 ? -9.226 -63.125 -24.526 1.00 54.62 369 LYS A C 1
ATOM 2904 O O . LYS A 1 369 ? -10.055 -64.026 -24.521 1.00 54.62 369 LYS A O 1
ATOM 2909 N N . LYS A 1 370 ? -9.573 -61.843 -24.662 1.00 52.19 370 LYS A N 1
ATOM 2910 C CA . LYS A 1 370 ? -10.964 -61.401 -24.833 1.00 52.19 370 LYS A CA 1
ATOM 2911 C C . LYS A 1 370 ? -11.465 -61.546 -26.277 1.00 52.19 370 LYS A C 1
ATOM 2913 O O . LYS A 1 370 ? -12.673 -61.532 -26.486 1.00 52.19 370 LYS A O 1
ATOM 2918 N N . LEU A 1 371 ? -10.554 -61.687 -27.242 1.00 49.62 371 LEU A N 1
ATOM 2919 C CA . LEU A 1 371 ? -10.843 -61.865 -28.671 1.00 49.62 371 LEU A CA 1
ATOM 2920 C C . LEU A 1 371 ? -10.726 -63.328 -29.148 1.00 49.62 371 LEU A C 1
ATOM 2922 O O . LEU A 1 371 ? -10.835 -63.576 -30.343 1.00 49.62 371 LEU A O 1
ATOM 2926 N N . ASP A 1 372 ? -10.508 -64.279 -28.231 1.00 52.12 372 ASP A N 1
ATOM 2927 C CA . ASP A 1 372 ? -10.423 -65.731 -28.483 1.00 52.12 372 ASP A CA 1
ATOM 2928 C C . ASP A 1 372 ? -9.414 -66.139 -29.579 1.00 52.12 372 ASP A C 1
ATOM 2930 O O . ASP A 1 372 ? -9.580 -67.112 -30.318 1.00 52.12 372 ASP A O 1
ATOM 2934 N N . VAL A 1 373 ? -8.323 -65.376 -29.698 1.00 55.38 373 VAL A N 1
ATOM 2935 C CA . VAL A 1 373 ? -7.247 -65.668 -30.651 1.00 55.38 373 VAL A CA 1
ATOM 2936 C C . VAL A 1 373 ? -6.343 -66.748 -30.050 1.00 55.38 373 VAL A C 1
ATOM 2938 O O . VAL A 1 373 ? -5.466 -66.472 -29.238 1.00 55.38 373 VAL A O 1
ATOM 2941 N N . THR A 1 374 ? -6.568 -68.005 -30.435 1.00 44.19 374 THR A N 1
ATOM 2942 C CA . THR A 1 374 ? -5.931 -69.203 -29.843 1.00 44.19 374 THR A CA 1
ATOM 2943 C C . THR A 1 374 ? -4.579 -69.597 -30.447 1.00 44.19 374 THR A C 1
ATOM 2945 O O . THR A 1 374 ? -4.018 -70.629 -30.079 1.00 44.19 374 THR A O 1
ATOM 2948 N N . LYS A 1 375 ? -4.003 -68.795 -31.349 1.00 47.25 375 LYS A N 1
ATOM 2949 C CA . LYS A 1 375 ? -2.669 -69.067 -31.906 1.00 47.25 375 LYS A CA 1
ATOM 2950 C C . LYS A 1 375 ? -1.622 -68.152 -31.287 1.00 47.25 375 LYS A C 1
ATOM 2952 O O . LYS A 1 375 ? -1.742 -66.934 -31.347 1.00 47.25 375 LYS A O 1
ATOM 2957 N N . SER A 1 376 ? -0.573 -68.757 -30.737 1.00 42.28 376 SER A N 1
ATOM 2958 C CA . SER A 1 376 ? 0.624 -68.059 -30.278 1.00 42.28 376 SER A CA 1
ATOM 2959 C C . SER A 1 376 ? 1.375 -67.479 -31.473 1.00 42.28 376 SER A C 1
ATOM 2961 O O . SER A 1 376 ? 1.800 -68.228 -32.353 1.00 42.28 376 SER A O 1
ATOM 2963 N N . PHE A 1 377 ? 1.572 -66.168 -31.486 1.00 40.81 377 PHE A N 1
ATOM 2964 C CA . PHE A 1 377 ? 2.486 -65.497 -32.400 1.00 40.81 377 PHE A CA 1
ATOM 2965 C C . PHE A 1 377 ? 3.613 -64.863 -31.580 1.00 40.81 377 PHE A C 1
ATOM 2967 O O . PHE A 1 377 ? 3.367 -64.194 -30.578 1.00 40.81 377 PHE A O 1
ATOM 2974 N N . GLY A 1 378 ? 4.858 -65.125 -31.979 1.00 35.53 378 GLY A N 1
ATOM 2975 C CA . GLY A 1 378 ? 6.025 -64.450 -31.420 1.00 35.53 378 GLY A CA 1
ATOM 2976 C C . GLY A 1 378 ? 6.107 -63.048 -32.008 1.00 35.53 378 GLY A C 1
ATOM 2977 O O . GLY A 1 378 ? 6.245 -62.898 -33.219 1.00 35.53 378 GLY A O 1
ATOM 2978 N N . VAL A 1 379 ? 5.977 -62.026 -31.167 1.00 37.56 379 VAL A N 1
ATOM 2979 C CA . VAL A 1 379 ? 6.225 -60.637 -31.559 1.00 37.56 379 VAL A CA 1
ATOM 2980 C C . VAL A 1 379 ? 7.660 -60.311 -31.166 1.00 37.56 379 VAL A C 1
ATOM 2982 O O . VAL A 1 379 ? 7.923 -59.929 -30.029 1.00 37.56 379 VAL A O 1
ATOM 2985 N N . ASP A 1 380 ? 8.596 -60.498 -32.096 1.00 35.22 380 ASP A N 1
ATOM 2986 C CA . ASP A 1 380 ? 9.975 -60.049 -31.908 1.00 35.22 380 ASP A CA 1
ATOM 2987 C C . ASP A 1 380 ? 10.046 -58.546 -32.196 1.00 35.22 380 ASP A C 1
ATOM 2989 O O . ASP A 1 380 ? 9.935 -58.114 -33.345 1.00 35.22 380 ASP A O 1
ATOM 2993 N N . VAL A 1 381 ? 10.218 -57.734 -31.150 1.00 39.50 381 VAL A N 1
ATOM 2994 C CA . VAL A 1 381 ? 10.427 -56.287 -31.285 1.00 39.50 381 VAL A CA 1
ATOM 2995 C C . VAL A 1 381 ? 11.894 -55.966 -31.021 1.00 39.50 381 VAL A C 1
ATOM 2997 O O . VAL A 1 381 ? 12.379 -56.117 -29.902 1.00 39.50 381 VAL A O 1
ATOM 3000 N N . TYR A 1 382 ? 12.605 -55.513 -32.053 1.00 35.12 382 TYR A N 1
ATOM 3001 C CA . TYR A 1 382 ? 13.956 -54.965 -31.934 1.00 35.12 382 TYR A CA 1
ATOM 3002 C C . TYR A 1 382 ? 13.886 -53.444 -31.742 1.00 35.12 382 TYR A C 1
ATOM 3004 O O . TYR A 1 382 ? 13.270 -52.752 -32.550 1.00 35.12 382 TYR A O 1
ATOM 3012 N N . PHE A 1 383 ? 14.554 -52.917 -30.711 1.00 36.88 383 PHE A N 1
ATOM 3013 C CA . PHE A 1 383 ? 14.790 -51.480 -30.542 1.00 36.88 383 PHE A CA 1
ATOM 3014 C C . PHE A 1 383 ? 16.298 -51.216 -30.430 1.00 36.88 383 PHE A C 1
ATOM 3016 O O . PHE A 1 383 ? 16.894 -51.424 -29.376 1.00 36.88 383 PHE A O 1
ATOM 3023 N N . GLY A 1 384 ? 16.909 -50.752 -31.520 1.00 38.00 384 GLY A N 1
ATOM 3024 C CA . GLY A 1 384 ? 18.284 -50.248 -31.574 1.00 38.00 384 GLY A CA 1
ATOM 3025 C C . GLY A 1 384 ? 18.347 -48.961 -32.400 1.00 38.00 384 GLY A C 1
ATOM 3026 O O . GLY A 1 384 ? 17.461 -48.710 -33.218 1.00 38.00 384 GLY A O 1
ATOM 3027 N N . ALA A 1 385 ? 19.359 -48.121 -32.165 1.00 36.16 385 ALA A N 1
ATOM 3028 C CA . ALA A 1 385 ? 19.541 -46.874 -32.907 1.00 36.16 385 ALA A CA 1
ATOM 3029 C C . ALA A 1 385 ? 19.766 -47.165 -34.401 1.00 36.16 385 ALA A C 1
ATOM 3031 O O . ALA A 1 385 ? 20.667 -47.919 -34.765 1.00 36.16 385 ALA A O 1
ATOM 3032 N N . VAL A 1 386 ? 18.938 -46.567 -35.260 1.00 39.84 386 VAL A N 1
ATOM 3033 C CA . VAL A 1 386 ? 19.019 -46.733 -36.715 1.00 39.84 386 VAL A CA 1
ATOM 3034 C C . VAL A 1 386 ? 20.192 -45.902 -37.232 1.00 39.84 386 VAL A C 1
ATOM 3036 O O . VAL A 1 386 ? 20.055 -44.706 -37.478 1.00 39.84 386 VAL A O 1
ATOM 3039 N N . VAL A 1 387 ? 21.358 -46.529 -37.380 1.00 41.44 387 VAL A N 1
ATOM 3040 C CA . VAL A 1 387 ? 22.412 -46.025 -38.270 1.00 41.44 387 VAL A CA 1
ATOM 3041 C C . VAL A 1 387 ? 22.112 -46.584 -39.658 1.00 41.44 387 VAL A C 1
ATOM 3043 O O . VAL A 1 387 ? 21.729 -47.745 -39.782 1.00 41.44 387 VAL A O 1
ATOM 3046 N N . ALA A 1 388 ? 22.183 -45.733 -40.677 1.00 40.78 388 ALA A N 1
ATOM 3047 C CA . ALA A 1 388 ? 21.663 -45.995 -42.014 1.00 40.78 388 ALA A CA 1
ATOM 3048 C C . ALA A 1 388 ? 22.350 -47.178 -42.721 1.00 40.78 388 ALA A C 1
ATOM 3050 O O . ALA A 1 388 ? 23.282 -46.974 -43.487 1.00 40.78 388 ALA A O 1
ATOM 3051 N N . GLU A 1 389 ? 21.839 -48.394 -42.531 1.00 39.75 389 GLU A N 1
ATOM 3052 C CA . GLU A 1 389 ? 22.031 -49.515 -43.454 1.00 39.75 389 GLU A CA 1
ATOM 3053 C C . GLU A 1 389 ? 20.733 -50.321 -43.597 1.00 39.75 389 GLU A C 1
ATOM 3055 O O . GLU A 1 389 ? 20.019 -50.615 -42.634 1.00 39.75 389 GLU A O 1
ATOM 3060 N N . THR A 1 390 ? 20.396 -50.637 -44.846 1.00 35.41 390 THR A N 1
ATOM 3061 C CA . THR A 1 390 ? 19.122 -51.224 -45.261 1.00 35.41 390 THR A CA 1
ATOM 3062 C C . THR A 1 390 ? 19.020 -52.689 -44.829 1.00 35.41 390 THR A C 1
ATOM 3064 O O . THR A 1 390 ? 19.573 -53.577 -45.476 1.00 35.41 390 THR A O 1
ATOM 3067 N N . TYR A 1 391 ? 18.257 -52.976 -43.773 1.00 35.69 391 TYR A N 1
ATOM 3068 C CA . TYR A 1 391 ? 17.861 -54.346 -43.438 1.00 35.69 391 TYR A CA 1
ATOM 3069 C C . TYR A 1 391 ? 16.631 -54.757 -44.253 1.00 35.69 391 TYR A C 1
ATOM 3071 O O . TYR A 1 391 ? 15.535 -54.243 -44.043 1.00 35.69 391 TYR A O 1
ATOM 3079 N N . THR A 1 392 ? 16.798 -55.722 -45.161 1.00 36.38 392 THR A N 1
ATOM 3080 C CA . THR A 1 392 ? 15.670 -56.349 -45.866 1.00 36.38 392 THR A CA 1
ATOM 3081 C C . THR A 1 392 ? 15.338 -57.670 -45.181 1.00 36.38 392 THR A C 1
ATOM 3083 O O . THR A 1 392 ? 16.119 -58.618 -45.244 1.00 36.38 392 THR A O 1
ATOM 3086 N N . LYS A 1 393 ? 14.179 -57.747 -44.520 1.00 38.50 393 LYS A N 1
ATOM 3087 C CA . LYS A 1 393 ? 13.608 -59.010 -44.038 1.00 38.50 393 LYS A CA 1
ATOM 3088 C C . LYS A 1 393 ? 12.210 -59.154 -44.633 1.00 38.50 393 LYS A C 1
ATOM 3090 O O . LYS A 1 393 ? 11.381 -58.261 -44.490 1.00 38.50 393 LYS A O 1
ATOM 3095 N N . ASN A 1 394 ? 11.975 -60.258 -45.336 1.00 34.94 394 ASN A N 1
ATOM 3096 C CA . ASN A 1 394 ? 10.683 -60.550 -45.949 1.00 34.94 394 ASN A CA 1
ATOM 3097 C C . ASN A 1 394 ? 9.699 -60.994 -44.862 1.00 34.94 394 ASN A C 1
ATOM 3099 O O . ASN A 1 394 ? 9.960 -61.972 -44.161 1.00 34.94 394 ASN A O 1
ATOM 3103 N N . PHE A 1 395 ? 8.569 -60.300 -44.743 1.00 35.09 395 PHE A N 1
ATOM 3104 C CA . PHE A 1 395 ? 7.439 -60.731 -43.922 1.00 35.09 395 PHE A CA 1
ATOM 3105 C C . PHE A 1 395 ? 6.341 -61.264 -44.847 1.00 35.09 395 PHE A C 1
ATOM 3107 O O . PHE A 1 395 ? 5.984 -60.607 -45.825 1.00 35.09 395 PHE A O 1
ATOM 3114 N N . ALA A 1 396 ? 5.810 -62.451 -44.549 1.00 35.88 396 ALA A N 1
ATOM 3115 C CA . ALA A 1 396 ? 4.589 -62.944 -45.179 1.00 35.88 396 ALA A CA 1
ATOM 3116 C C . ALA A 1 396 ? 3.397 -62.188 -44.571 1.00 35.88 396 ALA A C 1
ATOM 3118 O O . ALA A 1 396 ? 3.187 -62.223 -43.358 1.00 35.88 396 ALA A O 1
ATOM 3119 N N . LEU A 1 397 ? 2.671 -61.442 -45.402 1.00 31.27 397 LEU A N 1
ATOM 3120 C CA . LEU A 1 397 ? 1.548 -60.606 -44.988 1.00 31.27 397 LEU A CA 1
ATOM 3121 C C . LEU A 1 397 ? 0.243 -61.397 -45.177 1.00 31.27 397 LEU A C 1
ATOM 3123 O O . LEU A 1 397 ? -0.260 -61.482 -46.292 1.00 31.27 397 LEU A O 1
ATOM 3127 N N . ASP A 1 398 ? -0.293 -61.986 -44.105 1.00 35.03 398 ASP A N 1
ATOM 3128 C CA . ASP A 1 398 ? -1.438 -62.913 -44.200 1.00 35.03 398 ASP A CA 1
ATOM 3129 C C . ASP A 1 398 ? -2.827 -62.272 -44.020 1.00 35.03 398 ASP A C 1
ATOM 3131 O O . ASP A 1 398 ? -3.833 -62.976 -44.081 1.00 35.03 398 ASP A O 1
ATOM 3135 N N . VAL A 1 399 ? -2.950 -60.949 -43.841 1.00 30.83 399 VAL A N 1
ATOM 3136 C CA . VAL A 1 399 ? -4.277 -60.299 -43.768 1.00 30.83 399 VAL A CA 1
ATOM 3137 C C . VAL A 1 399 ? -4.274 -58.902 -44.394 1.00 30.83 399 VAL A C 1
ATOM 3139 O O . VAL A 1 399 ? -3.540 -58.014 -43.967 1.00 30.83 399 VAL A O 1
ATOM 3142 N N . VAL A 1 400 ? -5.164 -58.693 -45.371 1.00 30.78 400 VAL A N 1
ATOM 3143 C CA . VAL A 1 400 ? -5.536 -57.385 -45.935 1.00 30.78 400 VAL A CA 1
ATOM 3144 C C . VAL A 1 400 ? -6.903 -56.989 -45.374 1.00 30.78 400 VAL A C 1
ATOM 3146 O O . VAL A 1 400 ? -7.883 -57.702 -45.581 1.00 30.78 400 VAL A O 1
ATOM 3149 N N . PHE A 1 401 ? -7.004 -55.840 -44.702 1.00 29.83 401 PHE A N 1
ATOM 3150 C CA . PHE A 1 401 ? -8.298 -55.231 -44.376 1.00 29.83 401 PHE A CA 1
ATOM 3151 C C . PHE A 1 401 ? -8.725 -54.304 -45.520 1.00 29.83 401 PHE A C 1
ATOM 3153 O O . PHE A 1 401 ? -8.120 -53.256 -45.732 1.00 29.83 401 PHE A O 1
ATOM 3160 N N . ALA A 1 402 ? -9.774 -54.675 -46.256 1.00 30.28 402 ALA A N 1
ATOM 3161 C CA . ALA A 1 402 ? -10.396 -53.820 -47.264 1.00 30.28 402 ALA A CA 1
ATOM 3162 C C . ALA A 1 402 ? -11.662 -53.164 -46.690 1.00 30.28 402 ALA A C 1
ATOM 3164 O O . ALA A 1 402 ? -12.664 -53.839 -46.460 1.00 30.28 402 ALA A O 1
ATOM 3165 N N . TYR A 1 403 ? -11.645 -51.844 -46.497 1.00 31.22 403 TYR A N 1
ATOM 3166 C CA . TYR A 1 403 ? -12.858 -51.060 -46.254 1.00 31.22 403 TYR A CA 1
ATOM 3167 C C . TYR A 1 403 ? -13.341 -50.456 -47.575 1.00 31.22 403 TYR A C 1
ATOM 3169 O O . TYR A 1 403 ? -12.610 -49.733 -48.252 1.00 31.22 403 TYR A O 1
ATOM 3177 N N . LYS A 1 404 ? -14.583 -50.759 -47.965 1.00 31.48 404 LYS A N 1
ATOM 3178 C CA . LYS A 1 404 ? -15.186 -50.285 -49.217 1.00 31.48 404 LYS A CA 1
ATOM 3179 C C . LYS A 1 404 ? -15.745 -48.873 -49.023 1.00 31.48 404 LYS A C 1
ATOM 3181 O O . LYS A 1 404 ? -16.936 -48.698 -48.786 1.00 31.48 404 LYS A O 1
ATOM 3186 N N . VAL A 1 405 ? -14.885 -47.862 -49.106 1.00 38.00 405 VAL A N 1
ATOM 3187 C CA . VAL A 1 405 ? -15.319 -46.459 -49.179 1.00 38.00 405 VAL A CA 1
ATOM 3188 C C . VAL A 1 405 ? -15.618 -46.136 -50.643 1.00 38.00 405 VAL A C 1
ATOM 3190 O O . VAL A 1 405 ? -14.740 -46.252 -51.497 1.00 38.00 405 VAL A O 1
ATOM 3193 N N . ARG A 1 406 ? -16.863 -45.765 -50.966 1.00 41.16 406 ARG A N 1
ATOM 3194 C CA . ARG A 1 406 ? -17.215 -45.289 -52.312 1.00 41.16 406 ARG A CA 1
ATOM 3195 C C . ARG A 1 406 ? -16.741 -43.840 -52.429 1.00 41.16 406 ARG A C 1
ATOM 3197 O O . ARG A 1 406 ? -17.434 -42.928 -51.992 1.00 41.16 406 ARG A O 1
ATOM 3204 N N . LEU A 1 407 ? -15.527 -43.650 -52.938 1.00 46.28 407 LEU A N 1
ATOM 3205 C CA . LEU A 1 407 ? -15.000 -42.321 -53.244 1.00 46.28 407 LEU A CA 1
ATOM 3206 C C . LEU A 1 407 ? -15.830 -41.690 -54.381 1.00 46.28 407 LEU A C 1
ATOM 3208 O O . LEU A 1 407 ? -16.300 -42.427 -55.254 1.00 46.28 407 LEU A O 1
ATOM 3212 N N . PRO A 1 408 ? -16.043 -40.360 -54.381 1.00 55.53 408 PRO A N 1
ATOM 3213 C CA . PRO A 1 408 ? -16.596 -39.674 -55.545 1.00 55.53 408 PRO A CA 1
ATOM 3214 C C . PRO A 1 408 ? -15.707 -39.948 -56.764 1.00 55.53 408 PRO A C 1
ATOM 3216 O O . PRO A 1 408 ? -14.488 -40.058 -56.628 1.00 55.53 408 PRO A O 1
ATOM 3219 N N . GLU A 1 409 ? -16.316 -40.108 -57.940 1.00 61.38 409 GLU A N 1
ATOM 3220 C CA . GLU A 1 409 ? -15.574 -40.395 -59.169 1.00 61.38 409 GLU A CA 1
ATOM 3221 C C . GLU A 1 409 ? -14.556 -39.278 -59.434 1.00 61.38 409 GLU A C 1
ATOM 3223 O O . GLU A 1 409 ? -14.912 -38.104 -59.560 1.00 61.38 409 GLU A O 1
ATOM 3228 N N . LEU A 1 410 ? -13.280 -39.656 -59.476 1.00 60.56 410 LEU A N 1
ATOM 3229 C CA . LEU A 1 410 ? -12.174 -38.781 -59.840 1.00 60.56 410 LEU A CA 1
ATOM 3230 C C . LEU A 1 410 ? -12.005 -38.844 -61.354 1.00 60.56 410 LEU A C 1
ATOM 3232 O O . LEU A 1 410 ? -11.836 -39.927 -61.913 1.00 60.56 410 LEU A O 1
ATOM 3236 N N . TRP A 1 411 ? -12.028 -37.684 -61.999 1.00 72.94 411 TRP A N 1
ATOM 3237 C CA . TRP A 1 411 ? -11.774 -37.552 -63.429 1.00 72.94 411 TRP A CA 1
ATOM 3238 C C . TRP A 1 411 ? -10.488 -36.749 -63.632 1.00 72.94 411 TRP A C 1
ATOM 3240 O O . TRP A 1 411 ? -10.141 -35.893 -62.811 1.00 72.94 411 TRP A O 1
ATOM 3250 N N . LEU A 1 412 ? -9.782 -37.036 -64.723 1.00 73.88 412 LEU A N 1
ATOM 3251 C CA . LEU A 1 412 ? -8.752 -36.149 -65.251 1.00 73.88 412 LEU A CA 1
ATOM 3252 C C . LEU A 1 412 ? -9.418 -35.248 -66.288 1.00 73.88 412 LEU A C 1
ATOM 3254 O O . LEU A 1 412 ? -10.167 -35.743 -67.133 1.00 73.88 412 LEU A O 1
ATOM 3258 N N . ASP A 1 413 ? -9.174 -33.944 -66.209 1.00 76.25 413 ASP A N 1
ATOM 3259 C CA . ASP A 1 413 ? -9.531 -33.054 -67.308 1.00 76.25 413 ASP A CA 1
ATOM 3260 C C . ASP A 1 413 ? -8.624 -33.299 -68.527 1.00 76.25 413 ASP A C 1
ATOM 3262 O O . ASP A 1 413 ? -7.649 -34.055 -68.480 1.00 76.25 413 ASP A O 1
ATOM 3266 N N . GLU A 1 414 ? -8.945 -32.645 -69.640 1.00 72.06 414 GLU A N 1
ATOM 3267 C CA . GLU A 1 414 ? -8.180 -32.718 -70.891 1.00 72.06 414 GLU A CA 1
ATOM 3268 C C . GLU A 1 414 ? -6.706 -32.282 -70.759 1.00 72.06 414 GLU A C 1
ATOM 3270 O O . GLU A 1 414 ? -5.905 -32.560 -71.649 1.00 72.06 414 GLU A O 1
ATOM 3275 N N . ASN A 1 415 ? -6.322 -31.671 -69.631 1.00 74.62 415 ASN A N 1
ATOM 3276 C CA . ASN A 1 415 ? -4.963 -31.226 -69.324 1.00 74.62 415 ASN A CA 1
ATOM 3277 C C . ASN A 1 415 ? -4.269 -32.094 -68.256 1.00 74.62 415 ASN A C 1
ATOM 3279 O O . ASN A 1 415 ? -3.179 -31.754 -67.793 1.00 74.62 415 ASN A O 1
ATOM 3283 N N . GLY A 1 416 ? -4.872 -33.217 -67.852 1.00 73.38 416 GLY A N 1
ATOM 3284 C CA . GLY A 1 416 ? -4.285 -34.159 -66.900 1.00 73.38 416 GLY A CA 1
ATOM 3285 C C . GLY A 1 416 ? -4.350 -33.715 -65.436 1.00 73.38 416 GLY A C 1
ATOM 3286 O O . GLY A 1 416 ? -3.638 -34.277 -64.601 1.00 73.38 416 GLY A O 1
ATOM 3287 N N . LYS A 1 417 ? -5.193 -32.733 -65.089 1.00 73.56 417 LYS A N 1
ATOM 3288 C CA . LYS A 1 417 ? -5.408 -32.320 -63.697 1.00 73.56 417 LYS A CA 1
ATOM 3289 C C . LYS A 1 417 ? -6.575 -33.094 -63.085 1.00 73.56 417 LYS A C 1
ATOM 3291 O O . LYS A 1 417 ? -7.603 -33.307 -63.720 1.00 73.56 417 LYS A O 1
ATOM 3296 N N . ILE A 1 418 ? -6.418 -33.507 -61.828 1.00 71.31 418 ILE A N 1
ATOM 3297 C CA . ILE A 1 418 ? -7.468 -34.202 -61.074 1.00 71.31 418 ILE A CA 1
ATOM 3298 C C . ILE A 1 418 ? -8.563 -33.200 -60.700 1.00 71.31 418 ILE A C 1
ATOM 3300 O O . ILE A 1 418 ? -8.285 -32.201 -60.032 1.00 71.31 418 ILE A O 1
ATOM 3304 N N . VAL A 1 419 ? -9.808 -33.490 -61.084 1.00 67.75 419 VAL A N 1
ATOM 3305 C CA . VAL A 1 419 ? -10.975 -32.662 -60.757 1.00 67.75 419 VAL A CA 1
ATOM 3306 C C . VAL A 1 419 ? -12.020 -33.492 -60.008 1.00 67.75 419 VAL A C 1
ATOM 3308 O O . VAL A 1 419 ? -12.367 -34.605 -60.402 1.00 67.75 419 VAL A O 1
ATOM 3311 N N . LEU A 1 420 ? -12.526 -32.935 -58.904 1.00 68.50 420 LEU A N 1
ATOM 3312 C CA . LEU A 1 420 ? -13.615 -33.494 -58.100 1.00 68.50 420 LEU A CA 1
ATOM 3313 C C . LEU A 1 420 ? -14.957 -32.970 -58.622 1.00 68.50 420 LEU A C 1
ATOM 3315 O O . LEU A 1 420 ? -15.268 -31.789 -58.479 1.00 68.50 420 LEU A O 1
ATOM 3319 N N . ASN A 1 421 ? -15.764 -33.847 -59.217 1.00 55.88 421 ASN A N 1
ATOM 3320 C CA . ASN A 1 421 ? -17.092 -33.487 -59.708 1.00 55.88 421 ASN A CA 1
ATOM 3321 C C . ASN A 1 421 ? -18.121 -33.562 -58.565 1.00 55.88 421 ASN A C 1
ATOM 3323 O O . ASN A 1 421 ? -18.622 -34.636 -58.235 1.00 55.88 421 ASN A O 1
ATOM 3327 N N . ILE A 1 422 ? -18.441 -32.422 -57.949 1.00 58.81 422 ILE A N 1
ATOM 3328 C CA . ILE A 1 422 ? -19.492 -32.324 -56.925 1.00 58.81 422 ILE A CA 1
ATOM 3329 C C . ILE A 1 422 ? -20.809 -31.926 -57.609 1.00 58.81 422 ILE A C 1
ATOM 3331 O O . ILE A 1 422 ? -21.268 -30.792 -57.501 1.00 58.81 422 ILE A O 1
ATOM 3335 N N . SER A 1 423 ? -21.422 -32.843 -58.358 1.00 44.81 423 SER A N 1
ATOM 3336 C CA . SER A 1 423 ? -22.723 -32.602 -58.998 1.00 44.81 423 SER A CA 1
ATOM 3337 C C . SER A 1 423 ? -23.863 -33.267 -58.224 1.00 44.81 423 SER A C 1
ATOM 3339 O O . SER A 1 423 ? -24.159 -34.446 -58.413 1.00 44.81 423 SER A O 1
ATOM 3341 N N . LYS A 1 424 ? -24.512 -32.483 -57.347 1.00 43.25 424 LYS A N 1
ATOM 3342 C CA . LYS A 1 424 ? -25.982 -32.340 -57.190 1.00 43.25 424 LYS A CA 1
ATOM 3343 C C . LYS A 1 424 ? -26.327 -31.531 -55.923 1.00 43.25 424 LYS A C 1
ATOM 3345 O O . LYS A 1 424 ? -25.725 -31.774 -54.879 1.00 43.25 424 LYS A O 1
ATOM 3350 N N . PRO A 1 425 ? -27.304 -30.604 -55.979 1.00 45.16 425 PRO A N 1
ATOM 3351 C CA . PRO A 1 425 ? -27.765 -29.879 -54.803 1.00 45.16 425 PRO A CA 1
ATOM 3352 C C . PRO A 1 425 ? -28.723 -30.770 -54.006 1.00 45.16 425 PRO A C 1
ATOM 3354 O O . PRO A 1 425 ? -29.730 -31.227 -54.545 1.00 45.16 425 PRO A O 1
ATOM 3357 N N . TYR A 1 426 ? -28.437 -31.008 -52.727 1.00 42.31 426 TYR A N 1
ATOM 3358 C CA . TYR A 1 426 ? -29.445 -31.534 -51.809 1.00 42.31 426 TYR A CA 1
ATOM 3359 C C . TYR A 1 426 ? -30.052 -30.374 -51.029 1.00 42.31 426 TYR A C 1
ATOM 3361 O O . TYR A 1 426 ? -29.402 -29.710 -50.225 1.00 42.31 426 TYR A O 1
ATOM 3369 N N . THR A 1 427 ? -31.310 -30.125 -51.364 1.00 34.59 427 THR A N 1
ATOM 3370 C CA . THR A 1 427 ? -32.259 -29.212 -50.744 1.00 34.59 427 THR A CA 1
ATOM 3371 C C . THR A 1 427 ? -32.406 -29.518 -49.253 1.00 34.59 427 THR A C 1
ATOM 3373 O O . THR A 1 427 ? -32.600 -30.669 -48.866 1.00 34.59 427 THR A O 1
ATOM 3376 N N . TRP A 1 428 ? -32.363 -28.478 -48.421 1.00 37.72 428 TRP A N 1
ATOM 3377 C CA . TRP A 1 428 ? -32.845 -28.529 -47.042 1.00 37.72 428 TRP A CA 1
ATOM 3378 C C . TRP A 1 428 ? -34.360 -28.776 -47.034 1.00 37.72 428 TRP A C 1
ATOM 3380 O O . TRP A 1 428 ? -35.107 -27.981 -47.601 1.00 37.72 428 TRP A O 1
ATOM 3390 N N . VAL A 1 429 ? -34.813 -29.829 -46.350 1.00 32.75 429 VAL A N 1
ATOM 3391 C CA . VAL A 1 429 ? -36.178 -29.936 -45.813 1.00 32.75 429 VAL A CA 1
ATOM 3392 C C . VAL A 1 429 ? -36.061 -30.619 -44.454 1.00 32.75 429 VAL A C 1
ATOM 3394 O O . VAL A 1 429 ? -35.595 -31.753 -44.368 1.00 32.75 429 VAL A O 1
ATOM 3397 N N . GLY A 1 430 ? -36.409 -29.894 -43.394 1.00 40.53 430 GLY A N 1
ATOM 3398 C CA . GLY A 1 430 ? -36.476 -30.440 -42.044 1.00 40.53 430 GLY A CA 1
ATOM 3399 C C . GLY A 1 430 ? -37.788 -31.174 -41.772 1.00 40.53 430 GLY A C 1
ATOM 3400 O O . GLY A 1 430 ? -38.779 -30.970 -42.473 1.00 40.53 430 GLY A O 1
ATOM 3401 N N . THR A 1 431 ? -37.768 -31.954 -40.695 1.00 37.50 431 THR A N 1
ATOM 3402 C CA . THR A 1 431 ? -38.782 -31.962 -39.627 1.00 37.50 431 THR A CA 1
ATOM 3403 C C . THR A 1 431 ? -38.055 -32.144 -38.312 1.00 37.50 431 THR A C 1
ATOM 3405 O O . THR A 1 431 ? -37.211 -33.072 -38.273 1.00 37.50 431 THR A O 1
#

Mean predicted aligned error: 18.54 Å

Sequence (431 aa):
MVPVKLPKEVLRLFPMWEHRCSGCGTYVESNMSFCPNCKTPFDEKRWRVPPRFLKSHDAMSEYAHKVLAPKLTPEQRELLFQYFTELFSDGFESGDFSEWSGTQGSPAVISADPHHGTSHGEFEAHGYGTETCYKDFGSSYSTISVRIYLQYETLPSGGVGALSIVLGNQTSGDSIAAGLIINESPNKWWIKDLANGPSAKASVTPQTGVYYCFELEFTVGSNVKLHVDDSTVIDWSSSFSSNQIDRVRVGYRDWGTTSGNVHIDCVVVADTYIGPETAEQTYTKTWTTDALFKKLGIPKTLGIDAAFQKQDTQKTFGLDVAFQKSFIIQKQIDAFFKRFDIVKSFAVDARFSALITQTVSRQIDVLLKKLDVTKSFGVDVYFGAVVAETYTKNFALDVVFAYKVRLPELWLDENGKIVLNISKPYTWVGT

Radius of gyration: 34.8 Å; Cα contacts (8 Å, |Δi|>4): 701; chains: 1; bounding box: 65×91×114 Å

Solvent-accessible surface area (backbone atoms only — not comparable to full-atom values): 26171 Å² total; per-residue (Å²): 130,83,78,78,86,69,56,71,74,52,54,67,73,47,78,78,60,35,36,32,37,81,85,78,63,51,72,50,69,92,88,48,72,43,38,90,85,78,60,46,70,58,47,72,84,75,16,55,38,74,40,75,40,76,75,37,67,67,46,38,36,42,42,41,38,61,62,39,41,73,74,44,55,72,72,52,33,56,55,44,30,76,78,37,54,62,75,46,73,51,42,34,74,83,61,54,66,82,91,40,73,44,72,39,69,82,56,46,54,45,61,81,85,38,88,54,91,62,14,16,35,39,12,69,18,53,57,52,25,50,7,30,42,30,41,71,52,99,58,68,38,55,39,41,15,42,35,32,34,38,24,30,71,45,76,55,69,52,36,55,29,42,34,38,38,38,37,15,26,89,84,83,39,64,33,40,35,32,36,38,34,31,75,44,91,73,42,23,37,30,38,36,36,64,76,79,66,55,69,54,69,33,93,57,60,82,60,60,77,43,76,37,41,40,31,44,37,39,34,57,69,45,40,39,34,36,28,50,69,76,38,76,55,38,80,47,76,53,88,55,88,51,82,51,36,26,29,44,33,40,42,25,36,35,55,23,74,30,55,36,40,39,39,40,23,60,34,36,30,24,61,48,68,51,72,61,81,61,93,83,69,81,74,74,82,68,71,54,65,68,62,56,35,60,74,70,68,57,77,95,72,84,63,70,72,68,65,58,72,76,54,97,66,95,68,97,69,80,83,86,70,65,89,73,60,85,67,63,62,60,58,52,52,56,55,54,48,71,72,63,77,67,90,70,92,76,88,80,89,75,89,78,80,94,81,77,79,73,66,54,61,61,52,51,55,53,52,41,64,74,67,70,64,87,71,92,73,88,82,87,80,85,88,74,87,85,67,99,69,92,82,85,75,92,74,88,82,90,77,84,89,83,78,92,74,87,68,80,73,77,43,65,50,100,84,71,47,84,43,82,74,86,87,76,88,82,78,90,78,90,134

Foldseek 3Di:
DPQQDDDPLLVVLDDQWWFADPPPRDTDDPPDQADPPPRHGDDPVNGTDGDPLSVDLQSLLCCLQPPRLLVDDPVSNVSNCVRNPFPDKDQCQVQDLPRFPFWADDKGWAQPPRPDDGIWIKFKAAFQGDTKTKHFAPDWAQKKKKKKWKAWQDDWAFFQFKFFKWWDDPPPDTAKTWHWGHPDVVIWTKIAGPVPGDMDTFPDGDDHPDIWGWMWIDGQQFWIFIDTQNDTRDTGGDNGPGRTTRMMMGHIGGRGRTMIMMIIGTIIMGRHDNHDNDPPDPPPVPPPVVNVCVVVVPPPDDDPPPVVVPDPDPDDDDDPPPVPDPPPVVVVVVVVCVVPVDPDDDDDDDDDPDDDDPPVVVVVVVVCVVVVVPDDDDDDDDDDDDDDDDDDDDDDDDDDDDDDDPDQDWDQDPVRDTDRDPDDDDDDDDD

pLDDT: mean 73.05, std 23.95, range [25.62, 98.44]